Protein AF-0000000084978676 (afdb_homodimer)

Sequence (606 aa):
MNFEETEVLYNVYRGILRNNRSFQPGKSTAVEYRMDCPEYADLLKKYPFEKIAGKGTDLQRAIRVLKYLSPKLTHSPWYDGHVDCNALALLDYSLDKPEQGINCLNKAKILEEVCLALGIYARRVRFLPYSPFDFDCHVVTEIYDRSQEKWYMLDPTTNGYLVDEQGTILSLLEARERMADTRFVTYCKATSREKDLQKLYRKNIARTAYYAKNLFRIQVDAVSQFGESGNWLNFPPEHFSIREWSVASAEYRLEMVPVYAKGYADFDEAVQLPRMREAVERTRNMEEPKAISAAALTEKPISMNFEETEVLYNVYRGILRNNRSFQPGKSTAVEYRMDCPEYADLLKKYPFEKIAGKGTDLQRAIRVLKYLSPKLTHSPWYDGHVDCNALALLDYSLDKPEQGINCLNKAKILEEVCLALGIYARRVRFLPYSPFDFDCHVVTEIYDRSQEKWYMLDPTTNGYLVDEQGTILSLLEARERMADTRFVTYCKATSREKDLQKLYRKNIARTAYYAKNLFRIQVDAVSQFGESGNWLNFPPEHFSIREWSVASAEYRLEMVPVYAKGYADFDEAVQLPRMREAVERTRNMEEPKAISAAALTEKPIS

Solvent-accessible surface area (backbone atoms only — not comparable to full-atom values): 31517 Å² total; per-residue (Å²): 117,56,66,70,59,38,49,52,52,33,28,46,29,23,17,53,33,44,82,40,68,51,56,33,68,47,47,88,56,73,58,40,51,51,70,75,52,70,64,33,58,54,45,51,70,74,37,69,54,62,70,57,24,57,78,76,52,49,55,60,19,50,50,42,41,38,67,61,48,22,82,34,45,31,79,22,92,76,51,82,68,90,57,61,71,30,40,66,52,42,43,72,61,14,57,77,28,75,87,37,36,37,29,41,61,54,43,10,42,31,54,20,38,53,33,25,52,72,72,26,55,37,33,43,37,37,25,29,41,73,18,41,67,50,87,68,58,50,36,25,20,34,34,42,20,73,92,75,69,42,56,32,36,40,27,37,75,74,34,22,34,40,21,40,88,84,64,48,70,28,24,65,66,54,46,44,52,31,37,34,67,70,42,68,66,26,40,42,48,70,81,60,83,78,78,53,61,68,59,38,30,64,73,26,40,63,61,33,29,53,52,46,41,15,57,46,26,42,32,32,48,40,46,29,42,84,40,77,75,86,44,70,40,33,37,41,27,54,99,58,56,66,38,61,40,47,30,51,23,38,49,46,54,54,68,42,39,69,66,47,40,72,71,35,87,80,53,52,62,85,62,50,49,60,52,42,52,48,49,32,54,51,40,66,68,49,74,71,72,68,43,29,21,63,63,44,79,71,52,80,84,56,122,117,55,65,70,59,38,49,52,53,31,28,44,30,24,17,54,32,43,80,42,67,51,56,34,68,47,48,88,56,73,56,38,50,51,68,76,50,71,63,34,58,54,46,50,70,74,39,70,53,62,71,56,24,57,78,74,53,51,58,60,18,49,50,43,40,38,67,60,47,20,83,33,45,31,78,22,92,76,49,81,68,88,57,61,70,30,40,66,52,42,43,73,61,14,57,76,27,74,88,37,36,37,29,40,61,55,43,11,42,31,54,21,40,54,33,24,52,73,72,27,54,37,33,44,36,38,26,28,41,74,19,41,66,50,88,70,58,51,35,26,20,34,35,43,19,74,90,74,69,42,58,33,35,40,28,38,76,76,33,20,35,40,22,39,89,84,64,47,69,26,25,66,67,54,46,43,52,30,39,33,66,72,41,67,65,27,40,41,49,70,82,60,83,76,78,53,62,69,59,38,31,65,74,26,41,62,62,32,31,52,52,46,39,16,56,47,27,41,31,31,48,38,44,28,43,84,42,78,75,85,46,70,39,34,36,41,27,53,100,59,56,66,37,62,38,48,30,50,23,38,49,47,53,54,68,42,38,69,66,47,40,71,71,36,88,83,53,50,60,86,60,48,49,60,52,43,52,49,48,32,53,51,39,67,68,49,74,70,74,68,42,29,23,62,63,45,79,71,52,78,83,55,122

Organism: Faecalibacterium duncaniae (strain DSM 17677 / JCM 31915 / A2-165) (NCBI:txid411483)

Structure (mmCIF, N/CA/C/O backbone):
data_AF-0000000084978676-model_v1
#
loop_
_entity.id
_entity.type
_entity.pdbx_description
1 polymer 'Uncharacterized protein'
#
loop_
_atom_site.group_PDB
_atom_site.id
_atom_site.type_symbol
_atom_site.label_atom_id
_atom_site.label_alt_id
_atom_site.label_comp_id
_atom_site.label_asym_id
_atom_site.label_entity_id
_atom_site.label_seq_id
_atom_site.pdbx_PDB_ins_code
_atom_site.Cartn_x
_atom_site.Cartn_y
_atom_site.Cartn_z
_atom_site.occupancy
_atom_site.B_iso_or_equiv
_atom_site.auth_seq_id
_atom_site.auth_comp_id
_atom_site.auth_asym_id
_atom_site.auth_atom_id
_atom_site.pdbx_PDB_model_num
ATOM 1 N N . MET A 1 1 ? 0.831 4.812 -16.828 1 79 1 MET A N 1
ATOM 2 C CA . MET A 1 1 ? 1.823 5.418 -15.938 1 79 1 MET A CA 1
ATOM 3 C C . MET A 1 1 ? 3.211 5.379 -16.578 1 79 1 MET A C 1
ATOM 5 O O . MET A 1 1 ? 3.576 4.398 -17.219 1 79 1 MET A O 1
ATOM 9 N N . ASN A 1 2 ? 3.883 6.438 -16.438 1 85.25 2 ASN A N 1
ATOM 10 C CA . ASN A 1 2 ? 5.273 6.426 -16.875 1 85.25 2 ASN A CA 1
ATOM 11 C C . ASN A 1 2 ? 6.172 5.707 -15.867 1 85.25 2 ASN A C 1
ATOM 13 O O . ASN A 1 2 ? 5.695 5.215 -14.844 1 85.25 2 ASN A O 1
ATOM 17 N N . PHE A 1 3 ? 7.41 5.535 -16.188 1 89.88 3 PHE A N 1
ATOM 18 C CA . PHE A 1 3 ? 8.344 4.746 -15.391 1 89.88 3 PHE A CA 1
ATOM 19 C C . PHE A 1 3 ? 8.445 5.289 -13.969 1 89.88 3 PHE A C 1
ATOM 21 O O . PHE A 1 3 ? 8.344 4.535 -13 1 89.88 3 PHE A O 1
ATOM 28 N N . GLU A 1 4 ? 8.562 6.578 -13.828 1 84.38 4 GLU A N 1
ATOM 29 C CA . GLU A 1 4 ? 8.766 7.191 -12.516 1 84.38 4 GLU A CA 1
ATOM 30 C C . GLU A 1 4 ? 7.547 7 -11.617 1 84.38 4 GLU A C 1
ATOM 32 O O . GLU A 1 4 ? 7.684 6.688 -10.438 1 84.38 4 GLU A O 1
ATOM 37 N N . GLU A 1 5 ? 6.43 7.137 -12.195 1 84.75 5 GLU A N 1
ATOM 38 C CA . GLU A 1 5 ? 5.188 6.941 -11.453 1 84.75 5 GLU A CA 1
ATOM 39 C C . GLU A 1 5 ? 5.023 5.488 -11.023 1 84.75 5 GLU A C 1
ATOM 41 O O . GLU A 1 5 ? 4.586 5.211 -9.898 1 84.75 5 GLU A O 1
ATOM 46 N N . THR A 1 6 ? 5.414 4.625 -11.891 1 90.81 6 THR A N 1
ATOM 47 C CA . THR A 1 6 ? 5.289 3.201 -11.594 1 90.81 6 THR A CA 1
ATOM 48 C C . THR A 1 6 ? 6.293 2.781 -10.523 1 90.81 6 THR A C 1
ATOM 50 O O . THR A 1 6 ? 6.004 1.911 -9.695 1 90.81 6 THR A O 1
ATOM 53 N N . GLU A 1 7 ? 7.422 3.412 -10.594 1 89.75 7 GLU A N 1
ATOM 54 C CA . GLU A 1 7 ? 8.438 3.105 -9.594 1 89.75 7 GLU A CA 1
ATOM 55 C C . GLU A 1 7 ? 7.969 3.508 -8.195 1 89.75 7 GLU A C 1
ATOM 57 O O . GLU A 1 7 ? 8.258 2.814 -7.219 1 89.75 7 GLU A O 1
ATOM 62 N N . VAL A 1 8 ? 7.27 4.59 -8.117 1 87.38 8 VAL A N 1
ATOM 63 C CA . VAL A 1 8 ? 6.711 5.02 -6.836 1 87.38 8 VAL A CA 1
ATOM 64 C C . VAL A 1 8 ? 5.727 3.969 -6.324 1 87.38 8 VAL A C 1
ATOM 66 O O . VAL A 1 8 ? 5.773 3.584 -5.152 1 87.38 8 VAL A O 1
ATOM 69 N N . LEU A 1 9 ? 4.891 3.594 -7.266 1 91.75 9 LEU A N 1
ATOM 70 C CA . LEU A 1 9 ? 3.916 2.568 -6.914 1 91.75 9 LEU A CA 1
ATOM 71 C C . LEU A 1 9 ? 4.609 1.273 -6.508 1 91.75 9 LEU A C 1
ATOM 73 O O . LEU A 1 9 ? 4.207 0.624 -5.539 1 91.75 9 LEU A O 1
ATO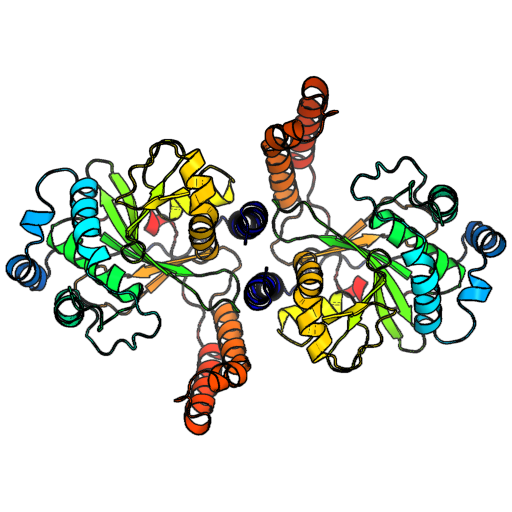M 77 N N . TYR A 1 10 ? 5.641 0.896 -7.23 1 96.25 10 TYR A N 1
ATOM 78 C CA . TYR A 1 10 ? 6.43 -0.288 -6.902 1 96.25 10 TYR A CA 1
ATOM 79 C C . TYR A 1 10 ? 7.027 -0.176 -5.508 1 96.25 10 TYR A C 1
ATOM 81 O O . TYR A 1 10 ? 7.031 -1.147 -4.746 1 96.25 10 TYR A O 1
ATOM 89 N N . ASN A 1 11 ? 7.426 0.992 -5.141 1 94.81 11 ASN A N 1
ATOM 90 C CA . ASN A 1 11 ? 8.031 1.209 -3.83 1 94.81 11 ASN A CA 1
ATOM 91 C C . ASN A 1 11 ? 6.996 1.115 -2.715 1 94.81 11 ASN A C 1
ATOM 93 O O . ASN A 1 11 ? 7.312 0.697 -1.6 1 94.81 11 ASN A O 1
ATOM 97 N N . VAL A 1 12 ? 5.754 1.495 -3.016 1 95.75 12 VAL A N 1
ATOM 98 C CA . VAL A 1 12 ? 4.676 1.299 -2.053 1 95.75 12 VAL A CA 1
ATOM 99 C C . VAL A 1 12 ? 4.492 -0.192 -1.779 1 95.75 12 VAL A C 1
ATOM 101 O O . VAL A 1 12 ? 4.426 -0.615 -0.623 1 95.75 12 VAL A O 1
ATOM 104 N N . TYR A 1 13 ? 4.473 -0.981 -2.832 1 98 13 TYR A N 1
ATOM 105 C CA . TYR A 1 13 ? 4.273 -2.418 -2.686 1 98 13 TYR A CA 1
ATOM 106 C C . TYR A 1 13 ? 5.453 -3.062 -1.971 1 98 13 TYR A C 1
ATOM 108 O O . TYR A 1 13 ? 5.27 -3.916 -1.1 1 98 13 TYR A O 1
ATOM 116 N N . ARG A 1 14 ? 6.664 -2.666 -2.336 1 98.06 14 ARG A N 1
ATOM 117 C CA . ARG A 1 14 ? 7.848 -3.174 -1.652 1 98.06 14 ARG A CA 1
ATOM 118 C C . ARG A 1 14 ? 7.816 -2.828 -0.168 1 98.06 14 ARG A C 1
ATOM 120 O O . ARG A 1 14 ? 8.219 -3.635 0.672 1 98.06 14 ARG A O 1
ATOM 127 N N . GLY A 1 15 ? 7.371 -1.618 0.109 1 97.81 15 GLY A N 1
ATOM 128 C CA . GLY A 1 15 ? 7.238 -1.216 1.5 1 97.81 15 GLY A CA 1
ATOM 129 C C . GLY A 1 15 ? 6.25 -2.064 2.275 1 97.81 15 GLY A C 1
ATOM 130 O O . GLY A 1 15 ? 6.465 -2.365 3.451 1 97.81 15 GLY A O 1
ATOM 131 N N . ILE A 1 16 ? 5.125 -2.412 1.631 1 97.94 16 ILE A N 1
ATOM 132 C CA . ILE A 1 16 ? 4.152 -3.312 2.236 1 97.94 16 ILE A CA 1
ATOM 133 C C . ILE A 1 16 ? 4.816 -4.645 2.568 1 97.94 16 ILE A C 1
ATOM 135 O O . ILE A 1 16 ? 4.648 -5.172 3.672 1 97.94 16 ILE A O 1
ATOM 139 N N . LEU A 1 17 ? 5.59 -5.156 1.609 1 98.44 17 LEU A N 1
ATOM 140 C CA . LEU A 1 17 ? 6.273 -6.426 1.83 1 98.44 17 LEU A CA 1
ATOM 141 C C . LEU A 1 17 ? 7.305 -6.297 2.945 1 98.44 17 LEU A C 1
ATOM 143 O O . LEU A 1 17 ? 7.426 -7.188 3.791 1 98.44 17 LEU A O 1
ATOM 147 N N . ARG A 1 18 ? 8.039 -5.18 2.986 1 97.94 18 ARG A N 1
ATOM 148 C CA . ARG A 1 18 ? 9.07 -4.957 3.994 1 97.94 18 ARG A CA 1
ATOM 149 C C . ARG A 1 18 ? 8.469 -4.93 5.395 1 97.94 18 ARG A C 1
ATOM 151 O O . ARG A 1 18 ? 9 -5.562 6.312 1 97.94 18 ARG A O 1
ATOM 158 N N . ASN A 1 19 ? 7.359 -4.164 5.551 1 96.94 19 ASN A N 1
ATOM 159 C CA . ASN A 1 19 ? 6.719 -4.016 6.852 1 96.94 19 ASN A CA 1
ATOM 160 C C . ASN A 1 19 ? 6.039 -5.309 7.293 1 96.94 19 ASN A C 1
ATOM 162 O O . ASN A 1 19 ? 5.664 -5.453 8.461 1 96.94 19 ASN A O 1
ATOM 166 N N . ASN A 1 20 ? 5.844 -6.289 6.324 1 97 20 ASN A N 1
ATOM 167 C CA . ASN A 1 20 ? 5.172 -7.559 6.59 1 97 20 ASN A CA 1
ATOM 168 C C . ASN A 1 20 ? 6.047 -8.742 6.195 1 97 20 ASN A C 1
ATOM 170 O O . ASN A 1 20 ? 5.547 -9.734 5.648 1 97 20 ASN A O 1
ATOM 174 N N . ARG A 1 21 ? 7.285 -8.688 6.422 1 94.81 21 ARG A N 1
ATOM 175 C CA . ARG A 1 21 ? 8.273 -9.648 5.934 1 94.81 21 ARG A CA 1
ATOM 176 C C . ARG A 1 21 ? 8.07 -11.016 6.578 1 94.81 21 ARG A C 1
ATOM 178 O O . ARG A 1 21 ? 8.266 -12.047 5.934 1 94.81 21 ARG A O 1
ATOM 185 N N . SER A 1 22 ? 7.664 -11.016 7.828 1 95.56 22 SER A N 1
ATOM 186 C CA . SER A 1 22 ? 7.539 -12.273 8.555 1 95.56 22 SER A CA 1
ATOM 187 C C . SER A 1 22 ? 6.145 -12.867 8.398 1 95.56 22 SER A C 1
ATOM 189 O O . SER A 1 22 ? 5.148 -12.141 8.406 1 95.56 22 SER A O 1
ATOM 191 N N . PHE A 1 23 ? 6.129 -14.172 8.305 1 97.38 23 PHE A N 1
ATOM 192 C CA . PHE A 1 23 ? 4.863 -14.898 8.297 1 97.38 23 PHE A CA 1
ATOM 193 C C . PHE A 1 23 ? 4.477 -15.328 9.703 1 97.38 23 PHE A C 1
ATOM 195 O O . PHE A 1 23 ? 5.324 -15.375 10.602 1 97.38 23 PHE A O 1
ATOM 202 N N . GLN A 1 24 ? 3.262 -15.602 9.828 1 96.62 24 GLN A N 1
ATOM 203 C CA . GLN A 1 24 ? 2.844 -16.25 11.07 1 96.62 24 GLN A CA 1
ATOM 204 C C . GLN A 1 24 ? 3.531 -17.609 11.234 1 96.62 24 GLN A C 1
ATOM 206 O O . GLN A 1 24 ? 3.75 -18.328 10.258 1 96.62 24 GLN A O 1
ATOM 211 N N . PRO A 1 25 ? 4.035 -17.969 12.43 1 94.06 25 PRO A N 1
ATOM 212 C CA . PRO A 1 25 ? 4.719 -19.25 12.633 1 94.06 25 PRO A CA 1
ATOM 213 C C . PRO A 1 25 ? 3.873 -20.453 12.188 1 94.06 25 PRO A C 1
ATOM 215 O O . PRO A 1 25 ? 4.391 -21.375 11.555 1 94.06 25 PRO A O 1
ATOM 218 N N . GLY A 1 26 ? 2.633 -20.516 12.375 1 93.12 26 GLY A N 1
ATOM 219 C CA . GLY A 1 26 ? 1.636 -21.484 11.953 1 93.12 26 GLY A CA 1
ATOM 220 C C . GLY A 1 26 ? 2.039 -22.922 12.242 1 93.12 26 GLY A C 1
ATOM 221 O O . GLY A 1 26 ? 3.117 -23.172 12.781 1 93.12 26 GLY A O 1
ATOM 222 N N . LYS A 1 27 ? 1.23 -23.859 11.891 1 93 27 LYS A N 1
ATOM 223 C CA . LYS A 1 27 ? 1.442 -25.281 12.07 1 93 27 LYS A CA 1
ATOM 224 C C . LYS A 1 27 ? 2.412 -25.844 11.031 1 93 27 LYS A C 1
ATOM 226 O O . LYS A 1 27 ? 2.414 -25.391 9.883 1 93 27 LYS A O 1
ATOM 231 N N . SER A 1 28 ? 3.139 -26.781 11.453 1 90.31 28 SER A N 1
ATOM 232 C CA . SER A 1 28 ? 3.996 -27.484 10.508 1 90.31 28 SER A CA 1
ATOM 233 C C . SER A 1 28 ? 3.189 -28.453 9.648 1 90.31 28 SER A C 1
ATOM 235 O O . SER A 1 28 ? 2.549 -29.359 10.172 1 90.31 28 SER A O 1
ATOM 237 N N . THR A 1 29 ? 3.131 -28.172 8.43 1 88.12 29 THR A N 1
ATOM 238 C CA . THR A 1 29 ? 2.432 -28.984 7.438 1 88.12 29 THR A CA 1
ATOM 239 C C . THR A 1 29 ? 3.211 -29.016 6.129 1 88.12 29 THR A C 1
ATOM 241 O O . THR A 1 29 ? 3.855 -28.047 5.75 1 88.12 29 THR A O 1
ATOM 244 N N . ALA A 1 30 ? 3.156 -30.188 5.512 1 88.19 30 ALA A N 1
ATOM 245 C CA . ALA A 1 30 ? 3.822 -30.312 4.219 1 88.19 30 ALA A CA 1
ATOM 246 C C . ALA A 1 30 ? 2.807 -30.359 3.08 1 88.19 30 ALA A C 1
ATOM 248 O O . ALA A 1 30 ? 1.71 -30.891 3.238 1 88.19 30 ALA A O 1
ATOM 249 N N . VAL A 1 31 ? 3.205 -29.75 2.059 1 91.62 31 VAL A N 1
ATOM 250 C CA . VAL A 1 31 ? 2.432 -29.922 0.832 1 91.62 31 VAL A CA 1
ATOM 251 C C . VAL A 1 31 ? 2.615 -31.328 0.294 1 91.62 31 VAL A C 1
ATOM 253 O O . VAL A 1 31 ? 3.732 -31.859 0.262 1 91.62 31 VAL A O 1
ATOM 256 N N . GLU A 1 32 ? 1.525 -31.906 -0.069 1 93.31 32 GLU A N 1
ATOM 257 C CA . GLU A 1 32 ? 1.595 -33.25 -0.634 1 93.31 32 GLU A CA 1
ATOM 258 C C . GLU A 1 32 ? 1.629 -33.219 -2.158 1 93.31 32 GLU A C 1
ATOM 260 O O . GLU A 1 32 ? 0.943 -32.406 -2.777 1 93.31 32 GLU A O 1
ATOM 265 N N . TYR A 1 33 ? 2.434 -34.125 -2.713 1 95.38 33 TYR A N 1
ATOM 266 C CA . TYR A 1 33 ? 2.545 -34.219 -4.164 1 95.38 33 TYR A CA 1
ATOM 267 C C . TYR A 1 33 ? 2.197 -35.625 -4.645 1 95.38 33 TYR A C 1
ATOM 269 O O . TYR A 1 33 ? 2.848 -36.594 -4.258 1 95.38 33 TYR A O 1
ATOM 277 N N . ARG A 1 34 ? 1.229 -35.688 -5.438 1 94.19 34 ARG A N 1
ATOM 278 C CA . ARG A 1 34 ? 0.811 -36.938 -6.008 1 94.19 34 ARG A CA 1
ATOM 279 C C . ARG A 1 34 ? 1.235 -37.062 -7.469 1 94.19 34 ARG A C 1
ATOM 281 O O . ARG A 1 34 ? 0.54 -36.594 -8.359 1 94.19 34 ARG A O 1
ATOM 288 N N . MET A 1 35 ? 2.244 -37.906 -7.699 1 91.94 35 MET A N 1
ATOM 289 C CA . MET A 1 35 ? 2.838 -38 -9.031 1 91.94 35 MET A CA 1
ATOM 290 C C . MET A 1 35 ? 2.338 -39.25 -9.75 1 91.94 35 MET A C 1
ATOM 292 O O . MET A 1 35 ? 2.67 -39.469 -10.922 1 91.94 35 MET A O 1
ATOM 296 N N . ASP A 1 36 ? 1.484 -40 -9.156 1 91.44 36 ASP A N 1
ATOM 297 C CA . ASP A 1 36 ? 1.104 -41.281 -9.711 1 91.44 36 ASP A CA 1
ATOM 298 C C . ASP A 1 36 ? -0.375 -41.312 -10.086 1 91.44 36 ASP A C 1
ATOM 300 O O . ASP A 1 36 ? -0.979 -42.375 -10.18 1 91.44 36 ASP A O 1
ATOM 304 N N . CYS A 1 37 ? -0.931 -40.25 -10.312 1 94.12 37 CYS A N 1
ATOM 305 C CA . CYS A 1 37 ? -2.32 -40.25 -10.758 1 94.12 37 CYS A CA 1
ATOM 306 C C . CYS A 1 37 ? -2.465 -40.875 -12.133 1 94.12 37 CYS A C 1
ATOM 308 O O . CYS A 1 37 ? -1.706 -40.562 -13.055 1 94.12 37 CYS A O 1
ATOM 310 N N . PRO A 1 38 ? -3.416 -41.75 -12.297 1 95.56 38 PRO A N 1
ATOM 311 C CA . PRO A 1 38 ? -3.566 -42.438 -13.57 1 95.56 38 PRO A CA 1
ATOM 312 C C . PRO A 1 38 ? -3.848 -41.5 -14.734 1 95.56 38 PRO A C 1
ATOM 314 O O . PRO A 1 38 ? -3.457 -41.781 -15.875 1 95.56 38 PRO A O 1
ATOM 317 N N . GLU A 1 39 ? -4.457 -40.438 -14.445 1 97.75 39 GLU A N 1
ATOM 318 C CA . GLU A 1 39 ? -4.836 -39.469 -15.469 1 97.75 39 GLU A CA 1
ATOM 319 C C . GLU A 1 39 ? -3.607 -38.844 -16.141 1 97.75 39 GLU A C 1
ATOM 321 O O . GLU A 1 39 ? -3.695 -38.312 -17.234 1 97.75 39 GLU A O 1
ATOM 326 N N . TYR A 1 40 ? -2.488 -38.938 -15.5 1 97.94 40 TYR A N 1
ATOM 327 C CA . TYR A 1 40 ? -1.271 -38.375 -16.062 1 97.94 40 TYR A CA 1
ATOM 328 C C . TYR A 1 40 ? -0.853 -39.094 -17.328 1 97.94 40 TYR A C 1
ATOM 330 O O . TYR A 1 40 ? -0.384 -38.469 -18.281 1 97.94 40 TYR A O 1
ATOM 338 N N . ALA A 1 41 ? -1.05 -40.406 -17.297 1 97.62 41 ALA A N 1
ATOM 339 C CA . ALA A 1 41 ? -0.756 -41.156 -18.5 1 97.62 41 ALA A CA 1
ATOM 340 C C . ALA A 1 41 ? -1.654 -40.75 -19.656 1 97.62 41 ALA A C 1
ATOM 342 O O . ALA A 1 41 ? -1.199 -40.656 -20.797 1 97.62 41 ALA A O 1
ATOM 343 N N . ASP A 1 42 ? -2.883 -40.531 -19.344 1 98.06 42 ASP A N 1
ATOM 344 C CA . ASP A 1 42 ? -3.83 -40.062 -20.359 1 98.06 42 ASP A CA 1
ATOM 345 C C . ASP A 1 42 ? -3.416 -38.688 -20.922 1 98.06 42 ASP A C 1
ATOM 347 O O . ASP A 1 42 ? -3.514 -38.469 -22.125 1 98.06 42 ASP A O 1
ATOM 351 N N . LEU A 1 43 ? -2.967 -37.906 -20.031 1 98.31 43 LEU A N 1
ATOM 352 C CA . LEU A 1 43 ? -2.539 -36.562 -20.406 1 98.31 43 LEU A CA 1
ATOM 353 C C . LEU A 1 43 ? -1.356 -36.625 -21.375 1 98.31 43 LEU A C 1
ATOM 355 O O . LEU A 1 43 ? -1.347 -35.938 -22.391 1 98.31 43 LEU A O 1
ATOM 359 N N . LEU A 1 44 ? -0.405 -37.469 -21.125 1 98.06 44 LEU A N 1
ATOM 360 C CA . LEU A 1 44 ? 0.812 -37.562 -21.922 1 98.06 44 LEU A CA 1
ATOM 361 C C . LEU A 1 44 ? 0.549 -38.281 -23.234 1 98.06 44 LEU A C 1
ATOM 363 O O . LEU A 1 44 ? 1.27 -38.094 -24.219 1 98.06 44 LEU A O 1
ATOM 367 N N . LYS A 1 45 ? -0.445 -39.125 -23.25 1 98 45 LYS A N 1
ATOM 368 C CA . LYS A 1 45 ? -0.844 -39.812 -24.484 1 98 45 LYS A CA 1
ATOM 369 C C . LYS A 1 45 ? -1.582 -38.844 -25.406 1 98 45 LYS A C 1
ATOM 371 O O . LYS A 1 45 ? -1.384 -38.875 -26.625 1 98 45 LYS A O 1
ATOM 376 N N . LYS A 1 46 ? -2.377 -38.062 -24.844 1 98.25 46 LYS A N 1
ATOM 377 C CA . LYS A 1 46 ? -3.266 -37.219 -25.625 1 98.25 46 LYS A CA 1
ATOM 378 C C . LYS A 1 46 ? -2.518 -36 -26.172 1 98.25 46 LYS A C 1
ATOM 380 O O . LYS A 1 46 ? -2.824 -35.531 -27.266 1 98.25 46 LYS A O 1
ATOM 385 N N . TYR A 1 47 ? -1.627 -35.469 -25.422 1 98.25 47 TYR A N 1
ATOM 386 C CA . TYR A 1 47 ? -0.9 -34.25 -25.812 1 98.25 47 TYR A CA 1
ATOM 387 C C . TYR A 1 47 ? 0.598 -34.531 -25.891 1 98.25 47 TYR A C 1
ATOM 389 O O . TYR A 1 47 ? 1.121 -35.375 -25.156 1 98.25 47 TYR A O 1
ATOM 397 N N . PRO A 1 48 ? 1.326 -33.75 -26.672 1 98.12 48 PRO A N 1
ATOM 398 C CA . PRO A 1 48 ? 2.729 -34.062 -26.953 1 98.12 48 PRO A CA 1
ATOM 399 C C . PRO A 1 48 ? 3.686 -33.469 -25.922 1 98.12 48 PRO A C 1
ATOM 401 O O . PRO A 1 48 ? 4.738 -32.938 -26.297 1 98.12 48 PRO A O 1
ATOM 404 N N . PHE A 1 49 ? 3.416 -33.562 -24.656 1 98.69 49 PHE A N 1
ATOM 405 C CA . PHE A 1 49 ? 4.184 -32.844 -23.641 1 98.69 49 PHE A CA 1
ATOM 406 C C . PHE A 1 49 ? 5.52 -33.531 -23.391 1 98.69 49 PHE A C 1
ATOM 408 O O . PHE A 1 49 ? 6.516 -32.875 -23.078 1 98.69 49 PHE A O 1
ATOM 415 N N . GLU A 1 50 ? 5.578 -34.844 -23.547 1 98.5 50 GLU A N 1
ATOM 416 C CA . GLU A 1 50 ? 6.855 -35.562 -23.422 1 98.5 50 GLU A CA 1
ATOM 417 C C . GLU A 1 50 ? 7.852 -35.062 -24.469 1 98.5 50 GLU A C 1
ATOM 419 O O . GLU A 1 50 ? 9.016 -34.812 -24.156 1 98.5 50 GLU A O 1
ATOM 424 N N . LYS A 1 51 ? 7.316 -35 -25.641 1 98.5 51 LYS A N 1
ATOM 425 C CA . LYS A 1 51 ? 8.156 -34.531 -26.734 1 98.5 51 LYS A CA 1
ATOM 426 C C . LYS A 1 51 ? 8.57 -33.062 -26.547 1 98.5 51 LYS A C 1
ATOM 428 O O . LYS A 1 51 ? 9.719 -32.719 -26.797 1 98.5 51 LYS A O 1
ATOM 433 N N . ILE A 1 52 ? 7.648 -32.281 -26.156 1 98.56 52 ILE A N 1
ATOM 434 C CA . ILE A 1 52 ? 7.891 -30.844 -25.969 1 98.56 52 ILE A CA 1
ATOM 435 C C . ILE A 1 52 ? 8.922 -30.641 -24.859 1 98.56 52 ILE A C 1
ATOM 437 O O . ILE A 1 52 ? 9.844 -29.828 -25 1 98.56 52 ILE A O 1
ATOM 441 N N . ALA A 1 53 ? 8.727 -31.297 -23.75 1 98.62 53 ALA A N 1
ATOM 442 C CA . ALA A 1 53 ? 9.617 -31.141 -22.609 1 98.62 53 ALA A CA 1
ATOM 443 C C . ALA A 1 53 ? 11.023 -31.641 -22.922 1 98.62 53 ALA A C 1
ATOM 445 O O . ALA A 1 53 ? 12.016 -31.016 -22.531 1 98.62 53 ALA A O 1
ATOM 446 N N . GLY A 1 54 ? 11.07 -32.719 -23.578 1 98.19 54 GLY A N 1
ATOM 447 C CA . GLY A 1 54 ? 12.352 -33.312 -23.938 1 98.19 54 GLY A CA 1
ATOM 448 C C . GLY A 1 54 ? 13.195 -33.688 -22.734 1 98.19 54 GLY A C 1
ATOM 449 O O . GLY A 1 54 ? 12.672 -34.125 -21.719 1 98.19 54 GLY A O 1
ATOM 450 N N . LYS A 1 55 ? 14.578 -33.594 -22.953 1 97.5 55 LYS A N 1
ATOM 451 C CA . LYS A 1 55 ? 15.531 -33.969 -21.906 1 97.5 55 LYS A CA 1
ATOM 452 C C . LYS A 1 55 ? 16.094 -32.719 -21.219 1 97.5 55 LYS A C 1
ATOM 454 O O . LYS A 1 55 ? 15.898 -31.609 -21.703 1 97.5 55 LYS A O 1
ATOM 459 N N . GLY A 1 56 ? 16.734 -32.938 -20.062 1 97.94 56 GLY A N 1
ATOM 460 C CA . GLY A 1 56 ? 17.344 -31.844 -19.328 1 97.94 56 GLY A CA 1
ATOM 461 C C . GLY A 1 56 ? 16.859 -31.75 -17.891 1 97.94 56 GLY A C 1
ATOM 462 O O . GLY A 1 56 ? 16.25 -32.688 -17.375 1 97.94 56 GLY A O 1
ATOM 463 N N . THR A 1 57 ? 17.203 -30.641 -17.281 1 98.38 57 THR A N 1
ATOM 464 C CA . THR A 1 57 ? 16.781 -30.406 -15.898 1 98.38 57 THR A CA 1
ATOM 465 C C . THR A 1 57 ? 15.281 -30.188 -15.82 1 98.38 57 THR A C 1
ATOM 467 O O . THR A 1 57 ? 14.641 -29.906 -16.828 1 98.38 57 THR A O 1
ATOM 470 N N . ASP A 1 58 ? 14.75 -30.359 -14.648 1 98.62 58 ASP A N 1
ATOM 471 C CA . ASP A 1 58 ? 13.328 -30.109 -14.453 1 98.62 58 ASP A CA 1
ATOM 472 C C . ASP A 1 58 ? 12.945 -28.703 -14.898 1 98.62 58 ASP A C 1
ATOM 474 O O . ASP A 1 58 ? 11.914 -28.5 -15.531 1 98.62 58 ASP A O 1
ATOM 478 N N . LEU A 1 59 ? 13.781 -27.719 -14.562 1 98.75 59 LEU A N 1
ATOM 479 C CA . LEU A 1 59 ? 13.508 -26.344 -14.938 1 98.75 59 LEU A CA 1
ATOM 480 C C . LEU A 1 59 ? 13.492 -26.172 -16.453 1 98.75 59 LEU A C 1
ATOM 482 O O . LEU A 1 59 ? 12.586 -25.547 -17 1 98.75 59 LEU A O 1
ATOM 486 N N . GLN A 1 60 ? 14.484 -26.703 -17.156 1 98.56 60 GLN A N 1
ATOM 487 C CA . GLN A 1 60 ? 14.562 -26.594 -18.609 1 98.56 60 GLN A CA 1
ATOM 488 C C . GLN A 1 60 ? 13.32 -27.188 -19.266 1 98.56 60 GLN A C 1
ATOM 490 O O . GLN A 1 60 ? 12.734 -26.578 -20.172 1 98.56 60 GLN A O 1
ATOM 495 N N . ARG A 1 61 ? 13 -28.375 -18.797 1 98.81 61 ARG A N 1
ATOM 496 C CA . ARG A 1 61 ? 11.836 -29.062 -19.344 1 98.81 61 ARG A CA 1
ATOM 497 C C . ARG A 1 61 ? 10.555 -28.266 -19.078 1 98.81 61 ARG A C 1
ATOM 499 O O . ARG A 1 61 ? 9.734 -28.094 -19.984 1 98.81 61 ARG A O 1
ATOM 506 N N . ALA A 1 62 ? 10.383 -27.75 -17.875 1 98.88 62 ALA A N 1
ATOM 507 C CA . ALA A 1 62 ? 9.195 -26.984 -17.5 1 98.88 62 ALA A CA 1
ATOM 508 C C . ALA A 1 62 ? 9.094 -25.703 -18.328 1 98.88 62 ALA A C 1
ATOM 510 O O . ALA A 1 62 ? 7.996 -25.281 -18.703 1 98.88 62 ALA A O 1
ATOM 511 N N . ILE A 1 63 ? 10.203 -25.016 -18.578 1 98.81 63 ILE A N 1
ATOM 512 C CA . ILE A 1 63 ? 10.211 -23.781 -19.344 1 98.81 63 ILE A CA 1
ATOM 513 C C . ILE A 1 63 ? 9.773 -24.062 -20.781 1 98.81 63 ILE A C 1
ATOM 515 O O . ILE A 1 63 ? 9.039 -23.266 -21.375 1 98.81 63 ILE A O 1
ATOM 519 N N . ARG A 1 64 ? 10.266 -25.188 -21.375 1 98.81 64 ARG A N 1
ATOM 520 C CA . ARG A 1 64 ? 9.836 -25.547 -22.719 1 98.81 64 ARG A CA 1
ATOM 521 C C . ARG A 1 64 ? 8.328 -25.75 -22.781 1 98.81 64 ARG A C 1
ATOM 523 O O . ARG A 1 64 ? 7.672 -25.328 -23.734 1 98.81 64 ARG A O 1
ATOM 530 N N . VAL A 1 65 ? 7.809 -26.375 -21.766 1 98.88 65 VAL A N 1
ATOM 531 C CA . VAL A 1 65 ? 6.367 -26.594 -21.688 1 98.88 65 VAL A CA 1
ATOM 532 C C . VAL A 1 65 ? 5.645 -25.266 -21.562 1 98.88 65 VAL A C 1
ATOM 534 O O . VAL A 1 65 ? 4.629 -25.031 -22.219 1 98.88 65 VAL A O 1
ATOM 537 N N . LEU A 1 66 ? 6.141 -24.375 -20.688 1 98.88 66 LEU A N 1
ATOM 538 C CA . LEU A 1 66 ? 5.566 -23.047 -20.5 1 98.88 66 LEU A CA 1
ATOM 539 C C . LEU A 1 66 ? 5.484 -22.297 -21.828 1 98.88 66 LEU A C 1
ATOM 541 O O . LEU A 1 66 ? 4.426 -21.766 -22.188 1 98.88 66 LEU A O 1
ATOM 545 N N . LYS A 1 67 ? 6.551 -22.281 -22.578 1 98.56 67 LYS A N 1
ATOM 546 C CA . LYS A 1 67 ? 6.648 -21.562 -23.844 1 98.56 67 LYS A CA 1
ATOM 547 C C . LYS A 1 67 ? 5.66 -22.109 -24.875 1 98.56 67 LYS A C 1
ATOM 549 O O . LYS A 1 67 ? 5.129 -21.375 -25.703 1 98.56 67 LYS A O 1
ATOM 554 N N . TYR A 1 68 ? 5.457 -23.359 -24.766 1 98.19 68 TYR A N 1
ATOM 555 C CA . TYR A 1 68 ? 4.543 -24.016 -25.688 1 98.19 68 TYR A CA 1
ATOM 556 C C . TYR A 1 68 ? 3.092 -23.703 -25.328 1 98.19 68 TYR A C 1
ATOM 558 O O . TYR A 1 68 ? 2.289 -23.375 -26.203 1 98.19 68 TYR A O 1
ATOM 566 N N . LEU A 1 69 ? 2.75 -23.812 -24.062 1 98.19 69 LEU A N 1
ATOM 567 C CA . LEU A 1 69 ? 1.372 -23.797 -23.594 1 98.19 69 LEU A CA 1
ATOM 568 C C . LEU A 1 69 ? 0.84 -22.375 -23.5 1 98.19 69 LEU A C 1
ATOM 570 O O . LEU A 1 69 ? -0.283 -22.094 -23.938 1 98.19 69 LEU A O 1
ATOM 574 N N . SER A 1 70 ? 1.574 -21.469 -22.938 1 98.25 70 SER A N 1
ATOM 575 C CA . SER A 1 70 ? 1.096 -20.156 -22.531 1 98.25 70 SER A CA 1
ATOM 576 C C . SER A 1 70 ? 0.488 -19.406 -23.703 1 98.25 70 SER A C 1
ATOM 578 O O . SER A 1 70 ? -0.622 -18.875 -23.594 1 98.25 70 SER A O 1
ATOM 580 N N . PRO A 1 71 ? 1.194 -19.359 -24.906 1 97.56 71 PRO A N 1
ATOM 581 C CA . PRO A 1 71 ? 0.626 -18.594 -26.016 1 97.56 71 PRO A CA 1
ATOM 582 C C . PRO A 1 71 ? -0.644 -19.219 -26.578 1 97.56 71 PRO A C 1
ATOM 584 O O . PRO A 1 71 ? -1.396 -18.562 -27.297 1 97.56 71 PRO A O 1
ATOM 587 N N . LYS A 1 72 ? -0.9 -20.453 -26.266 1 98.25 72 LYS A N 1
ATOM 588 C CA . LYS A 1 72 ? -2.025 -21.188 -26.844 1 98.25 72 LYS A CA 1
ATOM 589 C C . LYS A 1 72 ? -3.244 -21.125 -25.922 1 98.25 72 LYS A C 1
ATOM 591 O O . LYS A 1 72 ? -4.332 -21.578 -26.297 1 98.25 72 LYS A O 1
ATOM 596 N N . LEU A 1 73 ? -3.062 -20.594 -24.75 1 98.5 73 LEU A N 1
ATOM 597 C CA . LEU A 1 73 ? -4.137 -20.453 -23.781 1 98.5 73 LEU A CA 1
ATOM 598 C C . LEU A 1 73 ? -4.527 -18.984 -23.625 1 98.5 73 LEU A C 1
ATOM 600 O O . LEU A 1 73 ? -3.717 -18.172 -23.188 1 98.5 73 LEU A O 1
ATOM 604 N N . THR A 1 74 ? -5.738 -18.688 -23.953 1 98.06 74 THR A N 1
ATOM 605 C CA . THR A 1 74 ? -6.234 -17.328 -23.781 1 98.06 74 THR A CA 1
ATOM 606 C C . THR A 1 74 ? -6.66 -17.078 -22.344 1 98.06 74 THR A C 1
ATOM 608 O O . THR A 1 74 ? -7.367 -17.891 -21.75 1 98.06 74 THR A O 1
ATOM 611 N N . HIS A 1 75 ? -6.145 -15.977 -21.812 1 97.75 75 HIS A N 1
ATOM 612 C CA . HIS A 1 75 ? -6.52 -15.602 -20.453 1 97.75 75 HIS A CA 1
ATOM 613 C C . HIS A 1 75 ? -7.852 -14.859 -20.422 1 97.75 75 HIS A C 1
ATOM 615 O O . HIS A 1 75 ? -8.055 -13.922 -21.203 1 97.75 75 HIS A O 1
ATOM 621 N N . SER A 1 76 ? -8.758 -15.266 -19.578 1 95.75 76 SER A N 1
ATOM 622 C CA . SER A 1 76 ? -10.031 -14.602 -19.344 1 95.75 76 SER A CA 1
ATOM 623 C C . SER A 1 76 ? -10.305 -14.453 -17.844 1 95.75 76 SER A C 1
ATOM 625 O O . SER A 1 76 ? -10.633 -15.43 -17.172 1 95.75 76 SER A O 1
ATOM 627 N N . PRO A 1 77 ? -10.258 -13.211 -17.391 1 89.56 77 PRO A N 1
ATOM 628 C CA . PRO A 1 77 ? -10.531 -13 -15.969 1 89.56 77 PRO A CA 1
ATOM 629 C C . PRO A 1 77 ? -11.984 -13.297 -15.602 1 89.56 77 PRO A C 1
ATOM 631 O O . PRO A 1 77 ? -12.297 -13.484 -14.422 1 89.56 77 PRO A O 1
ATOM 634 N N . TRP A 1 78 ? -12.891 -13.5 -16.562 1 86.25 78 TRP A N 1
ATOM 635 C CA . TRP A 1 78 ? -14.312 -13.648 -16.297 1 86.25 78 TRP A CA 1
ATOM 636 C C . TRP A 1 78 ? -14.742 -15.109 -16.469 1 86.25 78 TRP A C 1
ATOM 638 O O . TRP A 1 78 ? -15.93 -15.422 -16.391 1 86.25 78 TRP A O 1
ATOM 648 N N . TYR A 1 79 ? -13.75 -15.891 -16.781 1 92.69 79 TYR A N 1
ATOM 649 C CA . TYR A 1 79 ? -14.062 -17.312 -16.875 1 92.69 79 TYR A CA 1
ATOM 650 C C . TYR A 1 79 ? -14.781 -17.797 -15.625 1 92.69 79 TYR A C 1
ATOM 652 O O . TYR A 1 79 ? -14.367 -17.516 -14.5 1 92.69 79 TYR A O 1
ATOM 660 N N . ASP A 1 80 ? -15.883 -18.594 -15.75 1 90 80 ASP A N 1
ATOM 661 C CA . ASP A 1 80 ? -16.781 -18.906 -14.648 1 90 80 ASP A CA 1
ATOM 662 C C . ASP A 1 80 ? -16.469 -20.266 -14.039 1 90 80 ASP A C 1
ATOM 664 O O . ASP A 1 80 ? -17.156 -20.734 -13.125 1 90 80 ASP A O 1
ATOM 668 N N . GLY A 1 81 ? -15.578 -20.984 -14.578 1 93.19 81 GLY A N 1
ATOM 669 C CA . GLY A 1 81 ? -15.188 -22.266 -13.992 1 93.19 81 GLY A CA 1
ATOM 670 C C . GLY A 1 81 ? -16.141 -23.391 -14.328 1 93.19 81 GLY A C 1
ATOM 671 O O . GLY A 1 81 ? -16.297 -24.328 -13.547 1 93.19 81 GLY A O 1
ATOM 672 N N . HIS A 1 82 ? -16.703 -23.312 -15.477 1 94.94 82 HIS A N 1
ATOM 673 C CA . HIS A 1 82 ? -17.734 -24.281 -15.828 1 94.94 82 HIS A CA 1
ATOM 674 C C . HIS A 1 82 ? -17.109 -25.609 -16.266 1 94.94 82 HIS A C 1
ATOM 676 O O . HIS A 1 82 ? -17.812 -26.625 -16.375 1 94.94 82 HIS A O 1
ATOM 682 N N . VAL A 1 83 ? -15.797 -25.641 -16.484 1 96.25 83 VAL A N 1
ATOM 683 C CA . VAL A 1 83 ? -15.062 -26.859 -16.828 1 96.25 83 VAL A CA 1
ATOM 684 C C . VAL A 1 83 ? -14.312 -27.375 -15.602 1 96.25 83 VAL A C 1
ATOM 686 O O . VAL A 1 83 ? -13.836 -26.578 -14.781 1 96.25 83 VAL A O 1
ATOM 689 N N . ASP A 1 84 ? -14.25 -28.75 -15.477 1 96.31 84 ASP A N 1
ATOM 690 C CA . ASP A 1 84 ? -13.5 -29.312 -14.359 1 96.31 84 ASP A CA 1
ATOM 691 C C . ASP A 1 84 ? -12.078 -28.75 -14.312 1 96.31 84 ASP A C 1
ATOM 693 O O . ASP A 1 84 ? -11.414 -28.656 -15.352 1 96.31 84 ASP A O 1
ATOM 697 N N . CYS A 1 85 ? -11.656 -28.453 -13.125 1 96.75 85 CYS A N 1
ATOM 698 C CA . CYS A 1 85 ? -10.359 -27.828 -12.945 1 96.75 85 CYS A CA 1
ATOM 699 C C . CYS A 1 85 ? -9.242 -28.859 -12.961 1 96.75 85 CYS A C 1
ATOM 701 O O . CYS A 1 85 ? -8.625 -29.141 -11.93 1 96.75 85 CYS A O 1
ATOM 703 N N . ASN A 1 86 ? -9 -29.406 -14.078 1 98.12 86 ASN A N 1
ATOM 704 C CA . ASN A 1 86 ? -7.875 -30.297 -14.352 1 98.12 86 ASN A CA 1
ATOM 705 C C . ASN A 1 86 ? -7.355 -30.125 -15.773 1 98.12 86 ASN A C 1
ATOM 707 O O . ASN A 1 86 ? -8.047 -29.562 -16.625 1 98.12 86 ASN A O 1
ATOM 711 N N . ALA A 1 87 ? -6.172 -30.578 -16 1 98.5 87 ALA A N 1
ATOM 712 C CA . ALA A 1 87 ? -5.465 -30.281 -17.25 1 98.5 87 ALA A CA 1
ATOM 713 C C . ALA A 1 87 ? -6.188 -30.891 -18.453 1 98.5 87 ALA A C 1
ATOM 715 O O . ALA A 1 87 ? -6.289 -30.25 -19.5 1 98.5 87 ALA A O 1
ATOM 716 N N . LEU A 1 88 ? -6.719 -32.125 -18.297 1 98.56 88 LEU A N 1
ATOM 717 C CA . LEU A 1 88 ? -7.371 -32.781 -19.422 1 98.56 88 LEU A CA 1
ATOM 718 C C . LEU A 1 88 ? -8.617 -32 -19.859 1 98.56 88 LEU A C 1
ATOM 720 O O . LEU A 1 88 ? -8.766 -31.703 -21.047 1 98.56 88 LEU A O 1
ATOM 724 N N . ALA A 1 89 ? -9.43 -31.656 -18.922 1 98.5 89 ALA A N 1
ATOM 725 C CA . ALA A 1 89 ? -10.672 -30.953 -19.219 1 98.5 89 ALA A CA 1
ATOM 726 C C . ALA A 1 89 ? -10.383 -29.531 -19.719 1 98.5 89 ALA A C 1
ATOM 728 O O . ALA A 1 89 ? -11 -29.078 -20.688 1 98.5 89 ALA A O 1
ATOM 729 N N . LEU A 1 90 ? -9.461 -28.891 -19.141 1 98.69 90 LEU A N 1
ATOM 730 C CA . LEU A 1 90 ? -9.164 -27.5 -19.453 1 98.69 90 LEU A CA 1
ATOM 731 C C . LEU A 1 90 ? -8.492 -27.391 -20.828 1 98.69 90 LEU A C 1
ATOM 733 O O . LEU A 1 90 ? -8.766 -26.453 -21.578 1 98.69 90 LEU A O 1
ATOM 737 N N . LEU A 1 91 ? -7.594 -28.312 -21.109 1 98.69 91 LEU A N 1
ATOM 738 C CA . LEU A 1 91 ? -6.945 -28.297 -22.422 1 98.69 91 LEU A CA 1
ATOM 739 C C . LEU A 1 91 ? -7.949 -28.609 -23.531 1 98.69 91 LEU A C 1
ATOM 741 O O . LEU A 1 91 ? -7.906 -28 -24.594 1 98.69 91 LEU A O 1
ATOM 745 N N . ASP A 1 92 ? -8.812 -29.531 -23.266 1 98.31 92 ASP A N 1
ATOM 746 C CA . ASP A 1 92 ? -9.859 -29.828 -24.25 1 98.31 92 ASP A CA 1
ATOM 747 C C . ASP A 1 92 ? -10.703 -28.594 -24.547 1 98.31 92 ASP A C 1
ATOM 749 O O . ASP A 1 92 ? -11.102 -28.375 -25.688 1 98.31 92 ASP A O 1
ATOM 753 N N . TYR A 1 93 ? -10.883 -27.875 -23.562 1 98.19 93 TYR A N 1
ATOM 754 C CA . TYR A 1 93 ? -11.758 -26.703 -23.656 1 98.19 93 TYR A CA 1
ATOM 755 C C . TYR A 1 93 ? -11.031 -25.531 -24.297 1 98.19 93 TYR A C 1
ATOM 757 O O . TYR A 1 93 ? -11.594 -24.812 -25.141 1 98.19 93 TYR A O 1
ATOM 765 N N . SER A 1 94 ? -9.781 -25.281 -24.016 1 98.25 94 SER A N 1
ATOM 766 C CA . SER A 1 94 ? -9.227 -23.938 -24.234 1 98.25 94 SER A CA 1
ATOM 767 C C . SER A 1 94 ? -8.016 -23.984 -25.156 1 98.25 94 SER A C 1
ATOM 769 O O . SER A 1 94 ? -7.645 -22.969 -25.75 1 98.25 94 SER A O 1
ATOM 771 N N . LEU A 1 95 ? -7.355 -25.141 -25.297 1 98.38 95 LEU A N 1
ATOM 772 C CA . LEU A 1 95 ? -6.102 -25.203 -26.031 1 98.38 95 LEU A CA 1
ATOM 773 C C . LEU A 1 95 ? -6.32 -24.812 -27.5 1 98.38 95 LEU A C 1
ATOM 775 O O . LEU A 1 95 ? -7.117 -25.438 -28.203 1 98.38 95 LEU A O 1
ATOM 779 N N . ASP A 1 96 ? -5.633 -23.812 -27.969 1 97.88 96 ASP A N 1
ATOM 780 C CA . ASP A 1 96 ? -5.664 -23.297 -29.344 1 97.88 96 ASP A CA 1
ATOM 781 C C . ASP A 1 96 ? -7.066 -22.844 -29.719 1 97.88 96 ASP A C 1
ATOM 783 O O . ASP A 1 96 ? -7.484 -22.984 -30.875 1 97.88 96 ASP A O 1
ATOM 787 N N . LYS A 1 97 ? -7.816 -22.422 -28.719 1 97.94 97 LYS A N 1
ATOM 788 C CA . LYS A 1 97 ? -9.148 -21.844 -28.906 1 97.94 97 LYS A CA 1
ATOM 789 C C . LYS A 1 97 ? -9.258 -20.469 -28.281 1 97.94 97 LYS A C 1
ATOM 791 O O . LYS A 1 97 ? -9.789 -20.328 -27.172 1 97.94 97 LYS A O 1
ATOM 796 N N . PRO A 1 98 ? -8.922 -19.453 -29.031 1 95.75 98 PRO A N 1
ATOM 797 C CA . PRO A 1 98 ? -8.82 -18.109 -28.484 1 95.75 98 PRO A CA 1
ATOM 798 C C . PRO A 1 98 ? -10.148 -17.578 -27.938 1 95.75 98 PRO A C 1
ATOM 800 O O . PRO A 1 98 ? -10.164 -16.688 -27.094 1 95.75 98 PRO A O 1
ATOM 803 N N . GLU A 1 99 ? -11.211 -18.156 -28.391 1 95.56 99 GLU A N 1
ATOM 804 C CA . GLU A 1 99 ? -12.539 -17.719 -27.938 1 95.56 99 GLU A CA 1
ATOM 805 C C . GLU A 1 99 ? -12.898 -18.344 -26.594 1 95.56 99 GLU A C 1
ATOM 807 O O . GLU A 1 99 ? -13.836 -17.906 -25.938 1 95.56 99 GLU A O 1
ATOM 812 N N . GLN A 1 100 ? -12.133 -19.344 -26.219 1 96.94 100 GLN A N 1
ATOM 813 C CA . GLN A 1 100 ? -12.383 -20.047 -24.953 1 96.94 100 GLN A CA 1
ATOM 814 C C . GLN A 1 100 ? -11.281 -19.766 -23.938 1 96.94 100 GLN A C 1
ATOM 816 O O . GLN A 1 100 ? -10.453 -20.625 -23.656 1 96.94 100 GLN A O 1
ATOM 821 N N . GLY A 1 101 ? -11.406 -18.609 -23.344 1 97.38 101 GLY A N 1
ATOM 822 C CA . GLY A 1 101 ? -10.414 -18.188 -22.375 1 97.38 101 GLY A CA 1
ATOM 823 C C . GLY A 1 101 ? -10.648 -18.766 -20.984 1 97.38 101 GLY A C 1
ATOM 824 O O . GLY A 1 101 ? -11.773 -19.109 -20.641 1 97.38 101 GLY A O 1
ATOM 825 N N . ILE A 1 102 ? -9.617 -18.953 -20.234 1 97.94 102 ILE A N 1
ATOM 826 C CA . ILE A 1 102 ? -9.68 -19.391 -18.844 1 97.94 102 ILE A CA 1
ATOM 827 C C . ILE A 1 102 ? -8.844 -18.453 -17.969 1 97.94 102 ILE A C 1
ATOM 829 O O . ILE A 1 102 ? -8.078 -17.625 -18.484 1 97.94 102 ILE A O 1
ATOM 833 N N . ASN A 1 103 ? -8.992 -18.516 -16.656 1 97.38 103 ASN A N 1
ATOM 834 C CA . ASN A 1 103 ? -8.328 -17.562 -15.789 1 97.38 103 ASN A CA 1
ATOM 835 C C . ASN A 1 103 ? -6.98 -18.078 -15.305 1 97.38 103 ASN A C 1
ATOM 837 O O . ASN A 1 103 ? -6.578 -19.188 -15.656 1 97.38 103 ASN A O 1
ATOM 841 N N . CYS A 1 104 ? -6.258 -17.266 -14.594 1 98.19 104 CYS A N 1
ATOM 842 C CA . CYS A 1 104 ? -4.91 -17.578 -14.133 1 98.19 104 CYS A CA 1
ATOM 843 C C . CYS A 1 104 ? -4.906 -18.844 -13.289 1 98.19 104 CYS A C 1
ATOM 845 O O . CYS A 1 104 ? -3.963 -19.641 -13.352 1 98.19 104 CYS A O 1
ATOM 847 N N . LEU A 1 105 ? -5.953 -19.047 -12.484 1 97.38 105 LEU A N 1
ATOM 848 C CA . LEU A 1 105 ? -6.059 -20.25 -11.648 1 97.38 105 LEU A CA 1
ATOM 849 C C . LEU A 1 105 ? -6.023 -21.516 -12.5 1 97.38 105 LEU A C 1
ATOM 851 O O . LEU A 1 105 ? -5.301 -22.453 -12.188 1 97.38 105 LEU A O 1
ATOM 855 N N . ASN A 1 106 ? -6.738 -21.484 -13.523 1 98.31 106 ASN A N 1
ATOM 856 C CA . ASN A 1 106 ? -6.848 -22.641 -14.406 1 98.31 106 ASN A CA 1
ATOM 857 C C . ASN A 1 106 ? -5.598 -22.812 -15.258 1 98.31 106 ASN A C 1
ATOM 859 O O . ASN A 1 106 ? -5.156 -23.938 -15.5 1 98.31 106 ASN A O 1
ATOM 863 N N . LYS A 1 107 ? -5.055 -21.75 -15.727 1 98.75 107 LYS A N 1
ATOM 864 C CA . LYS A 1 107 ? -3.812 -21.844 -16.484 1 98.75 107 LYS A CA 1
ATOM 865 C C . LYS A 1 107 ? -2.686 -22.422 -15.633 1 98.75 107 LYS A C 1
ATOM 867 O O . LYS A 1 107 ? -1.9 -23.25 -16.094 1 98.75 107 LYS A O 1
ATOM 872 N N . ALA A 1 108 ? -2.621 -21.969 -14.422 1 98.69 108 ALA A N 1
ATOM 873 C CA . ALA A 1 108 ? -1.619 -22.484 -13.5 1 98.69 108 ALA A CA 1
ATOM 874 C C . ALA A 1 108 ? -1.832 -23.969 -13.227 1 98.69 108 ALA A C 1
ATOM 876 O O . ALA A 1 108 ? -0.868 -24.734 -13.102 1 98.69 108 ALA A O 1
ATOM 877 N N . LYS A 1 109 ? -3.068 -24.344 -13.148 1 98.5 109 LYS A N 1
ATOM 878 C CA . LYS A 1 109 ? -3.396 -25.75 -12.914 1 98.5 109 LYS A CA 1
ATOM 879 C C . LYS A 1 109 ? -2.912 -26.625 -14.07 1 98.5 109 LYS A C 1
ATOM 881 O O . LYS A 1 109 ? -2.381 -27.719 -13.844 1 98.5 109 LYS A O 1
ATOM 886 N N . ILE A 1 110 ? -3.094 -26.188 -15.242 1 98.81 110 ILE A N 1
ATOM 887 C CA . ILE A 1 110 ? -2.654 -26.938 -16.422 1 98.81 110 ILE A CA 1
ATOM 888 C C . ILE A 1 110 ? -1.146 -27.156 -16.344 1 98.81 110 ILE A C 1
ATOM 890 O O . ILE A 1 110 ? -0.68 -28.297 -16.453 1 98.81 110 ILE A O 1
ATOM 894 N N . LEU A 1 111 ? -0.388 -26.078 -16.141 1 98.88 111 LEU A N 1
ATOM 895 C CA . LEU A 1 111 ? 1.062 -26.219 -16.094 1 98.88 111 LEU A CA 1
ATOM 896 C C . LEU A 1 111 ? 1.482 -27.125 -14.938 1 98.88 111 LEU A C 1
ATOM 898 O O . LEU A 1 111 ? 2.377 -27.953 -15.094 1 98.88 111 LEU A O 1
ATOM 902 N N . GLU A 1 112 ? 0.879 -26.969 -13.789 1 98.75 112 GLU A N 1
ATOM 903 C CA . GLU A 1 112 ? 1.157 -27.828 -12.641 1 98.75 112 GLU A CA 1
ATOM 904 C C . GLU A 1 112 ? 1.012 -29.297 -13 1 98.75 112 GLU A C 1
ATOM 906 O O . GLU A 1 112 ? 1.936 -30.094 -12.797 1 98.75 112 GLU A O 1
ATOM 911 N N . GLU A 1 113 ? -0.123 -29.656 -13.57 1 98.75 113 GLU A N 1
ATOM 912 C CA . GLU A 1 113 ? -0.431 -31.062 -13.812 1 98.75 113 GLU A CA 1
ATOM 913 C C . GLU A 1 113 ? 0.413 -31.625 -14.953 1 98.75 113 GLU A C 1
ATOM 915 O O . GLU A 1 113 ? 0.789 -32.781 -14.938 1 98.75 113 GLU A O 1
ATOM 920 N N . VAL A 1 114 ? 0.699 -30.828 -15.953 1 98.81 114 VAL A N 1
ATOM 921 C CA . VAL A 1 114 ? 1.584 -31.281 -17.016 1 98.81 114 VAL A CA 1
ATOM 922 C C . VAL A 1 114 ? 2.969 -31.578 -16.453 1 98.81 114 VAL A C 1
ATOM 924 O O . VAL A 1 114 ? 3.572 -32.594 -16.781 1 98.81 114 VAL A O 1
ATOM 927 N N . CYS A 1 115 ? 3.469 -30.672 -15.602 1 98.81 115 CYS A N 1
ATOM 928 C CA . CYS A 1 115 ? 4.766 -30.891 -14.977 1 98.81 115 CYS A CA 1
ATOM 929 C C . CYS A 1 115 ? 4.738 -32.156 -14.109 1 98.81 115 CYS A C 1
ATOM 931 O O . CYS A 1 115 ? 5.629 -33 -14.203 1 98.81 115 CYS A O 1
ATOM 933 N N . LEU A 1 116 ? 3.707 -32.312 -13.344 1 98.31 116 LEU A N 1
ATOM 934 C CA . LEU A 1 116 ? 3.582 -33.5 -12.516 1 98.31 116 LEU A CA 1
ATOM 935 C C . LEU A 1 116 ? 3.551 -34.75 -13.383 1 98.31 116 LEU A C 1
ATOM 937 O O . LEU A 1 116 ? 4.195 -35.75 -13.055 1 98.31 116 LEU A O 1
ATOM 941 N N . ALA A 1 117 ? 2.854 -34.719 -14.445 1 98.44 117 ALA A N 1
ATOM 942 C CA . ALA A 1 117 ? 2.766 -35.844 -15.367 1 98.44 117 ALA A CA 1
ATOM 943 C C . ALA A 1 117 ? 4.137 -36.188 -15.938 1 98.44 117 ALA A C 1
ATOM 945 O O . ALA A 1 117 ? 4.41 -37.375 -16.234 1 98.44 117 ALA A O 1
ATOM 946 N N . LEU A 1 118 ? 4.957 -35.219 -16.094 1 98.25 118 LEU A N 1
ATOM 947 C CA . LEU A 1 118 ? 6.293 -35.375 -16.656 1 98.25 118 LEU A CA 1
ATOM 948 C C . LEU A 1 118 ? 7.289 -35.781 -15.57 1 98.25 118 LEU A C 1
ATOM 950 O O . LEU A 1 118 ? 8.484 -35.938 -15.844 1 98.25 118 LEU A O 1
ATOM 954 N N . GLY A 1 119 ? 6.797 -35.875 -14.328 1 96.88 119 GLY A N 1
ATOM 955 C CA . GLY A 1 119 ? 7.656 -36.25 -13.219 1 96.88 119 GLY A CA 1
ATOM 956 C C . GLY A 1 119 ? 8.352 -35.094 -12.57 1 96.88 119 GLY A C 1
ATOM 957 O O . GLY A 1 119 ? 9.352 -35.25 -11.867 1 96.88 119 GLY A O 1
ATOM 958 N N . ILE A 1 120 ? 7.941 -33.906 -12.828 1 98.12 120 ILE A N 1
ATOM 959 C CA . ILE A 1 120 ? 8.492 -32.688 -12.234 1 98.12 120 ILE A CA 1
ATOM 960 C C . ILE A 1 120 ? 7.602 -32.219 -11.086 1 98.12 120 ILE A C 1
ATOM 962 O O . ILE A 1 120 ? 6.402 -32 -11.273 1 98.12 120 ILE A O 1
ATOM 966 N N . TYR A 1 121 ? 8.133 -32.125 -9.844 1 97.94 121 TYR A N 1
ATOM 967 C CA . TYR A 1 121 ? 7.348 -31.594 -8.734 1 97.94 121 TYR A CA 1
ATOM 968 C C . TYR A 1 121 ? 6.863 -30.172 -9.039 1 97.94 121 TYR A C 1
ATOM 970 O O . TYR A 1 121 ? 7.652 -29.312 -9.43 1 97.94 121 TYR A O 1
ATOM 978 N N . ALA A 1 122 ? 5.629 -30 -8.883 1 98.12 122 ALA A N 1
ATOM 979 C CA . ALA A 1 122 ? 5.027 -28.703 -9.18 1 98.12 122 ALA A CA 1
ATOM 980 C C . ALA A 1 122 ? 3.844 -28.422 -8.25 1 98.12 122 ALA A C 1
ATOM 982 O O . ALA A 1 122 ? 3.189 -29.359 -7.773 1 98.12 122 ALA A O 1
ATOM 983 N N . ARG A 1 123 ? 3.619 -27.172 -8.023 1 97.44 123 ARG A N 1
ATOM 984 C CA . ARG A 1 123 ? 2.482 -26.75 -7.207 1 97.44 123 ARG A CA 1
ATOM 985 C C . ARG A 1 123 ? 1.903 -25.438 -7.711 1 97.44 123 ARG A C 1
ATOM 987 O O . ARG A 1 123 ? 2.621 -24.625 -8.289 1 97.44 123 ARG A O 1
ATOM 994 N N . ARG A 1 124 ? 0.643 -25.312 -7.512 1 97.12 124 ARG A N 1
ATOM 995 C CA . ARG A 1 124 ? -0.062 -24.062 -7.777 1 97.12 124 ARG A CA 1
ATOM 996 C C . ARG A 1 124 ? 0.005 -23.125 -6.574 1 97.12 124 ARG A C 1
ATOM 998 O O . ARG A 1 124 ? -0.241 -23.547 -5.441 1 97.12 124 ARG A O 1
ATOM 1005 N N . VAL A 1 125 ? 0.363 -21.891 -6.816 1 98.19 125 VAL A N 1
ATOM 1006 C CA . VAL A 1 125 ? 0.513 -20.906 -5.75 1 98.19 125 VAL A CA 1
ATOM 1007 C C . VAL A 1 125 ? -0.356 -19.688 -6.047 1 98.19 125 VAL A C 1
ATOM 1009 O O . VAL A 1 125 ? -0.248 -19.094 -7.121 1 98.19 125 VAL A O 1
ATOM 1012 N N . ARG A 1 126 ? -1.221 -19.406 -5.148 1 97.94 126 ARG A N 1
ATOM 1013 C CA . ARG A 1 126 ? -2.014 -18.172 -5.188 1 97.94 126 ARG A CA 1
ATOM 1014 C C . ARG A 1 126 ? -1.402 -17.094 -4.297 1 97.94 126 ARG A C 1
ATOM 1016 O O . ARG A 1 126 ? -0.938 -17.391 -3.193 1 97.94 126 ARG A O 1
ATOM 1023 N N . PHE A 1 127 ? -1.245 -15.977 -4.785 1 98.12 127 PHE A N 1
ATOM 1024 C CA . PHE A 1 127 ? -0.758 -14.859 -3.984 1 98.12 127 PHE A CA 1
ATOM 1025 C C . PHE A 1 127 ? -1.67 -13.648 -4.129 1 98.12 127 PHE A C 1
ATOM 1027 O O . PHE A 1 127 ? -2.277 -13.445 -5.184 1 98.12 127 PHE A O 1
ATOM 1034 N N . LEU A 1 128 ? -1.915 -12.961 -3.031 1 97.88 128 LEU A N 1
ATOM 1035 C CA . LEU A 1 128 ? -3.008 -12.008 -2.883 1 97.88 128 LEU A CA 1
ATOM 1036 C C . LEU A 1 128 ? -2.49 -10.664 -2.375 1 97.88 128 LEU A C 1
ATOM 1038 O O . LEU A 1 128 ? -1.497 -10.609 -1.647 1 97.88 128 LEU A O 1
ATOM 1042 N N . PRO A 1 129 ? -3.219 -9.617 -2.686 1 97.88 129 PRO A N 1
ATOM 1043 C CA . PRO A 1 129 ? -2.797 -8.258 -2.322 1 97.88 129 PRO A CA 1
ATOM 1044 C C . PRO A 1 129 ? -3.039 -7.941 -0.848 1 97.88 129 PRO A C 1
ATOM 1046 O O . PRO A 1 129 ? -3.754 -8.68 -0.163 1 97.88 129 PRO A O 1
ATOM 1049 N N . TYR A 1 130 ? -2.408 -6.891 -0.389 1 97.94 130 TYR A N 1
ATOM 1050 C CA . TYR A 1 130 ? -2.555 -6.398 0.977 1 97.94 130 TYR A CA 1
ATOM 1051 C C . TYR A 1 130 ? -3.912 -5.738 1.176 1 97.94 130 TYR A C 1
ATOM 1053 O O . TYR A 1 130 ? -4.57 -5.953 2.195 1 97.94 130 TYR A O 1
ATOM 1061 N N . SER A 1 131 ? -4.391 -4.898 0.164 1 97.94 131 SER A N 1
ATOM 1062 C CA . SER A 1 131 ? -5.609 -4.109 0.297 1 97.94 131 SER A CA 1
ATOM 1063 C C . SER A 1 131 ? -6.852 -4.973 0.1 1 97.94 131 SER A C 1
ATOM 1065 O O . SER A 1 131 ? -6.984 -5.656 -0.916 1 97.94 131 SER A O 1
ATOM 1067 N N . PRO A 1 132 ? -7.781 -4.898 1.018 1 97.25 132 PRO A N 1
ATOM 1068 C CA . PRO A 1 132 ? -9.039 -5.617 0.802 1 97.25 132 PRO A CA 1
ATOM 1069 C C . PRO A 1 132 ? -9.891 -5 -0.302 1 97.25 132 PRO A C 1
ATOM 1071 O O . PRO A 1 132 ? -10.891 -5.586 -0.717 1 97.25 132 PRO A O 1
ATOM 1074 N N . PHE A 1 133 ? -9.445 -3.863 -0.817 1 96.12 133 PHE A N 1
ATOM 1075 C CA . PHE A 1 133 ? -10.227 -3.168 -1.839 1 96.12 133 PHE A CA 1
ATOM 1076 C C . PHE A 1 133 ? -9.617 -3.389 -3.221 1 96.12 133 PHE A C 1
ATOM 1078 O O . PHE A 1 133 ? -9.992 -2.713 -4.184 1 96.12 133 PHE A O 1
ATOM 1085 N N . ASP A 1 134 ? -8.609 -4.211 -3.223 1 93.31 134 ASP A N 1
ATOM 1086 C CA . ASP A 1 134 ? -8.008 -4.719 -4.449 1 93.31 134 ASP A CA 1
ATOM 1087 C C . ASP A 1 134 ? -8.43 -6.16 -4.711 1 93.31 134 ASP A C 1
ATOM 1089 O O . ASP A 1 134 ? -7.984 -7.078 -4.02 1 93.31 134 ASP A O 1
ATOM 1093 N N . PHE A 1 135 ? -9.156 -6.367 -5.742 1 88.19 135 PHE A N 1
ATOM 1094 C CA . PHE A 1 135 ? -9.758 -7.672 -5.992 1 88.19 135 PHE A CA 1
ATOM 1095 C C . PHE A 1 135 ? -8.906 -8.484 -6.953 1 88.19 135 PHE A C 1
ATOM 1097 O O . PHE A 1 135 ? -9.258 -9.617 -7.305 1 88.19 135 PHE A O 1
ATOM 1104 N N . ASP A 1 136 ? -7.848 -7.98 -7.27 1 91.12 136 ASP A N 1
ATOM 1105 C CA . ASP A 1 136 ? -7.004 -8.594 -8.297 1 91.12 136 ASP A CA 1
ATOM 1106 C C . ASP A 1 136 ? -5.902 -9.438 -7.66 1 91.12 136 ASP A C 1
ATOM 1108 O O . ASP A 1 136 ? -4.863 -8.914 -7.258 1 91.12 136 ASP A O 1
ATOM 1112 N N . CYS A 1 137 ? -6.086 -10.719 -7.512 1 95.44 137 CYS A N 1
ATOM 1113 C CA . CYS A 1 137 ? -5.059 -11.672 -7.105 1 95.44 137 CYS A CA 1
ATOM 1114 C C . CYS A 1 137 ? -4.508 -12.422 -8.312 1 95.44 137 CYS A C 1
ATOM 1116 O O . CYS A 1 137 ? -4.945 -12.203 -9.438 1 95.44 137 CYS A O 1
ATOM 1118 N N . HIS A 1 138 ? -3.463 -13.234 -8.086 1 98 138 HIS A N 1
ATOM 1119 C CA . HIS A 1 138 ? -2.842 -13.945 -9.195 1 98 138 HIS A CA 1
ATOM 1120 C C . HIS A 1 138 ? -2.434 -15.359 -8.781 1 98 138 HIS A C 1
ATOM 1122 O O . HIS A 1 138 ? -2.264 -15.633 -7.594 1 98 138 HIS A O 1
ATOM 1128 N N . VAL A 1 139 ? -2.463 -16.25 -9.695 1 98.5 139 VAL A N 1
ATOM 1129 C CA . VAL A 1 139 ? -2.061 -17.641 -9.461 1 98.5 139 VAL A CA 1
ATOM 1130 C C . VAL A 1 139 ? -0.986 -18.047 -10.469 1 98.5 139 VAL A C 1
ATOM 1132 O O . VAL A 1 139 ? -1.083 -17.719 -11.648 1 98.5 139 VAL A O 1
ATOM 1135 N N . VAL A 1 140 ? 0.043 -18.672 -9.953 1 98.81 140 VAL A N 1
ATOM 1136 C CA . VAL A 1 140 ? 1.152 -19.141 -10.781 1 98.81 140 VAL A CA 1
ATOM 1137 C C . VAL A 1 140 ? 1.505 -20.578 -10.414 1 98.81 140 VAL A C 1
ATOM 1139 O O . VAL A 1 140 ? 0.85 -21.188 -9.562 1 98.81 140 VAL A O 1
ATOM 1142 N N . THR A 1 141 ? 2.502 -21.109 -11.148 1 98.81 141 THR A N 1
ATOM 1143 C CA . THR A 1 141 ? 3.012 -22.453 -10.883 1 98.81 141 THR A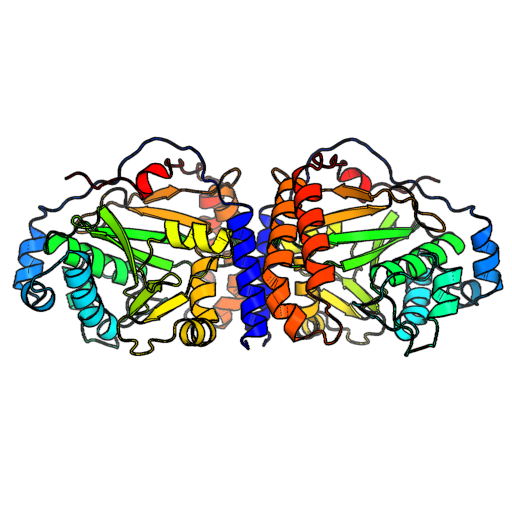 CA 1
ATOM 1144 C C . THR A 1 141 ? 4.469 -22.391 -10.43 1 98.81 141 THR A C 1
ATOM 1146 O O . THR A 1 141 ? 5.285 -21.703 -11.031 1 98.81 141 THR A O 1
ATOM 1149 N N . GLU A 1 142 ? 4.773 -23.078 -9.336 1 98.81 142 GLU A N 1
ATOM 1150 C CA . GLU A 1 142 ? 6.168 -23.297 -8.969 1 98.81 142 GLU A CA 1
ATOM 1151 C C . GLU A 1 142 ? 6.586 -24.75 -9.227 1 98.81 142 GLU A C 1
ATOM 1153 O O . GLU A 1 142 ? 5.809 -25.672 -9 1 98.81 142 GLU A O 1
ATOM 1158 N N . ILE A 1 143 ? 7.781 -24.906 -9.703 1 98.75 143 ILE A N 1
ATOM 1159 C CA . ILE A 1 143 ? 8.336 -26.234 -9.891 1 98.75 143 ILE A CA 1
ATOM 1160 C C . ILE A 1 143 ? 9.602 -26.391 -9.055 1 98.75 143 ILE A C 1
ATOM 1162 O O . ILE A 1 143 ? 10.273 -25.406 -8.742 1 98.75 143 ILE A O 1
ATOM 1166 N N . TYR A 1 144 ? 9.859 -27.562 -8.68 1 98.44 144 TYR A N 1
ATOM 1167 C CA . TYR A 1 144 ? 11.086 -27.875 -7.961 1 98.44 144 TYR A CA 1
ATOM 1168 C C . TYR A 1 144 ? 12.094 -28.562 -8.883 1 98.44 144 TYR A C 1
ATOM 1170 O O . TYR A 1 144 ? 11.805 -29.609 -9.477 1 98.44 144 TYR A O 1
ATOM 1178 N N . ASP A 1 145 ? 13.195 -27.922 -9.047 1 98.31 145 ASP A N 1
ATOM 1179 C CA . ASP A 1 145 ? 14.281 -28.547 -9.797 1 98.31 145 ASP A CA 1
ATOM 1180 C C . ASP A 1 145 ? 15.172 -29.375 -8.883 1 98.31 145 ASP A C 1
ATOM 1182 O O . ASP A 1 145 ? 15.906 -28.828 -8.047 1 98.31 145 ASP A O 1
ATOM 1186 N N . ARG A 1 146 ? 15.133 -30.625 -9.062 1 96.31 146 ARG A N 1
ATOM 1187 C CA . ARG A 1 146 ? 15.844 -31.547 -8.164 1 96.31 146 ARG A CA 1
ATOM 1188 C C . ARG A 1 146 ? 17.359 -31.375 -8.305 1 96.31 146 ARG A C 1
ATOM 1190 O O . ARG A 1 146 ? 18.094 -31.547 -7.328 1 96.31 146 ARG A O 1
ATOM 1197 N N . SER A 1 147 ? 17.828 -31.062 -9.484 1 96 147 SER A N 1
ATOM 1198 C CA . SER A 1 147 ? 19.266 -30.891 -9.703 1 96 147 SER A CA 1
ATOM 1199 C C . SER A 1 147 ? 19.797 -29.672 -8.945 1 96 147 SER A C 1
ATOM 1201 O O . SER A 1 147 ? 20.922 -29.719 -8.422 1 96 147 SER A O 1
ATOM 1203 N N . GLN A 1 148 ? 19.016 -28.625 -8.82 1 95.62 148 GLN A N 1
ATOM 1204 C CA . GLN A 1 148 ? 19.438 -27.406 -8.156 1 95.62 148 GLN A CA 1
ATOM 1205 C C . GLN A 1 148 ? 18.875 -27.312 -6.742 1 95.62 148 GLN A C 1
ATOM 1207 O O . GLN A 1 148 ? 19.25 -26.438 -5.969 1 95.62 148 GLN A O 1
ATOM 1212 N N . GLU A 1 149 ? 17.953 -28.234 -6.445 1 96.5 149 GLU A N 1
ATOM 1213 C CA . GLU A 1 149 ? 17.281 -28.25 -5.148 1 96.5 149 GLU A CA 1
ATOM 1214 C C . GLU A 1 149 ? 16.672 -26.891 -4.82 1 96.5 149 GLU A C 1
ATOM 1216 O O . GLU A 1 149 ? 16.922 -26.328 -3.75 1 96.5 149 GLU A O 1
ATOM 1221 N N . LYS A 1 150 ? 15.875 -26.469 -5.746 1 96.88 150 LYS A N 1
ATOM 1222 C CA . LYS A 1 150 ? 15.328 -25.109 -5.648 1 96.88 150 LYS A CA 1
ATOM 1223 C C . LYS A 1 150 ? 13.953 -25.031 -6.305 1 96.88 150 LYS A C 1
ATOM 1225 O O . LYS A 1 150 ? 13.695 -25.703 -7.305 1 96.88 150 LYS A O 1
ATOM 1230 N N . TRP A 1 151 ? 13.102 -24.203 -5.723 1 98.38 151 TRP A N 1
ATOM 1231 C CA . TRP A 1 151 ? 11.812 -23.875 -6.328 1 98.38 151 TRP A CA 1
ATOM 1232 C C . TRP A 1 151 ? 11.945 -22.703 -7.297 1 98.38 151 TRP A C 1
ATOM 1234 O O . TRP A 1 151 ? 12.672 -21.75 -7.027 1 98.38 151 TRP A O 1
ATOM 1244 N N . TYR A 1 152 ? 11.211 -22.797 -8.43 1 98.75 152 TYR A N 1
ATOM 1245 C CA . TYR A 1 152 ? 11.172 -21.75 -9.445 1 98.75 152 TYR A CA 1
ATOM 1246 C C . TYR A 1 152 ? 9.734 -21.375 -9.773 1 98.75 152 TYR A C 1
ATOM 1248 O O . TYR A 1 152 ? 8.875 -22.25 -9.938 1 98.75 152 TYR A O 1
ATOM 1256 N N . MET A 1 153 ? 9.516 -20.078 -9.875 1 98.88 153 MET A N 1
ATOM 1257 C CA . MET A 1 153 ? 8.18 -19.625 -10.242 1 98.88 153 MET A CA 1
ATOM 1258 C C . MET A 1 153 ? 8.062 -19.438 -11.75 1 98.88 153 MET A C 1
ATOM 1260 O O . MET A 1 153 ? 8.906 -18.781 -12.367 1 98.88 153 MET A O 1
ATOM 1264 N N . LEU A 1 154 ? 7.082 -20.031 -12.336 1 98.94 154 LEU A N 1
ATOM 1265 C CA . LEU A 1 154 ? 6.707 -19.891 -13.742 1 98.94 154 LEU A CA 1
ATOM 1266 C C . LEU A 1 154 ? 5.262 -19.422 -13.875 1 98.94 154 LEU A C 1
ATOM 1268 O O . LEU A 1 154 ? 4.367 -19.969 -13.227 1 98.94 154 LEU A O 1
ATOM 1272 N N . ASP A 1 155 ? 5.023 -18.438 -14.703 1 98.94 155 ASP A N 1
ATOM 1273 C CA . ASP A 1 155 ? 3.684 -17.875 -14.852 1 98.94 155 ASP A CA 1
ATOM 1274 C C . ASP A 1 155 ? 3.104 -18.188 -16.234 1 98.94 155 ASP A C 1
ATOM 1276 O O . ASP A 1 155 ? 3.41 -17.516 -17.203 1 98.94 155 ASP A O 1
ATOM 1280 N N . PRO A 1 156 ? 2.188 -19.109 -16.25 1 98.75 156 PRO A N 1
ATOM 1281 C CA . PRO A 1 156 ? 1.615 -19.469 -17.562 1 98.75 156 PRO A CA 1
ATOM 1282 C C . PRO A 1 156 ? 0.677 -18.391 -18.109 1 98.75 156 PRO A C 1
ATOM 1284 O O . PRO A 1 156 ? 0.296 -18.438 -19.281 1 98.75 156 PRO A O 1
ATOM 1287 N N . THR A 1 157 ? 0.266 -17.453 -17.25 1 98.62 157 THR A N 1
ATOM 1288 C CA . THR A 1 157 ? -0.609 -16.391 -17.719 1 98.62 157 THR A CA 1
ATOM 1289 C C . THR A 1 157 ? 0.179 -15.344 -18.516 1 98.62 157 THR A C 1
ATOM 1291 O O . THR A 1 157 ? -0.252 -14.922 -19.578 1 98.62 157 THR A O 1
ATOM 1294 N N . THR A 1 158 ? 1.373 -15.008 -18.062 1 97.88 158 THR A N 1
ATOM 1295 C CA . THR A 1 158 ? 2.146 -13.945 -18.688 1 97.88 158 THR A CA 1
ATOM 1296 C C . THR A 1 158 ? 3.266 -14.531 -19.547 1 97.88 158 THR A C 1
ATOM 1298 O O . THR A 1 158 ? 3.943 -13.797 -20.266 1 97.88 158 THR A O 1
ATOM 1301 N N . ASN A 1 159 ? 3.426 -15.836 -19.484 1 98.5 159 ASN A N 1
ATOM 1302 C CA . ASN A 1 159 ? 4.512 -16.531 -20.188 1 98.5 159 ASN A CA 1
ATOM 1303 C C . ASN A 1 159 ? 5.879 -16.016 -19.734 1 98.5 159 ASN A C 1
ATOM 1305 O O . ASN A 1 159 ? 6.711 -15.641 -20.562 1 98.5 159 ASN A O 1
ATOM 1309 N N . GLY A 1 160 ? 6.023 -16 -18.438 1 98.38 160 GLY A N 1
ATOM 1310 C CA . GLY A 1 160 ? 7.285 -15.461 -17.953 1 98.38 160 GLY A CA 1
ATOM 1311 C C . GLY A 1 160 ? 7.562 -15.805 -16.5 1 98.38 160 GLY A C 1
ATOM 1312 O O . GLY A 1 160 ? 7.008 -16.766 -15.969 1 98.38 160 GLY A O 1
ATOM 1313 N N . TYR A 1 161 ? 8.555 -15.219 -15.984 1 98.69 161 TYR A N 1
ATOM 1314 C CA . TYR A 1 161 ? 9.023 -15.422 -14.617 1 98.69 161 TYR A CA 1
ATOM 1315 C C . TYR A 1 161 ? 9.758 -14.195 -14.102 1 98.69 161 TYR A C 1
ATOM 1317 O O . TYR A 1 161 ? 9.922 -13.211 -14.828 1 98.69 161 TYR A O 1
ATOM 1325 N N . LEU A 1 162 ? 10.094 -14.18 -12.828 1 98.75 162 LEU A N 1
ATOM 1326 C CA . LEU A 1 162 ? 10.898 -13.141 -12.195 1 98.75 162 LEU A CA 1
ATOM 1327 C C . LEU A 1 162 ? 12.352 -13.57 -12.078 1 98.75 162 LEU A C 1
ATOM 1329 O O . LEU A 1 162 ? 12.641 -14.727 -11.758 1 98.75 162 LEU A O 1
ATOM 1333 N N . VAL A 1 163 ? 13.242 -12.656 -12.312 1 98.69 163 VAL A N 1
ATOM 1334 C CA . VAL A 1 163 ? 14.656 -12.992 -12.25 1 98.69 163 VAL A CA 1
ATOM 1335 C C . VAL A 1 163 ? 15.398 -11.961 -11.391 1 98.69 163 VAL A C 1
ATOM 1337 O O . VAL A 1 163 ? 14.898 -10.859 -11.172 1 98.69 163 VAL A O 1
ATOM 1340 N N . ASP A 1 164 ? 16.578 -12.336 -10.891 1 98.12 164 ASP A N 1
ATOM 1341 C CA . ASP A 1 164 ? 17.469 -11.422 -10.172 1 98.12 164 ASP A CA 1
ATOM 1342 C C . ASP A 1 164 ? 18.484 -10.781 -11.109 1 98.12 164 ASP A C 1
ATOM 1344 O O . ASP A 1 164 ? 18.328 -10.844 -12.336 1 98.12 164 ASP A O 1
ATOM 1348 N N . GLU A 1 165 ? 19.469 -10.109 -10.578 1 96.38 165 GLU A N 1
ATOM 1349 C CA . GLU A 1 165 ? 20.422 -9.328 -11.367 1 96.38 165 GLU A CA 1
ATOM 1350 C C . GLU A 1 165 ? 21.359 -10.234 -12.148 1 96.38 165 GLU A C 1
ATOM 1352 O O . GLU A 1 165 ? 22.062 -9.773 -13.055 1 96.38 165 GLU A O 1
ATOM 1357 N N . GLN A 1 166 ? 21.375 -11.484 -11.867 1 96.31 166 GLN A N 1
ATOM 1358 C CA . GLN A 1 166 ? 22.188 -12.453 -12.602 1 96.31 166 GLN A CA 1
ATOM 1359 C C . GLN A 1 166 ? 21.359 -13.188 -13.648 1 96.31 166 GLN A C 1
ATOM 1361 O O . GLN A 1 166 ? 21.875 -14.031 -14.383 1 96.31 166 GLN A O 1
ATOM 1366 N N . GLY A 1 167 ? 20.109 -12.922 -13.648 1 96.5 167 GLY A N 1
ATOM 1367 C CA . GLY A 1 167 ? 19.219 -13.594 -14.578 1 96.5 167 GLY A CA 1
ATOM 1368 C C . GLY A 1 167 ? 18.672 -14.906 -14.039 1 96.5 167 GLY A C 1
ATOM 1369 O O . GLY A 1 167 ? 18.031 -15.664 -14.766 1 96.5 167 GLY A O 1
ATOM 1370 N N . THR A 1 168 ? 18.922 -15.164 -12.82 1 97.38 168 THR A N 1
ATOM 1371 C CA . THR A 1 168 ? 18.422 -16.391 -12.203 1 97.38 168 THR A CA 1
ATOM 1372 C C . THR A 1 168 ? 16.938 -16.281 -11.891 1 97.38 168 THR A C 1
ATOM 1374 O O . THR A 1 168 ? 16.5 -15.328 -11.25 1 97.38 168 THR A O 1
ATOM 1377 N N . ILE A 1 169 ? 16.188 -17.297 -12.328 1 98.62 169 ILE A N 1
ATOM 1378 C CA . ILE A 1 169 ? 14.758 -17.344 -12.062 1 98.62 169 ILE A CA 1
ATOM 1379 C C . ILE A 1 169 ? 14.516 -17.547 -10.57 1 98.62 169 ILE A C 1
ATOM 1381 O O . ILE A 1 169 ? 15.195 -18.359 -9.938 1 98.62 169 ILE A O 1
ATOM 1385 N N . LEU A 1 170 ? 13.539 -16.844 -10.031 1 98.81 170 LEU A N 1
ATOM 1386 C CA . LEU A 1 170 ? 13.281 -16.844 -8.594 1 98.81 170 LEU A CA 1
ATOM 1387 C C . LEU A 1 170 ? 12.016 -17.625 -8.266 1 98.81 170 LEU A C 1
ATOM 1389 O O . LEU A 1 170 ? 11.117 -17.75 -9.102 1 98.81 170 LEU A O 1
ATOM 1393 N N . SER A 1 171 ? 11.969 -18.203 -7.027 1 98.44 171 SER A N 1
ATOM 1394 C CA . SER A 1 171 ? 10.688 -18.562 -6.434 1 98.44 171 SER A CA 1
ATOM 1395 C C . SER A 1 171 ? 9.906 -17.328 -6 1 98.44 171 SER A C 1
ATOM 1397 O O . SER A 1 171 ? 10.445 -16.219 -5.98 1 98.44 171 SER A O 1
ATOM 1399 N N . LEU A 1 172 ? 8.672 -17.531 -5.672 1 98.06 172 LEU A N 1
ATOM 1400 C CA . LEU A 1 172 ? 7.875 -16.406 -5.199 1 98.06 172 LEU A CA 1
ATOM 1401 C C . LEU A 1 172 ? 8.43 -15.859 -3.887 1 98.06 172 LEU A C 1
ATOM 1403 O O . LEU A 1 172 ? 8.477 -14.641 -3.682 1 98.06 172 LEU A O 1
ATOM 1407 N N . LEU A 1 173 ? 8.852 -16.75 -3.029 1 97.88 173 LEU A N 1
ATOM 1408 C CA . LEU A 1 173 ? 9.367 -16.312 -1.735 1 97.88 173 LEU A CA 1
ATOM 1409 C C . LEU A 1 173 ? 10.672 -15.539 -1.898 1 97.88 173 LEU A C 1
ATOM 1411 O O . LEU A 1 173 ? 10.898 -14.547 -1.206 1 97.88 173 LEU A O 1
ATOM 1415 N N . GLU A 1 174 ? 11.539 -16.031 -2.756 1 98.19 174 GLU A N 1
ATOM 1416 C CA . GLU A 1 174 ? 12.773 -15.305 -3.041 1 98.19 174 GLU A CA 1
ATOM 1417 C C . GLU A 1 174 ? 12.477 -13.914 -3.58 1 98.19 174 GLU A C 1
ATOM 1419 O O . GLU A 1 174 ? 13.117 -12.938 -3.176 1 98.19 174 GLU A O 1
ATOM 1424 N N . ALA A 1 175 ? 11.586 -13.859 -4.562 1 98.75 175 ALA A N 1
ATOM 1425 C CA . ALA A 1 175 ? 11.211 -12.562 -5.129 1 98.75 175 ALA A CA 1
ATOM 1426 C C . ALA A 1 175 ? 10.664 -11.633 -4.055 1 98.75 175 ALA A C 1
ATOM 1428 O O . ALA A 1 175 ? 11.031 -10.453 -4.004 1 98.75 175 ALA A O 1
ATOM 1429 N N . ARG A 1 176 ? 9.773 -12.148 -3.232 1 98.69 176 ARG A N 1
ATOM 1430 C CA . ARG A 1 176 ? 9.18 -11.383 -2.139 1 98.69 176 ARG A CA 1
ATOM 1431 C C . ARG A 1 176 ? 10.258 -10.805 -1.233 1 98.69 176 ARG A C 1
ATOM 1433 O O . ARG A 1 176 ? 10.195 -9.633 -0.86 1 98.69 176 ARG A O 1
ATOM 1440 N N . GLU A 1 177 ? 11.234 -11.641 -0.861 1 98.06 177 GLU A N 1
ATOM 1441 C CA . GLU A 1 177 ? 12.312 -11.219 0.027 1 98.06 177 GLU A CA 1
ATOM 1442 C C . GLU A 1 177 ? 13.18 -10.148 -0.626 1 98.06 177 GLU A C 1
ATOM 1444 O O . GLU A 1 177 ? 13.547 -9.164 0.017 1 98.06 177 GLU A O 1
ATOM 1449 N N . ARG A 1 178 ? 13.492 -10.391 -1.819 1 98.31 178 ARG A N 1
ATOM 1450 C CA . ARG A 1 178 ? 14.328 -9.43 -2.537 1 98.31 178 ARG A CA 1
ATOM 1451 C C . ARG A 1 178 ? 13.609 -8.094 -2.689 1 98.31 178 ARG A C 1
ATOM 1453 O O . ARG A 1 178 ? 14.219 -7.035 -2.49 1 98.31 178 ARG A O 1
ATOM 1460 N N . MET A 1 179 ? 12.352 -8.148 -3.076 1 98.44 179 MET A N 1
ATOM 1461 C CA . MET A 1 179 ? 11.57 -6.922 -3.227 1 98.44 179 MET A CA 1
ATOM 1462 C C . MET A 1 179 ? 11.469 -6.172 -1.902 1 98.44 179 MET A C 1
ATOM 1464 O O . MET A 1 179 ? 11.633 -4.953 -1.861 1 98.44 179 MET A O 1
ATOM 1468 N N . ALA A 1 180 ? 11.234 -6.891 -0.798 1 98 180 ALA A N 1
ATOM 1469 C CA . ALA A 1 180 ? 11.164 -6.293 0.532 1 98 180 ALA A CA 1
ATOM 1470 C C . ALA A 1 180 ? 12.477 -5.605 0.897 1 98 180 ALA A C 1
ATOM 1472 O O . ALA A 1 180 ? 12.477 -4.609 1.626 1 98 180 ALA A O 1
ATOM 1473 N N . ASP A 1 181 ? 13.586 -6.117 0.329 1 96.5 181 ASP A N 1
ATOM 1474 C CA . ASP A 1 181 ? 14.906 -5.594 0.642 1 96.5 181 ASP A CA 1
ATOM 1475 C C . ASP A 1 181 ? 15.383 -4.625 -0.436 1 96.5 181 ASP A C 1
ATOM 1477 O O . ASP A 1 181 ? 16.562 -4.262 -0.475 1 96.5 181 ASP A O 1
ATOM 1481 N N . THR A 1 182 ? 14.57 -4.258 -1.378 1 95.5 182 THR A N 1
ATOM 1482 C CA . THR A 1 182 ? 14.836 -3.338 -2.479 1 95.5 182 THR A CA 1
ATOM 1483 C C . THR A 1 182 ? 15.945 -3.869 -3.375 1 95.5 182 THR A C 1
ATOM 1485 O O . THR A 1 182 ? 16.625 -3.094 -4.047 1 95.5 182 THR A O 1
ATOM 1488 N N . ARG A 1 183 ? 16.156 -5.238 -3.318 1 96.12 183 ARG A N 1
ATOM 1489 C CA . ARG A 1 183 ? 17.109 -5.863 -4.238 1 96.12 183 ARG A CA 1
ATOM 1490 C C . ARG A 1 183 ? 16.484 -6.031 -5.625 1 96.12 183 ARG A C 1
ATOM 1492 O O . ARG A 1 183 ? 15.266 -6.047 -5.77 1 96.12 183 ARG A O 1
ATOM 1499 N N . PHE A 1 184 ? 17.266 -6.184 -6.578 1 97.25 184 PHE A N 1
ATOM 1500 C CA . PHE A 1 184 ? 16.859 -6.207 -7.977 1 97.25 184 PHE A CA 1
ATOM 1501 C C . PHE A 1 184 ? 16 -7.426 -8.273 1 97.25 184 PHE A C 1
ATOM 1503 O O . PHE A 1 184 ? 16.375 -8.555 -7.93 1 97.25 184 PHE A O 1
ATOM 1510 N N . VAL A 1 185 ? 14.883 -7.25 -8.859 1 98.56 185 VAL A N 1
ATOM 1511 C CA . VAL A 1 185 ? 13.969 -8.242 -9.414 1 98.56 185 VAL A CA 1
ATOM 1512 C C . VAL A 1 185 ? 13.281 -7.668 -10.656 1 98.56 185 VAL A C 1
ATOM 1514 O O . VAL A 1 185 ? 12.852 -6.516 -10.664 1 98.56 185 VAL A O 1
ATOM 1517 N N . THR A 1 186 ? 13.211 -8.391 -11.68 1 98.38 186 THR A N 1
ATOM 1518 C CA . THR A 1 186 ? 12.453 -7.93 -12.844 1 98.38 186 THR A CA 1
ATOM 1519 C C . THR A 1 186 ? 11.734 -9.094 -13.516 1 98.38 186 THR A C 1
ATOM 1521 O O . THR A 1 186 ? 12.188 -10.234 -13.453 1 98.38 186 THR A O 1
ATOM 1524 N N . TYR A 1 187 ? 10.578 -8.797 -14.062 1 98.5 187 TYR A N 1
ATOM 1525 C CA . TYR A 1 187 ? 9.836 -9.742 -14.891 1 98.5 187 TYR A CA 1
ATOM 1526 C C . TYR A 1 187 ? 10.539 -9.961 -16.219 1 98.5 187 TYR A C 1
ATOM 1528 O O . TYR A 1 187 ? 11.07 -9.016 -16.812 1 98.5 187 TYR A O 1
ATOM 1536 N N . CYS A 1 188 ? 10.562 -11.156 -16.641 1 97.94 188 CYS A N 1
ATOM 1537 C CA . CYS A 1 188 ? 11.109 -11.562 -17.922 1 97.94 188 CYS A CA 1
ATOM 1538 C C . CYS A 1 188 ? 10.172 -12.523 -18.641 1 97.94 188 CYS A C 1
ATOM 1540 O O . CYS A 1 188 ? 9.812 -13.57 -18.094 1 97.94 188 CYS A O 1
ATOM 1542 N N . LYS A 1 189 ? 9.812 -12.141 -19.828 1 97.44 189 LYS A N 1
ATOM 1543 C CA . LYS A 1 189 ? 9.086 -13.094 -20.656 1 97.44 189 LYS A CA 1
ATOM 1544 C C . LYS A 1 189 ? 9.977 -14.281 -21.031 1 97.44 189 LYS A C 1
ATOM 1546 O O . LYS A 1 189 ? 11.156 -14.109 -21.344 1 97.44 189 LYS A O 1
ATOM 1551 N N . ALA A 1 190 ? 9.344 -15.438 -21.078 1 96.88 190 ALA A N 1
ATOM 1552 C CA . ALA A 1 190 ? 10.109 -16.641 -21.344 1 96.88 190 ALA A CA 1
ATOM 1553 C C . ALA A 1 190 ? 10.719 -16.609 -22.734 1 96.88 190 ALA A C 1
ATOM 1555 O O . ALA A 1 190 ? 11.75 -17.25 -22.984 1 96.88 190 ALA A O 1
ATOM 1556 N N . THR A 1 191 ? 10.156 -15.82 -23.578 1 94.81 191 THR A N 1
ATOM 1557 C CA . THR A 1 191 ? 10.625 -15.758 -24.969 1 94.81 191 THR A CA 1
ATOM 1558 C C . THR A 1 191 ? 11.453 -14.5 -25.203 1 94.81 191 THR A C 1
ATOM 1560 O O . THR A 1 191 ? 11.797 -14.188 -26.344 1 94.81 191 THR A O 1
ATOM 1563 N N . SER A 1 192 ? 11.664 -13.727 -24.094 1 93.12 192 SER A N 1
ATOM 1564 C CA . SER A 1 192 ? 12.406 -12.484 -24.25 1 93.12 192 SER A CA 1
ATOM 1565 C C . SER A 1 192 ? 13.82 -12.75 -24.766 1 93.12 192 SER A C 1
ATOM 1567 O O . SER A 1 192 ? 14.484 -13.688 -24.312 1 93.12 192 SER A O 1
ATOM 1569 N N . ARG A 1 193 ? 14.445 -11.875 -25.703 1 91.19 193 ARG A N 1
ATOM 1570 C CA . ARG A 1 193 ? 15.805 -11.953 -26.25 1 91.19 193 ARG A CA 1
ATOM 1571 C C . ARG A 1 193 ? 16.688 -10.852 -25.656 1 91.19 193 ARG A C 1
ATOM 1573 O O . ARG A 1 193 ? 17.875 -10.789 -25.938 1 91.19 193 ARG A O 1
ATOM 1580 N N . GLU A 1 194 ? 16 -10.016 -24.797 1 90 194 GLU A N 1
ATOM 1581 C CA . GLU A 1 194 ? 16.75 -8.922 -24.203 1 90 194 GLU A CA 1
ATOM 1582 C C . GLU A 1 194 ? 17.688 -9.438 -23.109 1 90 194 GLU A C 1
ATOM 1584 O O . GLU A 1 194 ? 17.234 -10.047 -22.125 1 90 194 GLU A O 1
ATOM 1589 N N . LYS A 1 195 ? 18.969 -9.094 -23.328 1 90.12 195 LYS A N 1
ATOM 1590 C CA . LYS A 1 195 ? 19.969 -9.578 -22.391 1 90.12 195 LYS A CA 1
ATOM 1591 C C . LYS A 1 195 ? 20.297 -8.531 -21.328 1 90.12 195 LYS A C 1
ATOM 1593 O O . LYS A 1 195 ? 20.812 -8.859 -20.266 1 90.12 195 LYS A O 1
ATOM 1598 N N . ASP A 1 196 ? 19.984 -7.336 -21.672 1 95.25 196 ASP A N 1
ATOM 1599 C CA . ASP A 1 196 ? 20.219 -6.254 -20.719 1 95.25 196 ASP A CA 1
ATOM 1600 C C . ASP A 1 196 ? 19.109 -6.207 -19.656 1 95.25 196 ASP A C 1
ATOM 1602 O O . ASP A 1 196 ? 18.016 -5.707 -19.922 1 95.25 196 ASP A O 1
ATOM 1606 N N . LEU A 1 197 ? 19.422 -6.609 -18.5 1 95 197 LEU A N 1
ATOM 1607 C CA . LEU A 1 197 ? 18.438 -6.738 -17.422 1 95 197 LEU A CA 1
ATOM 1608 C C . LEU A 1 197 ? 17.969 -5.367 -16.953 1 95 197 LEU A C 1
ATOM 1610 O O . LEU A 1 197 ? 16.828 -5.227 -16.484 1 95 197 LEU A O 1
ATOM 1614 N N . GLN A 1 198 ? 18.781 -4.336 -17.078 1 93.12 198 GLN A N 1
ATOM 1615 C CA . GLN A 1 198 ? 18.359 -2.99 -16.703 1 93.12 198 GLN A CA 1
ATOM 1616 C C . GLN A 1 198 ? 17.297 -2.461 -17.672 1 93.12 198 GLN A C 1
ATOM 1618 O O . GLN A 1 198 ? 16.375 -1.757 -17.266 1 93.12 198 GLN A O 1
ATOM 1623 N N . LYS A 1 199 ? 17.578 -2.775 -18.906 1 94.69 199 LYS A N 1
ATOM 1624 C CA . LYS A 1 199 ? 16.578 -2.41 -19.891 1 94.69 199 LYS A CA 1
ATOM 1625 C C . LYS A 1 199 ? 15.266 -3.15 -19.656 1 94.69 199 LYS A C 1
ATOM 1627 O O . LYS A 1 199 ? 14.188 -2.566 -19.766 1 94.69 199 LYS A O 1
ATOM 1632 N N . LEU A 1 200 ? 15.352 -4.41 -19.297 1 95.69 200 LEU A N 1
ATOM 1633 C CA . LEU A 1 200 ? 14.164 -5.211 -18.984 1 95.69 200 LEU A CA 1
ATOM 1634 C C . LEU A 1 200 ? 13.438 -4.656 -17.766 1 95.69 200 LEU A C 1
ATOM 1636 O O . LEU A 1 200 ? 12.203 -4.629 -17.734 1 95.69 200 LEU A O 1
ATOM 1640 N N . TYR A 1 201 ? 14.203 -4.266 -16.812 1 95.75 201 TYR A N 1
ATOM 1641 C CA . TYR A 1 201 ? 13.625 -3.703 -15.609 1 95.75 201 TYR A CA 1
ATOM 1642 C C . TYR A 1 201 ? 12.773 -2.477 -15.922 1 95.75 201 TYR A C 1
ATOM 1644 O O . TYR A 1 201 ? 11.633 -2.371 -15.477 1 95.75 201 TYR A O 1
ATOM 1652 N N . ARG A 1 202 ? 13.336 -1.562 -16.672 1 94.38 202 ARG A N 1
ATOM 1653 C CA . ARG A 1 202 ? 12.625 -0.336 -17.031 1 94.38 202 ARG A CA 1
ATOM 1654 C C . ARG A 1 202 ? 11.375 -0.642 -17.844 1 94.38 202 ARG A C 1
ATOM 1656 O O . ARG A 1 202 ? 10.312 -0.054 -17.609 1 94.38 202 ARG A O 1
ATOM 1663 N N . LYS A 1 203 ? 11.523 -1.566 -18.734 1 94.88 203 LYS A N 1
ATOM 1664 C CA . LYS A 1 203 ? 10.43 -1.909 -19.641 1 94.88 203 LYS A CA 1
ATOM 1665 C C . LYS A 1 203 ? 9.312 -2.631 -18.891 1 94.88 203 LYS A C 1
ATOM 1667 O O . LYS A 1 203 ? 8.133 -2.457 -19.203 1 94.88 203 LYS A O 1
ATOM 1672 N N . ASN A 1 204 ? 9.688 -3.443 -17.891 1 96.62 204 ASN A N 1
ATOM 1673 C CA . ASN A 1 204 ? 8.719 -4.359 -17.281 1 96.62 204 ASN A CA 1
ATOM 1674 C C . ASN A 1 204 ? 8.383 -3.953 -15.852 1 96.62 204 ASN A C 1
ATOM 1676 O O . ASN A 1 204 ? 7.879 -4.766 -15.078 1 96.62 204 ASN A O 1
ATOM 1680 N N . ILE A 1 205 ? 8.625 -2.709 -15.477 1 96.75 205 ILE A N 1
ATOM 1681 C CA . ILE A 1 205 ? 8.469 -2.283 -14.094 1 96.75 205 ILE A CA 1
ATOM 1682 C C . ILE A 1 205 ? 7.008 -2.43 -13.672 1 96.75 205 ILE A C 1
ATOM 1684 O O . ILE A 1 205 ? 6.719 -2.752 -12.516 1 96.75 205 ILE A O 1
ATOM 1688 N N . ALA A 1 206 ? 6.121 -2.154 -14.57 1 95.81 206 ALA A N 1
ATOM 1689 C CA . ALA A 1 206 ? 4.707 -2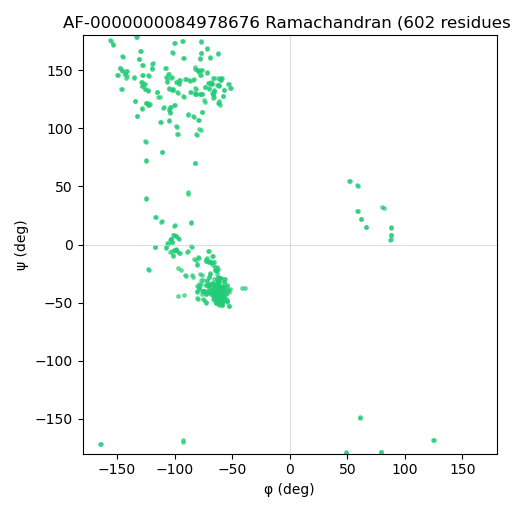.273 -14.234 1 95.81 206 ALA A CA 1
ATOM 1690 C C . ALA A 1 206 ? 4.34 -3.717 -13.891 1 95.81 206 ALA A C 1
ATOM 1692 O O . ALA A 1 206 ? 3.633 -3.971 -12.914 1 95.81 206 ALA A O 1
ATOM 1693 N N . ARG A 1 207 ? 4.793 -4.652 -14.703 1 97 207 ARG A N 1
ATOM 1694 C CA . ARG A 1 207 ? 4.535 -6.066 -14.461 1 97 207 ARG A CA 1
ATOM 1695 C C . ARG A 1 207 ? 5.219 -6.531 -13.18 1 97 207 ARG A C 1
ATOM 1697 O O . ARG A 1 207 ? 4.648 -7.312 -12.414 1 97 207 ARG A O 1
ATOM 1704 N N . THR A 1 208 ? 6.422 -6.105 -12.984 1 98.31 208 THR A N 1
ATOM 1705 C CA . THR A 1 208 ? 7.137 -6.441 -11.758 1 98.31 208 THR A CA 1
ATOM 1706 C C . THR A 1 208 ? 6.379 -5.934 -10.531 1 98.31 208 THR A C 1
ATOM 1708 O O . THR A 1 208 ? 6.23 -6.656 -9.539 1 98.31 208 THR A O 1
ATOM 1711 N N . ALA A 1 209 ? 5.902 -4.691 -10.648 1 97.25 209 ALA A N 1
ATOM 1712 C CA . ALA A 1 209 ? 5.129 -4.105 -9.562 1 97.25 209 ALA A CA 1
ATOM 1713 C C . ALA A 1 209 ? 3.848 -4.898 -9.312 1 97.25 209 ALA A C 1
ATOM 1715 O O . ALA A 1 209 ? 3.406 -5.031 -8.172 1 97.25 209 ALA A O 1
ATOM 1716 N N . TYR A 1 210 ? 3.293 -5.383 -10.367 1 97 210 TYR A N 1
ATOM 1717 C CA . TYR A 1 210 ? 2.09 -6.203 -10.258 1 97 210 TYR A CA 1
ATOM 1718 C C . TYR A 1 210 ? 2.342 -7.43 -9.398 1 97 210 TYR A C 1
ATOM 1720 O O . TYR A 1 210 ? 1.514 -7.785 -8.555 1 97 210 TYR A O 1
ATOM 1728 N N . TYR A 1 211 ? 3.443 -8.047 -9.594 1 98.5 211 TYR A N 1
ATOM 1729 C CA . TYR A 1 211 ? 3.773 -9.211 -8.773 1 98.5 211 TYR A CA 1
ATOM 1730 C C . TYR A 1 211 ? 3.971 -8.812 -7.316 1 98.5 211 TYR A C 1
ATOM 1732 O O . TYR A 1 211 ? 3.469 -9.477 -6.41 1 98.5 211 TYR A O 1
ATOM 1740 N N . ALA A 1 212 ? 4.68 -7.746 -7.113 1 98.38 212 ALA A N 1
ATOM 1741 C CA . ALA A 1 212 ? 4.91 -7.273 -5.75 1 98.38 212 ALA A CA 1
ATOM 1742 C C . ALA A 1 212 ? 3.594 -7 -5.031 1 98.38 212 ALA A C 1
ATOM 1744 O O . ALA A 1 212 ? 3.438 -7.34 -3.857 1 98.38 212 ALA A O 1
ATOM 1745 N N . LYS A 1 213 ? 2.686 -6.41 -5.719 1 97.38 213 LYS A N 1
ATOM 1746 C CA . LYS A 1 213 ? 1.378 -6.051 -5.18 1 97.38 213 LYS A CA 1
ATOM 1747 C C . LYS A 1 213 ? 0.684 -7.266 -4.57 1 97.38 213 LYS A C 1
ATOM 1749 O O . LYS A 1 213 ? 0.017 -7.156 -3.539 1 97.38 213 LYS A O 1
ATOM 1754 N N . ASN A 1 214 ? 0.881 -8.391 -5.152 1 98 214 ASN A N 1
ATOM 1755 C CA . ASN A 1 214 ? 0.1 -9.562 -4.789 1 98 214 ASN A CA 1
ATOM 1756 C C . ASN A 1 214 ? 0.877 -10.484 -3.852 1 98 214 ASN A C 1
ATOM 1758 O O . ASN A 1 214 ? 0.324 -11.453 -3.326 1 98 214 ASN A O 1
ATOM 1762 N N . LEU A 1 215 ? 2.133 -10.195 -3.568 1 98.31 215 LEU A N 1
ATOM 1763 C CA . LEU A 1 215 ? 2.982 -11.117 -2.826 1 98.31 215 LEU A CA 1
ATOM 1764 C C . LEU A 1 215 ? 2.814 -10.922 -1.323 1 98.31 215 LEU A C 1
ATOM 1766 O O . LEU A 1 215 ? 3.654 -11.367 -0.537 1 98.31 215 LEU A O 1
ATOM 1770 N N . PHE A 1 216 ? 1.746 -10.305 -0.919 1 97.88 216 PHE A N 1
ATOM 1771 C CA . PHE A 1 216 ? 1.522 -10.07 0.502 1 97.88 216 PHE A CA 1
ATOM 1772 C C . PHE A 1 216 ? 1.152 -11.367 1.215 1 97.88 216 PHE A C 1
ATOM 1774 O O . PHE A 1 216 ? 1.746 -11.711 2.24 1 97.88 216 PHE A O 1
ATOM 1781 N N . ARG A 1 217 ? 0.215 -12.047 0.634 1 96.75 217 ARG A N 1
ATOM 1782 C CA . ARG A 1 217 ? -0.238 -13.32 1.176 1 96.75 217 ARG A CA 1
ATOM 1783 C C . ARG A 1 217 ? -0.098 -14.438 0.143 1 96.75 217 ARG A C 1
ATOM 1785 O O . ARG A 1 217 ? -0.309 -14.211 -1.051 1 96.75 217 ARG A O 1
ATOM 1792 N N . ILE A 1 218 ? 0.217 -15.617 0.692 1 98 218 ILE A N 1
ATOM 1793 C CA . ILE A 1 218 ? 0.44 -16.75 -0.204 1 98 218 ILE A CA 1
ATOM 1794 C C . ILE A 1 218 ? -0.448 -17.922 0.212 1 98 218 ILE A C 1
ATOM 1796 O O . ILE A 1 218 ? -0.663 -18.156 1.404 1 98 218 ILE A O 1
ATOM 1800 N N . GLN A 1 219 ? -1 -18.547 -0.729 1 97.5 219 GLN A N 1
ATOM 1801 C CA . GLN A 1 219 ? -1.719 -19.812 -0.553 1 97.5 219 GLN A CA 1
ATOM 1802 C C . GLN A 1 219 ? -1.213 -20.875 -1.523 1 97.5 219 GLN A C 1
ATOM 1804 O O . GLN A 1 219 ? -0.854 -20.562 -2.662 1 97.5 219 GLN A O 1
ATOM 1809 N N . VAL A 1 220 ? -1.209 -22.094 -1.079 1 96.56 220 VAL A N 1
ATOM 1810 C CA . VAL A 1 220 ? -0.794 -23.219 -1.905 1 96.56 220 VAL A CA 1
ATOM 1811 C C . VAL A 1 220 ? -1.775 -24.375 -1.729 1 96.56 220 VAL A C 1
ATOM 1813 O O . VAL A 1 220 ? -2.322 -24.578 -0.642 1 96.56 220 VAL A O 1
ATOM 1816 N N . ASP A 1 221 ? -2.023 -25.094 -2.777 1 93.75 221 ASP A N 1
ATOM 1817 C CA . ASP A 1 221 ? -2.814 -26.312 -2.641 1 93.75 221 ASP A CA 1
ATOM 1818 C C . ASP A 1 221 ? -2.172 -27.266 -1.644 1 93.75 221 ASP A C 1
ATOM 1820 O O . ASP A 1 221 ? -0.97 -27.531 -1.713 1 93.75 221 ASP A O 1
ATOM 1824 N N . ALA A 1 222 ? -2.984 -27.781 -0.748 1 93.75 222 ALA A N 1
ATOM 1825 C CA . ALA A 1 222 ? -2.467 -28.734 0.234 1 93.75 222 ALA A CA 1
ATOM 1826 C C . ALA A 1 222 ? -1.924 -29.984 -0.448 1 93.75 222 ALA A C 1
ATOM 1828 O O . ALA A 1 222 ? -0.959 -30.594 0.026 1 93.75 222 ALA A O 1
ATOM 1829 N N . VAL A 1 223 ? -2.631 -30.312 -1.521 1 94.62 223 VAL A N 1
ATOM 1830 C CA . VAL A 1 223 ? -2.229 -31.469 -2.299 1 94.62 223 VAL A CA 1
ATOM 1831 C C . VAL A 1 223 ? -2.107 -31.094 -3.773 1 94.62 223 VAL A C 1
ATOM 1833 O O . VAL A 1 223 ? -3.092 -30.703 -4.402 1 94.62 223 VAL A O 1
ATOM 1836 N N . SER A 1 224 ? -0.896 -31.234 -4.246 1 95.69 224 SER A N 1
ATOM 1837 C CA . SER A 1 224 ? -0.682 -31.109 -5.684 1 95.69 224 SER A CA 1
ATOM 1838 C C . SER A 1 224 ? -0.963 -32.438 -6.402 1 95.69 224 SER A C 1
ATOM 1840 O O . SER A 1 224 ? -0.205 -33.375 -6.266 1 95.69 224 SER A O 1
ATOM 1842 N N . GLN A 1 225 ? -2.031 -32.375 -7.129 1 95.69 225 GLN A N 1
ATOM 1843 C CA . GLN A 1 225 ? -2.508 -33.594 -7.781 1 95.69 225 GLN A CA 1
ATOM 1844 C C . GLN A 1 225 ? -3.354 -33.281 -9.008 1 95.69 225 GLN A C 1
ATOM 1846 O O . GLN A 1 225 ? -3.537 -32.094 -9.344 1 95.69 225 GLN A O 1
ATOM 1851 N N . PHE A 1 226 ? -3.703 -34.375 -9.641 1 97.5 226 PHE A N 1
ATOM 1852 C CA . PHE A 1 226 ? -4.684 -34.188 -10.703 1 97.5 226 PHE A CA 1
ATOM 1853 C C . PHE A 1 226 ? -6.023 -33.75 -10.133 1 97.5 226 PHE A C 1
ATOM 1855 O O . PHE A 1 226 ? -6.559 -34.406 -9.227 1 97.5 226 PHE A O 1
ATOM 1862 N N . GLY A 1 227 ? -6.543 -32.656 -10.633 1 95.75 227 GLY A N 1
ATOM 1863 C CA . GLY A 1 227 ? -7.762 -32.094 -10.078 1 95.75 227 GLY A CA 1
ATOM 1864 C C . GLY A 1 227 ? -7.531 -31.312 -8.797 1 95.75 227 GLY A C 1
ATOM 1865 O O . GLY A 1 227 ? -6.387 -31.141 -8.375 1 95.75 227 GLY A O 1
ATOM 1866 N N . GLU A 1 228 ? -8.648 -30.797 -8.234 1 90.88 228 GLU A N 1
ATOM 1867 C CA . GLU A 1 228 ? -8.539 -29.953 -7.051 1 90.88 228 GLU A CA 1
ATOM 1868 C C . GLU A 1 228 ? -8.773 -30.766 -5.773 1 90.88 228 GLU A C 1
ATOM 1870 O O . GLU A 1 228 ? -9.617 -31.656 -5.746 1 90.88 228 GLU A O 1
ATOM 1875 N N . SER A 1 229 ? -8.008 -30.5 -4.801 1 84.5 229 SER A N 1
ATOM 1876 C CA . SER A 1 229 ? -8.234 -31.094 -3.486 1 84.5 229 SER A CA 1
ATOM 1877 C C . SER A 1 229 ? -9.242 -30.281 -2.68 1 84.5 229 SER A C 1
ATOM 1879 O O . SER A 1 229 ? -9.852 -30.812 -1.74 1 84.5 229 SER A O 1
ATOM 1881 N N . GLY A 1 230 ? -9.312 -28.969 -3.016 1 83.25 230 GLY A N 1
ATOM 1882 C CA . GLY A 1 230 ? -10.258 -28.094 -2.344 1 83.25 230 GLY A CA 1
ATOM 1883 C C . GLY A 1 230 ? -9.703 -27.484 -1.068 1 83.25 230 GLY A C 1
ATOM 1884 O O . GLY A 1 230 ? -10.43 -26.797 -0.336 1 83.25 230 GLY A O 1
ATOM 1885 N N . ASN A 1 231 ? -8.5 -27.719 -0.768 1 91 231 ASN A N 1
ATOM 1886 C CA . ASN A 1 231 ? -7.902 -27.188 0.455 1 91 231 ASN A CA 1
ATOM 1887 C C . ASN A 1 231 ? -6.668 -26.344 0.158 1 91 231 ASN A C 1
ATOM 1889 O O . ASN A 1 231 ? -5.723 -26.812 -0.476 1 91 231 ASN A O 1
ATOM 1893 N N . TRP A 1 232 ? -6.738 -25.125 0.58 1 94 232 TRP A N 1
ATOM 1894 C CA . TRP A 1 232 ? -5.586 -24.234 0.463 1 94 232 TRP A CA 1
ATOM 1895 C C . TRP A 1 232 ? -4.867 -24.109 1.801 1 94 232 TRP A C 1
ATOM 1897 O O . TRP A 1 232 ? -5.508 -23.984 2.848 1 94 232 TRP A O 1
ATOM 1907 N N . LEU A 1 233 ? -3.621 -24.234 1.737 1 96.31 233 LEU A N 1
ATOM 1908 C CA . LEU A 1 233 ? -2.795 -23.844 2.875 1 96.31 233 LEU A CA 1
ATOM 1909 C C . LEU A 1 233 ? -2.537 -22.344 2.871 1 96.31 233 LEU A C 1
ATOM 1911 O O . LEU A 1 233 ? -2.236 -21.766 1.824 1 96.31 233 LEU A O 1
ATOM 1915 N N . ASN A 1 234 ? -2.695 -21.75 4.043 1 97.56 234 ASN A N 1
ATOM 1916 C CA . ASN A 1 234 ? -2.582 -20.297 4.145 1 97.56 234 ASN A CA 1
ATOM 1917 C C . ASN A 1 234 ? -1.258 -19.891 4.781 1 97.56 234 ASN A C 1
ATOM 1919 O O . ASN A 1 234 ? -0.865 -20.422 5.812 1 97.56 234 ASN A O 1
ATOM 1923 N N . PHE A 1 235 ? -0.583 -18.922 4.211 1 97.88 235 PHE A N 1
ATOM 1924 C CA . PHE A 1 235 ? 0.653 -18.359 4.73 1 97.88 235 PHE A CA 1
ATOM 1925 C C . PHE A 1 235 ? 0.524 -16.844 4.891 1 97.88 235 PHE A C 1
ATOM 1927 O O . PHE A 1 235 ? 1.132 -16.078 4.137 1 97.88 235 PHE A O 1
ATOM 1934 N N . PRO A 1 236 ? -0.252 -16.344 5.871 1 97.56 236 PRO A N 1
ATOM 1935 C CA . PRO A 1 236 ? -0.425 -14.906 6.098 1 97.56 236 PRO A CA 1
ATOM 1936 C C . PRO A 1 236 ? 0.747 -14.281 6.855 1 97.56 236 PRO A C 1
ATOM 1938 O O . PRO A 1 236 ? 1.404 -14.961 7.648 1 97.56 236 PRO A O 1
ATOM 1941 N N . PRO A 1 237 ? 1.023 -13 6.594 1 97 237 PRO A N 1
ATOM 1942 C CA . PRO A 1 237 ? 2.018 -12.305 7.41 1 97 237 PRO A CA 1
ATOM 1943 C C . PRO A 1 237 ? 1.619 -12.219 8.883 1 97 237 PRO A C 1
ATOM 1945 O O . PRO A 1 237 ? 0.444 -12.391 9.219 1 97 237 PRO A O 1
ATOM 1948 N N . GLU A 1 238 ? 2.584 -11.906 9.672 1 95.31 238 GLU A N 1
ATOM 1949 C CA . GLU A 1 238 ? 2.354 -11.727 11.102 1 95.31 238 GLU A CA 1
ATOM 1950 C C . GLU A 1 238 ? 1.355 -10.602 11.367 1 95.31 238 GLU A C 1
ATOM 1952 O O . GLU A 1 238 ? 1.36 -9.586 10.664 1 95.31 238 GLU A O 1
ATOM 1957 N N . HIS A 1 239 ? 0.424 -10.75 12.391 1 91.25 239 HIS A N 1
ATOM 1958 C CA . HIS A 1 239 ? -0.533 -9.773 12.891 1 91.25 239 HIS A CA 1
ATOM 1959 C C . HIS A 1 239 ? -1.589 -9.438 11.844 1 91.25 239 HIS A C 1
ATOM 1961 O O . HIS A 1 239 ? -2.17 -8.352 11.859 1 91.25 239 HIS A O 1
ATOM 1967 N N . PHE A 1 240 ? -1.663 -10.242 10.844 1 95.75 240 PHE A N 1
ATOM 1968 C CA . PHE A 1 240 ? -2.67 -10.086 9.805 1 95.75 240 PHE A CA 1
ATOM 1969 C C . PHE A 1 240 ? -3.812 -11.078 10 1 95.75 240 PHE A C 1
ATOM 1971 O O . PHE A 1 240 ? -3.576 -12.258 10.258 1 95.75 240 PHE A O 1
ATOM 1978 N N . SER A 1 241 ? -5.043 -10.648 9.898 1 95.75 241 SER A N 1
ATOM 1979 C CA . SER A 1 241 ? -6.234 -11.492 9.984 1 95.75 241 SER A CA 1
ATOM 1980 C C . SER A 1 241 ? -6.855 -11.711 8.609 1 95.75 241 SER A C 1
ATOM 1982 O O . SER A 1 241 ? -7.359 -10.773 7.992 1 95.75 241 SER A O 1
ATOM 1984 N N . ILE A 1 242 ? -6.871 -12.938 8.195 1 96.69 242 ILE A N 1
ATOM 1985 C CA . ILE A 1 242 ? -7.496 -13.281 6.922 1 96.69 242 ILE A CA 1
ATOM 1986 C C . ILE A 1 242 ? -8.992 -12.992 6.988 1 96.69 242 ILE A C 1
ATOM 1988 O O . ILE A 1 242 ? -9.578 -12.484 6.023 1 96.69 242 ILE A O 1
ATOM 1992 N N . ARG A 1 243 ? -9.586 -13.281 8.102 1 96.12 243 ARG A N 1
ATOM 1993 C CA . ARG A 1 243 ? -11.016 -13.07 8.289 1 96.12 243 ARG A CA 1
ATOM 1994 C C . ARG A 1 243 ? -11.375 -11.594 8.148 1 96.12 243 ARG A C 1
ATOM 1996 O O . ARG A 1 243 ? -12.273 -11.234 7.383 1 96.12 243 ARG A O 1
ATOM 2003 N N . GLU A 1 244 ? -10.711 -10.711 8.852 1 95.31 244 GLU A N 1
ATOM 2004 C CA . GLU A 1 244 ? -11.008 -9.289 8.805 1 95.31 244 GLU A CA 1
ATOM 2005 C C . GLU A 1 244 ? -10.828 -8.727 7.398 1 95.31 244 GLU A C 1
ATOM 2007 O O . GLU A 1 244 ? -11.633 -7.914 6.938 1 95.31 244 GLU A O 1
ATOM 2012 N N . TRP A 1 245 ? -9.766 -9.172 6.82 1 96.81 245 TRP A N 1
ATOM 2013 C CA . TRP A 1 245 ? -9.516 -8.766 5.445 1 96.81 245 TRP A CA 1
ATOM 2014 C C . TRP A 1 245 ? -10.648 -9.211 4.527 1 96.81 245 TRP A C 1
ATOM 2016 O O . TRP A 1 245 ? -11.117 -8.43 3.689 1 96.81 245 TRP A O 1
ATOM 2026 N N . SER A 1 246 ? -11.109 -10.43 4.668 1 95.94 246 SER A N 1
ATOM 2027 C CA . SER A 1 246 ? -12.164 -11 3.832 1 95.94 246 SER A CA 1
ATOM 2028 C C . SER A 1 246 ? -13.484 -10.266 4.027 1 95.94 246 SER A C 1
ATOM 2030 O O . SER A 1 246 ? -14.227 -10.047 3.07 1 95.94 246 SER A O 1
ATOM 2032 N N . VAL A 1 247 ? -13.742 -9.922 5.25 1 95.56 247 VAL A N 1
ATOM 2033 C CA . VAL A 1 247 ? -14.969 -9.188 5.547 1 95.56 247 VAL A CA 1
ATOM 2034 C C . VAL A 1 247 ? -14.93 -7.824 4.855 1 95.56 247 VAL A C 1
ATOM 2036 O O . VAL A 1 247 ? -15.883 -7.438 4.18 1 95.56 247 VAL A O 1
ATOM 2039 N N . ALA A 1 248 ? -13.836 -7.109 5.039 1 95.69 248 ALA A N 1
ATOM 2040 C CA . ALA A 1 248 ? -13.688 -5.801 4.41 1 95.69 248 ALA A CA 1
ATOM 2041 C C . ALA A 1 248 ? -13.82 -5.902 2.895 1 95.69 248 ALA A C 1
ATOM 2043 O O . ALA A 1 248 ? -14.461 -5.055 2.264 1 95.69 248 ALA A O 1
ATOM 2044 N N . SER A 1 249 ? -13.219 -6.914 2.338 1 95.06 249 SER A N 1
ATOM 2045 C CA . SER A 1 249 ? -13.266 -7.129 0.895 1 95.06 249 SER A CA 1
ATOM 2046 C C . SER A 1 249 ? -14.688 -7.41 0.423 1 95.06 249 SER A C 1
ATOM 2048 O O . SER A 1 249 ? -15.133 -6.852 -0.582 1 95.06 249 SER A O 1
ATOM 2050 N N . ALA A 1 250 ? -15.359 -8.25 1.132 1 93.75 250 ALA A N 1
ATOM 2051 C CA . ALA A 1 250 ? -16.734 -8.602 0.773 1 93.75 250 ALA A CA 1
ATOM 2052 C C . ALA A 1 250 ? -17.656 -7.391 0.868 1 93.75 250 ALA A C 1
ATOM 2054 O O . ALA A 1 250 ? -18.5 -7.18 0.001 1 93.75 250 ALA A O 1
ATOM 2055 N N . GLU A 1 251 ? -17.484 -6.656 1.894 1 93.44 251 GLU A N 1
ATOM 2056 C CA . GLU A 1 251 ? -18.297 -5.457 2.07 1 93.44 251 GLU A CA 1
ATOM 2057 C C . GLU A 1 251 ? -18.031 -4.445 0.958 1 93.44 251 GLU A C 1
ATOM 2059 O O . GLU A 1 251 ? -18.969 -3.816 0.451 1 93.44 251 GLU A O 1
ATOM 2064 N N . TYR A 1 252 ? -16.812 -4.309 0.64 1 93.31 252 TYR A N 1
ATOM 2065 C CA . TYR A 1 252 ? -16.469 -3.363 -0.416 1 93.31 252 TYR A CA 1
ATOM 2066 C C . TYR A 1 252 ? -17.016 -3.826 -1.762 1 93.31 252 TYR A C 1
ATOM 2068 O O . TYR A 1 252 ? -17.484 -3.014 -2.562 1 93.31 252 TYR A O 1
ATOM 2076 N N . ARG A 1 253 ? -16.938 -5.109 -2.059 1 88.75 253 ARG A N 1
ATOM 2077 C CA . ARG A 1 253 ? -17.516 -5.645 -3.291 1 88.75 253 ARG A CA 1
ATOM 2078 C C . ARG A 1 253 ? -19 -5.336 -3.391 1 88.75 253 ARG A C 1
ATOM 2080 O O . ARG A 1 253 ? -19.5 -5.008 -4.469 1 88.75 253 ARG A O 1
ATOM 2087 N N . LEU A 1 254 ? -19.609 -5.453 -2.305 1 88.12 254 LEU A N 1
ATOM 2088 C CA . LEU A 1 254 ? -21.047 -5.148 -2.258 1 88.12 254 LEU A CA 1
ATOM 2089 C C . LEU A 1 254 ? -21.281 -3.67 -2.545 1 88.12 254 LEU A C 1
ATOM 2091 O O . LEU A 1 254 ? -22.234 -3.322 -3.264 1 88.12 254 LEU A O 1
ATOM 2095 N N . GLU A 1 255 ? -20.453 -2.84 -1.993 1 85.38 255 GLU A N 1
ATOM 2096 C CA . GLU A 1 255 ? -20.562 -1.399 -2.197 1 85.38 255 GLU A CA 1
ATOM 2097 C C . GLU A 1 255 ? -20.359 -1.031 -3.664 1 85.38 255 GLU A C 1
ATOM 2099 O O . GLU A 1 255 ? -20.953 -0.064 -4.152 1 85.38 255 GLU A O 1
ATOM 2104 N N . MET A 1 256 ? -19.594 -1.804 -4.363 1 82.5 256 MET A N 1
ATOM 2105 C CA . MET A 1 256 ? -19.203 -1.466 -5.73 1 82.5 256 MET A CA 1
ATOM 2106 C C . MET A 1 256 ? -20.203 -2.012 -6.734 1 82.5 256 MET A C 1
ATOM 2108 O O . MET A 1 256 ? -20.125 -1.711 -7.926 1 82.5 256 MET A O 1
ATOM 2112 N N . VAL A 1 257 ? -21.156 -2.773 -6.324 1 72.06 257 VAL A N 1
ATOM 2113 C CA . VAL A 1 257 ? -22.109 -3.441 -7.195 1 72.06 257 VAL A CA 1
ATOM 2114 C C . VAL A 1 257 ? -22.844 -2.406 -8.055 1 72.06 257 VAL A C 1
ATOM 2116 O O . VAL A 1 257 ? -22.906 -2.549 -9.281 1 72.06 257 VAL A O 1
ATOM 2119 N N . PRO A 1 258 ? -23.25 -1.353 -7.41 1 64.56 258 PRO A N 1
ATOM 2120 C CA . PRO A 1 258 ? -23.938 -0.401 -8.281 1 64.56 258 PRO A CA 1
ATOM 2121 C C . PRO A 1 258 ? -23.047 0.165 -9.375 1 64.56 258 PRO A C 1
ATOM 2123 O O . PRO A 1 258 ? -23.5 0.42 -10.492 1 64.56 258 PRO A O 1
ATOM 2126 N N . VAL A 1 259 ? -21.859 0.298 -9.094 1 61.53 259 VAL A N 1
ATOM 2127 C CA . VAL A 1 259 ? -20.906 0.847 -10.055 1 61.53 259 VAL A CA 1
ATOM 2128 C C . VAL A 1 259 ? -20.641 -0.178 -11.156 1 61.53 259 VAL A C 1
ATOM 2130 O O . VAL A 1 259 ? -20.594 0.169 -12.336 1 61.53 259 VAL A O 1
ATOM 2133 N N . TYR A 1 260 ? -20.531 -1.417 -10.742 1 55.59 260 TYR A N 1
ATOM 2134 C CA . TYR A 1 260 ? -20.219 -2.492 -11.68 1 55.59 260 TYR A CA 1
ATOM 2135 C C . TYR A 1 260 ? -21.469 -2.93 -12.438 1 55.59 260 TYR A C 1
ATOM 2137 O O . TYR A 1 260 ? -21.375 -3.371 -13.586 1 55.59 260 TYR A O 1
ATOM 2145 N N . ALA A 1 261 ? -22.516 -2.895 -11.75 1 54.81 261 ALA A N 1
ATOM 2146 C CA . ALA A 1 261 ? -23.766 -3.268 -12.406 1 54.81 261 ALA A CA 1
ATOM 2147 C C . ALA A 1 261 ? -24.031 -2.391 -13.625 1 54.81 261 ALA A C 1
ATOM 2149 O O . ALA A 1 261 ? -24.578 -2.855 -14.625 1 54.81 261 ALA A O 1
ATOM 2150 N N . LYS A 1 262 ? -23.547 -1.176 -13.445 1 53.22 262 LYS A N 1
ATOM 2151 C CA . LYS A 1 262 ? -23.812 -0.317 -14.602 1 53.22 262 LYS A CA 1
ATOM 2152 C C . LYS A 1 262 ? -22.984 -0.758 -15.805 1 53.22 262 LYS A C 1
ATOM 2154 O O . LYS A 1 262 ? -23.359 -0.497 -16.953 1 53.22 262 LYS A O 1
ATOM 2159 N N . GLY A 1 263 ? -21.891 -1.413 -15.578 1 48.66 263 GLY A N 1
ATOM 2160 C CA . GLY A 1 263 ? -21.047 -1.825 -16.688 1 48.66 263 GLY A CA 1
ATOM 2161 C C . GLY A 1 263 ? -21.406 -3.195 -17.234 1 48.66 263 GLY A C 1
ATOM 2162 O O . GLY A 1 263 ? -20.969 -3.574 -18.312 1 48.66 263 GLY A O 1
ATOM 2163 N N . TYR A 1 264 ? -21.984 -4.02 -16.359 1 50.75 264 TYR A N 1
ATOM 2164 C CA . TYR A 1 264 ? -22.266 -5.371 -16.828 1 50.75 264 TYR A CA 1
ATOM 2165 C C . TYR A 1 264 ? -23.719 -5.5 -17.281 1 50.75 264 TYR A C 1
ATOM 2167 O O . TYR A 1 264 ? -24.641 -5.258 -16.484 1 50.75 264 TYR A O 1
ATOM 2175 N N . ALA A 1 265 ? -23.984 -5.465 -18.484 1 51.28 265 ALA A N 1
ATOM 2176 C CA . ALA A 1 265 ? -25.297 -5.605 -19.109 1 51.28 265 ALA A CA 1
ATOM 2177 C C . ALA A 1 265 ? -26.141 -6.66 -18.406 1 51.28 265 ALA A C 1
ATOM 2179 O O . ALA A 1 265 ? -27.344 -6.504 -18.266 1 51.28 265 ALA A O 1
ATOM 2180 N N . ASP A 1 266 ? -25.469 -7.715 -17.984 1 56.19 266 ASP A N 1
ATOM 2181 C CA . ASP A 1 266 ? -26.25 -8.852 -17.5 1 56.19 266 ASP A CA 1
ATOM 2182 C C . ASP A 1 266 ? -26.297 -8.883 -15.984 1 56.19 266 ASP A C 1
ATOM 2184 O O . ASP A 1 266 ? -26.656 -9.898 -15.383 1 56.19 266 ASP A O 1
ATOM 2188 N N . PHE A 1 267 ? -25.938 -7.773 -15.422 1 61.53 267 PHE A N 1
ATOM 2189 C CA . PHE A 1 267 ? -26.016 -7.715 -13.969 1 61.53 267 PHE A CA 1
ATOM 2190 C C . PHE A 1 267 ? -27.469 -7.516 -13.516 1 61.53 267 PHE A C 1
ATOM 2192 O O . PHE A 1 267 ? -28.078 -6.48 -13.797 1 61.53 267 PHE A O 1
ATOM 2199 N N . ASP A 1 268 ? -28.109 -8.648 -13.125 1 70.5 268 ASP A N 1
ATOM 2200 C CA . ASP A 1 268 ? -29.438 -8.578 -12.516 1 70.5 268 ASP A CA 1
ATOM 2201 C C . ASP A 1 268 ? -29.328 -8.211 -11.031 1 70.5 268 ASP A C 1
ATOM 2203 O O . ASP A 1 268 ? -29.078 -9.07 -10.195 1 70.5 268 ASP A O 1
ATOM 2207 N N . GLU A 1 269 ? -29.438 -6.98 -10.719 1 71.94 269 GLU A N 1
ATOM 2208 C CA . GLU A 1 269 ? -29.297 -6.445 -9.367 1 71.94 269 GLU A CA 1
ATOM 2209 C C . GLU A 1 269 ? -30.188 -7.195 -8.383 1 71.94 269 GLU A C 1
ATOM 2211 O O . GLU A 1 269 ? -29.797 -7.457 -7.246 1 71.94 269 GLU A O 1
ATOM 2216 N N . ALA A 1 270 ? -31.328 -7.539 -8.797 1 74.5 270 ALA A N 1
ATOM 2217 C CA . ALA A 1 270 ? -32.312 -8.195 -7.926 1 74.5 270 ALA A CA 1
ATOM 2218 C C . ALA A 1 270 ? -31.812 -9.578 -7.5 1 74.5 270 ALA A C 1
ATOM 2220 O O . ALA A 1 270 ? -32.156 -10.047 -6.414 1 74.5 270 ALA A O 1
ATOM 2221 N N . VAL A 1 271 ? -31.062 -10.141 -8.328 1 75.25 271 VAL A N 1
ATOM 2222 C CA . VAL A 1 271 ? -30.562 -11.484 -8.047 1 75.25 271 VAL A CA 1
ATOM 2223 C C . VAL A 1 271 ? -29.219 -11.406 -7.344 1 75.25 271 VAL A C 1
ATOM 2225 O O . VAL A 1 271 ? -28.969 -12.125 -6.371 1 75.25 271 VAL A O 1
ATOM 2228 N N . GLN A 1 272 ? -28.359 -10.539 -7.805 1 75.75 272 GLN A N 1
ATOM 2229 C CA . GLN A 1 272 ? -26.969 -10.539 -7.379 1 75.75 272 GLN A CA 1
ATOM 2230 C C . GLN A 1 272 ? -26.812 -9.883 -6.012 1 75.75 272 GLN A C 1
ATOM 2232 O O . GLN A 1 272 ? -26 -10.328 -5.195 1 75.75 272 GLN A O 1
ATOM 2237 N N . LEU A 1 273 ? -27.625 -8.883 -5.719 1 82.56 273 LEU A N 1
ATOM 2238 C CA . LEU A 1 273 ? -27.438 -8.117 -4.492 1 82.56 273 LEU A CA 1
ATOM 2239 C C . LEU A 1 273 ? -27.703 -8.984 -3.264 1 82.56 273 LEU A C 1
ATOM 2241 O O . LEU A 1 273 ? -26.891 -9.008 -2.334 1 82.56 273 LEU A O 1
ATOM 2245 N N . PRO A 1 274 ? -28.828 -9.742 -3.295 1 82.12 274 PRO A N 1
ATOM 2246 C CA . PRO A 1 274 ? -29.062 -10.609 -2.135 1 82.12 274 PRO A CA 1
ATOM 2247 C C . PRO A 1 274 ? -27.953 -11.648 -1.955 1 82.12 274 PRO A C 1
ATOM 2249 O O . PRO A 1 274 ? -27.562 -11.961 -0.824 1 82.12 274 PRO A O 1
ATOM 2252 N N . ARG A 1 275 ? -27.422 -12.164 -2.988 1 82.25 275 ARG A N 1
ATOM 2253 C CA . ARG A 1 275 ? -26.344 -13.148 -2.922 1 82.25 275 ARG A CA 1
ATOM 2254 C C . ARG A 1 275 ? -25.078 -12.539 -2.324 1 82.25 275 ARG A C 1
ATOM 2256 O O . ARG A 1 275 ? -24.391 -13.188 -1.544 1 82.25 275 ARG A O 1
ATOM 2263 N N . MET A 1 276 ? -24.859 -11.391 -2.73 1 84.19 276 MET A N 1
ATOM 2264 C CA . MET A 1 276 ? -23.656 -10.711 -2.242 1 84.19 276 MET A CA 1
ATOM 2265 C C . MET A 1 276 ? -23.797 -10.344 -0.77 1 84.19 276 MET A C 1
ATOM 2267 O O . MET A 1 276 ? -22.828 -10.414 -0.01 1 84.19 276 MET A O 1
ATOM 2271 N N . ARG A 1 277 ? -24.969 -9.961 -0.379 1 87.94 277 ARG A N 1
ATOM 2272 C CA . ARG A 1 277 ? -25.219 -9.68 1.03 1 87.94 277 ARG A CA 1
ATOM 2273 C C . ARG A 1 277 ? -25.047 -10.93 1.88 1 87.94 277 ARG A C 1
ATOM 2275 O O . ARG A 1 277 ? -24.484 -10.867 2.98 1 87.94 277 ARG A O 1
ATOM 2282 N N . GLU A 1 278 ? -25.562 -11.969 1.335 1 89.06 278 GLU A N 1
ATOM 2283 C CA . GLU A 1 278 ? -25.375 -13.25 2.025 1 89.06 278 GLU A CA 1
ATOM 2284 C C . GLU A 1 278 ? -23.906 -13.617 2.131 1 89.06 278 GLU A C 1
ATOM 2286 O O . GLU A 1 278 ? -23.469 -14.164 3.145 1 89.06 278 GLU A O 1
ATOM 2291 N N . ALA A 1 279 ? -23.188 -13.375 1.096 1 86.75 279 ALA A N 1
ATOM 2292 C CA . ALA A 1 279 ? -21.766 -13.648 1.101 1 86.75 279 ALA A CA 1
ATOM 2293 C C . ALA A 1 279 ? -21.047 -12.852 2.191 1 86.75 279 ALA A C 1
ATOM 2295 O O . ALA A 1 279 ? -20.141 -13.359 2.854 1 86.75 279 ALA A O 1
ATOM 2296 N N . VAL A 1 280 ? -21.422 -11.594 2.346 1 90.19 280 VAL A N 1
ATOM 2297 C CA . VAL A 1 280 ? -20.859 -10.742 3.385 1 90.19 280 VAL A CA 1
ATOM 2298 C C . VAL A 1 280 ? -21.141 -11.344 4.758 1 90.19 280 VAL A C 1
ATOM 2300 O O . VAL A 1 280 ? -20.25 -11.445 5.598 1 90.19 280 VAL A O 1
ATOM 2303 N N . GLU A 1 281 ? -22.375 -11.805 4.906 1 92 281 GLU A N 1
ATOM 2304 C CA . GLU A 1 281 ? -22.75 -12.383 6.191 1 92 281 GLU A CA 1
ATOM 2305 C C . GLU A 1 281 ? -22 -13.68 6.461 1 92 281 GLU A C 1
ATOM 2307 O O . GLU A 1 281 ? -21.562 -13.93 7.59 1 92 281 GLU A O 1
ATOM 2312 N N . ARG A 1 282 ? -21.828 -14.453 5.5 1 92.5 282 ARG A N 1
ATOM 2313 C CA . ARG A 1 282 ? -21.062 -15.688 5.633 1 92.5 282 ARG A CA 1
ATOM 2314 C C . ARG A 1 282 ? -19.625 -15.398 6.016 1 92.5 282 ARG A C 1
ATOM 2316 O O . ARG A 1 282 ? -19.047 -16.094 6.852 1 92.5 282 ARG A O 1
ATOM 2323 N N . THR A 1 283 ? -19.062 -14.461 5.395 1 92.5 283 THR A N 1
ATOM 2324 C CA . THR A 1 283 ? -17.672 -14.102 5.652 1 92.5 283 THR A CA 1
ATOM 2325 C C . THR A 1 283 ? -17.5 -13.578 7.074 1 92.5 283 THR A C 1
ATOM 2327 O O . THR A 1 283 ? -16.5 -13.852 7.727 1 92.5 283 THR A O 1
ATOM 2330 N N . ARG A 1 284 ? -18.484 -12.828 7.523 1 92.5 284 ARG A N 1
ATOM 2331 C CA . ARG A 1 284 ? -18.453 -12.289 8.883 1 92.5 284 ARG A CA 1
ATOM 2332 C C . ARG A 1 284 ? -18.422 -13.414 9.906 1 92.5 284 ARG A C 1
ATOM 2334 O O . ARG A 1 284 ? -17.828 -13.266 10.984 1 92.5 284 ARG A O 1
ATOM 2341 N N . ASN A 1 285 ? -19 -14.547 9.547 1 93.75 285 ASN A N 1
ATOM 2342 C CA . ASN A 1 285 ? -19.156 -15.641 10.5 1 93.75 285 ASN A CA 1
ATOM 2343 C C . ASN A 1 285 ? -18.094 -16.719 10.297 1 93.75 285 ASN A C 1
ATOM 2345 O O . ASN A 1 285 ? -18.141 -17.766 10.945 1 93.75 285 ASN A O 1
ATOM 2349 N N . MET A 1 286 ? -17.172 -16.453 9.484 1 93.69 286 MET A N 1
ATOM 2350 C CA . MET A 1 286 ? -16.156 -17.469 9.227 1 93.69 286 MET A CA 1
ATOM 2351 C C . MET A 1 286 ? -15.125 -17.5 10.352 1 93.69 286 MET A C 1
ATOM 2353 O O . MET A 1 286 ? -14.883 -16.484 11.008 1 93.69 286 MET A O 1
ATOM 2357 N N . GLU A 1 287 ? -14.625 -18.688 10.547 1 94.69 287 GLU A N 1
ATOM 2358 C CA . GLU A 1 287 ? -13.492 -18.812 11.461 1 94.69 287 GLU A CA 1
ATOM 2359 C C . GLU A 1 287 ? -12.203 -18.344 10.797 1 94.69 287 GLU A C 1
ATOM 2361 O O . GLU A 1 287 ? -12.055 -18.438 9.57 1 94.69 287 GLU A O 1
ATOM 2366 N N . GLU A 1 288 ? -11.266 -17.828 11.625 1 95.75 288 GLU A N 1
ATOM 2367 C CA . GLU A 1 288 ? -9.945 -17.453 11.102 1 95.75 288 GLU A CA 1
ATOM 2368 C C . GLU A 1 288 ? -9.227 -18.672 10.523 1 95.75 288 GLU A C 1
ATOM 2370 O O . GLU A 1 288 ? -9.016 -19.672 11.219 1 95.75 288 GLU A O 1
ATOM 2375 N N . PRO A 1 289 ? -8.867 -18.625 9.25 1 94.62 289 PRO A N 1
ATOM 2376 C CA . PRO A 1 289 ? -8.125 -19.75 8.68 1 94.62 289 PRO A CA 1
ATOM 2377 C C . PRO A 1 289 ? -6.793 -20 9.391 1 94.62 289 PRO A C 1
ATOM 2379 O O . PRO A 1 289 ? -6.109 -19.047 9.773 1 94.62 289 PRO A O 1
ATOM 2382 N N . LYS A 1 290 ? -6.445 -21.234 9.516 1 94.44 290 LYS A N 1
ATOM 2383 C CA . LYS A 1 290 ? -5.207 -21.594 10.195 1 94.44 290 LYS A CA 1
ATOM 2384 C C . LYS A 1 290 ? -3.99 -21.281 9.336 1 94.44 290 LYS A C 1
ATOM 2386 O O . LYS A 1 290 ? -3.982 -21.547 8.133 1 94.44 290 LYS A O 1
ATOM 2391 N N . ALA A 1 291 ? -3.037 -20.703 9.992 1 96.56 291 ALA A N 1
ATOM 2392 C CA . ALA A 1 291 ? -1.781 -20.406 9.305 1 96.56 291 ALA A CA 1
ATOM 2393 C C . ALA A 1 291 ? -0.864 -21.625 9.273 1 96.56 291 ALA A C 1
ATOM 2395 O O . ALA A 1 291 ? -0.817 -22.391 10.234 1 96.56 291 ALA A O 1
ATOM 2396 N N . ILE A 1 292 ? -0.19 -21.797 8.211 1 96.81 292 ILE A N 1
ATOM 2397 C CA . ILE A 1 292 ? 0.849 -22.812 8.062 1 96.81 292 ILE A CA 1
ATOM 2398 C C . ILE A 1 292 ? 2.225 -22.156 8.102 1 96.81 292 ILE A C 1
ATOM 2400 O O . ILE A 1 292 ? 2.395 -21.016 7.633 1 96.81 292 ILE A O 1
ATOM 2404 N N . SER A 1 293 ? 3.17 -22.875 8.641 1 95.81 293 SER A N 1
ATOM 2405 C CA . SER A 1 293 ? 4.539 -22.375 8.695 1 95.81 293 SER A CA 1
ATOM 2406 C C . SER A 1 293 ? 5.102 -22.156 7.293 1 95.81 293 SER A C 1
ATOM 2408 O O . SER A 1 293 ? 4.98 -23.031 6.43 1 95.81 293 SER A O 1
ATOM 2410 N N . ALA A 1 294 ? 5.789 -21.031 7.133 1 94.38 294 ALA A N 1
ATOM 2411 C CA . ALA A 1 294 ? 6.363 -20.672 5.836 1 94.38 294 ALA A CA 1
ATOM 2412 C C . ALA A 1 294 ? 7.453 -21.656 5.434 1 94.38 294 ALA A C 1
ATOM 2414 O O . ALA A 1 294 ? 7.859 -21.703 4.27 1 94.38 294 ALA A O 1
ATOM 2415 N N . ALA A 1 295 ? 7.914 -22.438 6.348 1 93.19 295 ALA A N 1
ATOM 2416 C CA . ALA A 1 295 ? 8.891 -23.484 6.035 1 93.19 295 ALA A CA 1
ATOM 2417 C C . ALA A 1 295 ? 8.359 -24.422 4.961 1 93.19 295 ALA A C 1
ATOM 2419 O O . ALA A 1 295 ? 9.125 -24.953 4.1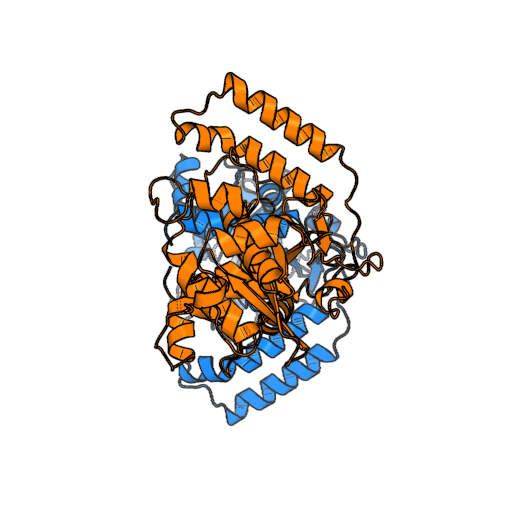56 1 93.19 295 ALA A O 1
ATOM 2420 N N . ALA A 1 296 ? 7.094 -24.578 4.91 1 93.5 296 ALA A N 1
ATOM 2421 C CA . ALA A 1 296 ? 6.461 -25.469 3.941 1 93.5 296 ALA A CA 1
ATOM 2422 C C . ALA A 1 296 ? 6.688 -24.969 2.514 1 93.5 296 ALA A C 1
ATOM 2424 O O . ALA A 1 296 ? 6.645 -25.75 1.564 1 93.5 296 ALA A O 1
ATOM 2425 N N . LEU A 1 297 ? 6.965 -23.703 2.357 1 94.38 297 LEU A N 1
ATOM 2426 C CA . LEU A 1 297 ? 7.137 -23.109 1.04 1 94.38 297 LEU A CA 1
ATOM 2427 C C . LEU A 1 297 ? 8.531 -23.391 0.489 1 94.38 297 LEU A C 1
ATOM 2429 O O . LEU A 1 297 ? 8.766 -23.266 -0.717 1 94.38 297 LEU A O 1
ATOM 2433 N N . THR A 1 298 ? 9.438 -23.766 1.317 1 93.38 298 THR A N 1
ATOM 2434 C CA . THR A 1 298 ? 10.82 -23.922 0.878 1 93.38 298 THR A CA 1
ATOM 2435 C C . THR A 1 298 ? 11.266 -25.375 1.015 1 93.38 298 THR A C 1
ATOM 2437 O O . THR A 1 298 ? 12.375 -25.734 0.595 1 93.38 298 THR A O 1
ATOM 2440 N N . GLU A 1 299 ? 10.422 -26.156 1.511 1 91.94 299 GLU A N 1
ATOM 2441 C CA . GLU A 1 299 ? 10.797 -27.547 1.767 1 91.94 299 GLU A CA 1
ATOM 2442 C C . GLU A 1 299 ? 10.938 -28.328 0.464 1 91.94 299 GLU A C 1
ATOM 2444 O O . GLU A 1 299 ? 10.234 -28.047 -0.512 1 91.94 299 GLU A O 1
ATOM 2449 N N . LYS A 1 300 ? 11.875 -29.297 0.55 1 93 300 LYS A N 1
ATOM 2450 C CA . LYS A 1 300 ? 11.992 -30.25 -0.551 1 93 300 LYS A CA 1
ATOM 2451 C C . LYS A 1 300 ? 10.758 -31.141 -0.636 1 93 300 LYS A C 1
ATOM 2453 O O . LYS A 1 300 ? 10.289 -31.656 0.38 1 93 300 LYS A O 1
ATOM 2458 N N . PRO A 1 301 ? 10.305 -31.172 -1.855 1 91.94 301 PRO A N 1
ATOM 2459 C CA . PRO A 1 301 ? 9.117 -32.031 -1.968 1 91.94 301 PRO A CA 1
ATOM 2460 C C . PRO A 1 301 ? 9.438 -33.5 -1.748 1 91.94 301 PRO A C 1
ATOM 2462 O O . PRO A 1 301 ? 10.531 -33.969 -2.1 1 91.94 301 PRO A O 1
ATOM 2465 N N . ILE A 1 302 ? 8.523 -34.125 -0.988 1 76.81 302 ILE A N 1
ATOM 2466 C CA . ILE A 1 302 ? 8.68 -35.531 -0.739 1 76.81 302 ILE A CA 1
ATOM 2467 C C . ILE A 1 302 ? 7.535 -36.312 -1.403 1 76.81 302 ILE A C 1
ATOM 2469 O O . ILE A 1 302 ? 6.383 -35.875 -1.36 1 76.81 302 ILE A O 1
ATOM 2473 N N . SER A 1 303 ? 7.875 -37.312 -2.207 1 65.75 303 SER A N 1
ATOM 2474 C CA . SER A 1 303 ? 6.863 -38.188 -2.801 1 65.75 303 SER A CA 1
ATOM 2475 C C . SER A 1 303 ? 6.141 -39 -1.737 1 65.75 303 SER A C 1
ATOM 2477 O O . SER A 1 303 ? 6.727 -39.344 -0.707 1 65.75 303 SER A O 1
ATOM 2479 N N . MET B 1 1 ? -1.481 9.891 -14.328 1 79.12 1 MET B N 1
ATOM 2480 C CA . MET B 1 1 ? -2.422 8.781 -14.18 1 79.12 1 MET B CA 1
ATOM 2481 C C . MET B 1 1 ? -3.85 9.234 -14.461 1 79.12 1 MET B C 1
ATOM 2483 O O . MET B 1 1 ? -4.238 10.344 -14.086 1 79.12 1 MET B O 1
ATOM 2487 N N . ASN B 1 2 ? -4.539 8.445 -15.141 1 85.25 2 ASN B N 1
ATOM 2488 C CA . ASN B 1 2 ? -5.953 8.742 -15.32 1 85.25 2 ASN B CA 1
ATOM 2489 C C . ASN B 1 2 ? -6.766 8.391 -14.078 1 85.25 2 ASN B C 1
ATOM 2491 O O . ASN B 1 2 ? -6.207 7.934 -13.078 1 85.25 2 ASN B O 1
ATOM 2495 N N . PHE B 1 3 ? -8 8.695 -14.07 1 89.75 3 PHE B N 1
ATOM 2496 C CA . PHE B 1 3 ? -8.867 8.562 -12.898 1 89.75 3 PHE B CA 1
ATOM 2497 C C . PHE B 1 3 ? -8.891 7.113 -12.414 1 89.75 3 PHE B C 1
ATOM 2499 O O . PHE B 1 3 ? -8.711 6.848 -11.227 1 89.75 3 PHE B O 1
ATOM 2506 N N . GLU B 1 4 ? -9.023 6.191 -13.312 1 84.44 4 GLU B N 1
ATOM 2507 C CA . GLU B 1 4 ? -9.164 4.781 -12.953 1 84.44 4 GLU B CA 1
ATOM 2508 C C . GLU B 1 4 ? -7.887 4.25 -12.312 1 84.44 4 GLU B C 1
ATOM 2510 O O . GLU B 1 4 ? -7.941 3.529 -11.312 1 84.44 4 GLU B O 1
ATOM 2515 N N . GLU B 1 5 ? -6.832 4.629 -12.852 1 84.81 5 GLU B N 1
ATOM 2516 C CA . GLU B 1 5 ? -5.539 4.219 -12.305 1 84.81 5 GLU B CA 1
ATOM 2517 C C . GLU B 1 5 ? -5.309 4.812 -10.922 1 84.81 5 GLU B C 1
ATOM 2519 O O . GLU B 1 5 ? -4.793 4.137 -10.031 1 84.81 5 GLU B O 1
ATOM 2524 N N . THR B 1 6 ? -5.715 6.031 -10.789 1 90.94 6 THR B N 1
ATOM 2525 C CA . THR B 1 6 ? -5.531 6.707 -9.508 1 90.94 6 THR B CA 1
ATOM 2526 C C . THR B 1 6 ? -6.453 6.117 -8.445 1 90.94 6 THR B C 1
ATOM 2528 O O . THR B 1 6 ? -6.09 6.043 -7.27 1 90.94 6 THR B O 1
ATOM 2531 N N . GLU B 1 7 ? -7.609 5.73 -8.906 1 90 7 GLU B N 1
ATOM 2532 C CA . GLU B 1 7 ? -8.547 5.117 -7.973 1 90 7 GLU B CA 1
ATOM 2533 C C . GLU B 1 7 ? -8 3.797 -7.434 1 90 7 GLU B C 1
ATOM 2535 O O . GLU B 1 7 ? -8.203 3.471 -6.262 1 90 7 GLU B O 1
ATOM 2540 N N . VAL B 1 8 ? -7.328 3.074 -8.258 1 87.5 8 VAL B N 1
ATOM 2541 C CA . VAL B 1 8 ? -6.703 1.831 -7.816 1 87.5 8 VAL B CA 1
ATOM 2542 C C . VAL B 1 8 ? -5.656 2.129 -6.746 1 87.5 8 VAL B C 1
ATOM 2544 O O . VAL B 1 8 ? -5.617 1.468 -5.707 1 87.5 8 VAL B O 1
ATOM 2547 N N . LEU B 1 9 ? -4.871 3.119 -7.109 1 91.81 9 LEU B N 1
ATOM 2548 C CA . LEU B 1 9 ? -3.842 3.525 -6.156 1 91.81 9 LEU B CA 1
ATOM 2549 C C . LEU B 1 9 ? -4.469 4.012 -4.855 1 91.81 9 LEU B C 1
ATOM 2551 O O . LEU B 1 9 ? -3.986 3.688 -3.768 1 91.81 9 LEU B O 1
ATOM 2555 N N . TYR B 1 10 ? -5.539 4.785 -4.965 1 96.31 10 TYR B N 1
ATOM 2556 C CA . TYR B 1 10 ? -6.27 5.258 -3.791 1 96.31 10 TYR B CA 1
ATOM 2557 C C . TYR B 1 10 ? -6.773 4.086 -2.959 1 96.31 10 TYR B C 1
ATOM 2559 O O . TYR B 1 10 ? -6.703 4.113 -1.728 1 96.31 10 TYR B O 1
ATOM 2567 N N . ASN B 1 11 ? -7.191 3.045 -3.594 1 95 11 ASN B N 1
ATOM 2568 C CA . ASN B 1 11 ? -7.715 1.875 -2.896 1 95 11 ASN B CA 1
ATOM 2569 C C . ASN B 1 11 ? -6.605 1.102 -2.189 1 95 11 ASN B C 1
ATOM 2571 O O . ASN B 1 11 ? -6.836 0.494 -1.144 1 95 11 ASN B O 1
ATOM 2575 N N . VAL B 1 12 ? -5.402 1.139 -2.752 1 95.88 12 VAL B N 1
ATOM 2576 C CA . VAL B 1 12 ? -4.258 0.549 -2.064 1 95.88 12 VAL B CA 1
ATOM 2577 C C . VAL B 1 12 ? -4.012 1.284 -0.75 1 95.88 12 VAL B C 1
ATOM 2579 O O . VAL B 1 12 ? -3.861 0.656 0.301 1 95.88 12 VAL B O 1
ATOM 2582 N N . TYR B 1 13 ? -4.031 2.602 -0.809 1 98 13 TYR B N 1
ATOM 2583 C CA . TYR B 1 13 ? -3.779 3.402 0.385 1 98 13 TYR B CA 1
ATOM 2584 C C . TYR B 1 13 ? -4.895 3.219 1.409 1 98 13 TYR B C 1
ATOM 2586 O O . TYR B 1 13 ? -4.629 3.094 2.607 1 98 13 TYR B O 1
ATOM 2594 N N . ARG B 1 14 ? -6.137 3.213 0.958 1 98.06 14 ARG B N 1
ATOM 2595 C CA . ARG B 1 14 ? -7.258 2.967 1.857 1 98.06 14 ARG B CA 1
ATOM 2596 C C . ARG B 1 14 ? -7.141 1.6 2.521 1 98.06 14 ARG B C 1
ATOM 2598 O O . ARG B 1 14 ? -7.461 1.446 3.701 1 98.06 14 ARG B O 1
ATOM 2605 N N . GLY B 1 15 ? -6.715 0.631 1.732 1 97.81 15 GLY B N 1
ATOM 2606 C CA . GLY B 1 15 ? -6.504 -0.697 2.287 1 97.81 15 GLY B CA 1
ATOM 2607 C C . GLY B 1 15 ? -5.441 -0.729 3.369 1 97.81 15 GLY B C 1
ATOM 2608 O O . GLY B 1 15 ? -5.57 -1.459 4.355 1 97.81 15 GLY B O 1
ATOM 2609 N N . ILE B 1 16 ? -4.355 0.024 3.154 1 98 16 ILE B N 1
ATOM 2610 C CA . ILE B 1 16 ? -3.316 0.154 4.172 1 98 16 ILE B CA 1
ATOM 2611 C C . ILE B 1 16 ? -3.922 0.717 5.457 1 98 16 ILE B C 1
ATOM 2613 O O . ILE B 1 16 ? -3.668 0.2 6.547 1 98 16 ILE B O 1
ATOM 2617 N N . LEU B 1 17 ? -4.73 1.762 5.301 1 98.44 17 LEU B N 1
ATOM 2618 C CA . LEU B 1 17 ? -5.363 2.371 6.465 1 98.44 17 LEU B CA 1
ATOM 2619 C C . LEU B 1 17 ? -6.324 1.394 7.133 1 98.44 17 LEU B C 1
ATOM 2621 O O . LEU B 1 17 ? -6.363 1.295 8.359 1 98.44 17 LEU B O 1
ATOM 2625 N N . ARG B 1 18 ? -7.09 0.636 6.348 1 97.94 18 ARG B N 1
ATOM 2626 C CA . ARG B 1 18 ? -8.062 -0.318 6.871 1 97.94 18 ARG B CA 1
ATOM 2627 C C . ARG B 1 18 ? -7.375 -1.405 7.691 1 97.94 18 ARG B C 1
ATOM 2629 O O . ARG B 1 18 ? -7.82 -1.735 8.789 1 97.94 18 ARG B O 1
ATOM 2636 N N . ASN B 1 19 ? -6.277 -1.975 7.125 1 97 19 ASN B N 1
ATOM 2637 C CA . ASN B 1 19 ? -5.562 -3.057 7.789 1 97 19 ASN B CA 1
ATOM 2638 C C . ASN B 1 19 ? -4.812 -2.561 9.023 1 97 19 ASN B C 1
ATOM 2640 O O . ASN B 1 19 ? -4.359 -3.361 9.844 1 97 19 ASN B O 1
ATOM 2644 N N . ASN B 1 20 ? -4.648 -1.193 9.156 1 97 20 ASN B N 1
ATOM 2645 C CA . ASN B 1 20 ? -3.93 -0.576 10.266 1 97 20 ASN B CA 1
ATOM 2646 C C . ASN B 1 20 ? -4.793 0.455 10.992 1 97 20 ASN B C 1
ATOM 2648 O O . ASN B 1 20 ? -4.305 1.52 11.375 1 97 20 ASN B O 1
ATOM 2652 N N . ARG B 1 21 ? -6.02 0.203 11.18 1 94.81 21 ARG B N 1
ATOM 2653 C CA . ARG B 1 21 ? -7.008 1.159 11.664 1 94.81 21 ARG B CA 1
ATOM 2654 C C . ARG B 1 21 ? -6.734 1.535 13.117 1 94.81 21 ARG B C 1
ATOM 2656 O O . ARG B 1 21 ? -6.938 2.684 13.516 1 94.81 21 ARG B O 1
ATOM 2663 N N . SER B 1 22 ? -6.238 0.583 13.891 1 95.56 22 SER B N 1
ATOM 2664 C CA . SER B 1 22 ? -6.039 0.825 15.312 1 95.56 22 SER B CA 1
ATOM 2665 C C . SER B 1 22 ? -4.637 1.362 15.586 1 95.56 22 SER B C 1
ATOM 2667 O O . SER B 1 22 ? -3.666 0.929 14.969 1 95.56 22 SER B O 1
ATOM 2669 N N . PHE B 1 23 ? -4.598 2.27 16.531 1 97.38 23 PHE B N 1
ATOM 2670 C CA . PHE B 1 23 ? -3.314 2.771 17.016 1 97.38 23 PHE B CA 1
ATOM 2671 C C . PHE B 1 23 ? -2.828 1.965 18.203 1 97.38 23 PHE B C 1
ATOM 2673 O O . PHE B 1 23 ? -3.615 1.276 18.859 1 97.38 23 PHE B O 1
ATOM 2680 N N . GLN B 1 24 ? -1.593 2.086 18.422 1 96.69 24 GLN B N 1
ATOM 2681 C CA . GLN B 1 24 ? -1.08 1.554 19.688 1 96.69 24 GLN B CA 1
ATOM 2682 C C . GLN B 1 24 ? -1.718 2.256 20.875 1 96.69 24 GLN B C 1
ATOM 2684 O O . GLN B 1 24 ? -1.979 3.461 20.828 1 96.69 24 GLN B O 1
ATOM 2689 N N . PRO B 1 25 ? -2.131 1.555 21.953 1 94.06 25 PRO B N 1
ATOM 2690 C CA . PRO B 1 25 ? -2.76 2.188 23.109 1 94.06 25 PRO B CA 1
ATOM 2691 C C . PRO B 1 25 ? -1.909 3.311 23.703 1 94.06 25 PRO B C 1
ATOM 2693 O O . PRO B 1 25 ? -2.436 4.371 24.047 1 94.06 25 PRO B O 1
ATOM 2696 N N . GLY B 1 26 ? -0.658 3.238 23.797 1 93.12 26 GLY B N 1
ATOM 2697 C CA . GLY B 1 26 ? 0.34 4.207 24.234 1 93.12 26 GLY B CA 1
ATOM 2698 C C . GLY B 1 26 ? -0.004 4.879 25.547 1 93.12 26 GLY B C 1
ATOM 2699 O O . GLY B 1 26 ? -1.039 4.586 26.141 1 93.12 26 GLY B O 1
ATOM 2700 N N . LYS B 1 27 ? 0.805 5.766 25.984 1 93 27 LYS B N 1
ATOM 2701 C CA . LYS B 1 27 ? 0.646 6.527 27.234 1 93 27 LYS B CA 1
ATOM 2702 C C . LYS B 1 27 ? -0.377 7.645 27.062 1 93 27 LYS B C 1
ATOM 2704 O O . LYS B 1 27 ? -0.469 8.25 25.984 1 93 27 LYS B O 1
ATOM 2709 N N . SER B 1 28 ? -1.055 7.883 28.094 1 90.38 28 SER B N 1
ATOM 2710 C CA . SER B 1 28 ? -1.954 9.031 28.094 1 90.38 28 SER B CA 1
ATOM 2711 C C . SER B 1 28 ? -1.184 10.336 28.266 1 90.38 28 SER B C 1
ATOM 2713 O O . SER B 1 28 ? -0.49 10.531 29.266 1 90.38 28 SER B O 1
ATOM 2715 N N . THR B 1 29 ? -1.218 11.102 27.266 1 88.19 29 THR B N 1
ATOM 2716 C CA . THR B 1 29 ? -0.57 12.414 27.234 1 88.19 29 THR B CA 1
ATOM 2717 C C . THR B 1 29 ? -1.433 13.422 26.484 1 88.19 29 THR B C 1
ATOM 2719 O O . THR B 1 29 ? -2.145 13.062 25.547 1 88.19 29 THR B O 1
ATOM 2722 N N . ALA B 1 30 ? -1.367 14.633 26.984 1 88.12 30 ALA B N 1
ATOM 2723 C CA . ALA B 1 30 ? -2.107 15.688 26.297 1 88.12 30 ALA B CA 1
ATOM 2724 C C . ALA B 1 30 ? -1.163 16.625 25.562 1 88.12 30 ALA B C 1
ATOM 2726 O O . ALA B 1 30 ? -0.046 16.891 26.016 1 88.12 30 ALA B O 1
ATOM 2727 N N . VAL B 1 31 ? -1.644 17.031 24.469 1 91.69 31 VAL B N 1
ATOM 2728 C CA . VAL B 1 31 ? -0.943 18.109 23.781 1 91.69 31 VAL B CA 1
ATOM 2729 C C . VAL B 1 31 ? -1.117 19.422 24.562 1 91.69 31 VAL B C 1
ATOM 2731 O O . VAL B 1 31 ? -2.219 19.734 25.016 1 91.69 31 VAL B O 1
ATOM 2734 N N . GLU B 1 32 ? -0.034 20.109 24.703 1 93.25 32 GLU B N 1
ATOM 2735 C CA . GLU B 1 32 ? -0.1 21.391 25.391 1 93.25 32 GLU B CA 1
ATOM 2736 C C . GLU B 1 32 ? -0.233 22.547 24.406 1 93.25 32 GLU B C 1
ATOM 2738 O O . GLU B 1 32 ? 0.389 22.531 23.344 1 93.25 32 GLU B O 1
ATOM 2743 N N . TYR B 1 33 ? -1.054 23.516 24.812 1 95.38 33 TYR B N 1
ATOM 2744 C CA . TYR B 1 33 ? -1.255 24.688 23.984 1 95.38 33 TYR B CA 1
ATOM 2745 C C . TYR B 1 33 ? -0.898 25.969 24.75 1 95.38 33 TYR B C 1
ATOM 2747 O O . TYR B 1 33 ? -1.491 26.266 25.781 1 95.38 33 TYR B O 1
ATOM 2755 N N . ARG B 1 34 ? 0.021 26.656 24.234 1 94.12 34 ARG B N 1
ATOM 2756 C CA . ARG B 1 34 ? 0.439 27.906 24.828 1 94.12 34 ARG B CA 1
ATOM 2757 C C . ARG B 1 34 ? -0.076 29.094 24.031 1 94.12 34 ARG B C 1
ATOM 2759 O O . ARG B 1 34 ? 0.547 29.5 23.047 1 94.12 34 ARG B O 1
ATOM 2766 N N . MET B 1 35 ? -1.07 29.781 24.594 1 91.94 35 MET B N 1
ATOM 2767 C CA . MET B 1 35 ? -1.741 30.859 23.875 1 91.94 35 MET B CA 1
ATOM 2768 C C . MET B 1 35 ? -1.262 32.219 24.359 1 91.94 35 MET B C 1
ATOM 2770 O O . MET B 1 35 ? -1.67 33.25 23.812 1 91.94 35 MET B O 1
ATOM 2774 N N . ASP B 1 36 ? -0.351 32.281 25.25 1 91.31 36 ASP B N 1
ATOM 2775 C CA . ASP B 1 36 ? 0.029 33.531 25.891 1 91.31 36 ASP B CA 1
ATOM 2776 C C . ASP B 1 36 ? 1.482 33.875 25.578 1 91.31 36 ASP B C 1
ATOM 2778 O O . ASP B 1 36 ? 2.111 34.656 26.312 1 91.31 36 ASP B O 1
ATOM 2782 N N . CYS B 1 37 ? 1.989 33.406 24.578 1 94 37 CYS B N 1
ATOM 2783 C CA . CYS B 1 37 ? 3.348 33.781 24.188 1 94 37 CYS B CA 1
ATOM 2784 C C . CYS B 1 37 ? 3.422 35.25 23.812 1 94 37 CYS B C 1
ATOM 2786 O O . CYS B 1 37 ? 2.6 35.719 23.031 1 94 37 CYS B O 1
ATOM 2788 N N . PRO B 1 38 ? 4.391 35.938 24.328 1 95.5 38 PRO B N 1
ATOM 2789 C CA . PRO B 1 38 ? 4.477 37.375 24.062 1 95.5 38 PRO B CA 1
ATOM 2790 C C . PRO B 1 38 ? 4.656 37.688 22.578 1 95.5 38 PRO B C 1
ATOM 2792 O O . PRO B 1 38 ? 4.203 38.75 22.109 1 95.5 38 PRO B O 1
ATOM 2795 N N . GLU B 1 39 ? 5.25 36.812 21.891 1 97.75 39 GLU B N 1
ATOM 2796 C CA . GLU B 1 39 ? 5.535 37.031 20.469 1 97.75 39 GLU B CA 1
ATOM 2797 C C . GLU B 1 39 ? 4.25 37.094 19.656 1 97.75 39 GLU B C 1
ATOM 2799 O O . GLU B 1 39 ? 4.25 37.625 18.547 1 97.75 39 GLU B O 1
ATOM 2804 N N . TYR B 1 40 ? 3.18 36.625 20.188 1 97.94 40 TYR B N 1
ATOM 2805 C CA . TYR B 1 40 ? 1.914 36.656 19.469 1 97.94 40 TYR B CA 1
ATOM 2806 C C . TYR B 1 40 ? 1.433 38.094 19.25 1 97.94 40 TYR B C 1
ATOM 2808 O O . TYR B 1 40 ? 0.883 38.406 18.203 1 97.94 40 TYR B O 1
ATOM 2816 N N . ALA B 1 41 ? 1.665 38.875 20.281 1 97.56 41 ALA B N 1
ATOM 2817 C CA . ALA B 1 41 ? 1.313 40.312 20.141 1 97.56 41 ALA B CA 1
ATOM 2818 C C . ALA B 1 41 ? 2.119 40.969 19.016 1 97.56 41 ALA B C 1
ATOM 2820 O O . ALA B 1 41 ? 1.586 41.75 18.25 1 97.56 41 ALA B O 1
ATOM 2821 N N . ASP B 1 42 ? 3.361 40.625 18.969 1 98 42 ASP B N 1
ATOM 2822 C CA . ASP B 1 42 ? 4.227 41.156 17.906 1 98 42 ASP B CA 1
ATOM 2823 C C . ASP B 1 42 ? 3.738 40.719 16.531 1 98 42 ASP B C 1
ATOM 2825 O O . ASP B 1 42 ? 3.75 41.5 15.578 1 98 42 ASP B O 1
ATOM 2829 N N . LEU B 1 43 ? 3.32 39.5 16.5 1 98.25 43 LEU B N 1
ATOM 2830 C CA . LEU B 1 43 ? 2.83 38.938 15.25 1 98.25 43 LEU B CA 1
ATOM 2831 C C . LEU B 1 43 ? 1.59 39.688 14.758 1 98.25 43 LEU B C 1
ATOM 2833 O O . LEU B 1 43 ? 1.494 40.031 13.586 1 98.25 43 LEU B O 1
ATOM 2837 N N . LEU B 1 44 ? 0.686 40 15.633 1 98 44 LEU B N 1
ATOM 2838 C CA . LEU B 1 44 ? -0.578 40.625 15.273 1 98 44 LEU B CA 1
ATOM 2839 C C . LEU B 1 44 ? -0.382 42.094 15 1 98 44 LEU B C 1
ATOM 2841 O O . LEU B 1 44 ? -1.172 42.719 14.273 1 98 44 LEU B O 1
ATOM 2845 N N . LYS B 1 45 ? 0.633 42.688 15.578 1 97.94 45 LYS B N 1
ATOM 2846 C CA . LYS B 1 45 ? 0.97 44.062 15.297 1 97.94 45 LYS B CA 1
ATOM 2847 C C . LYS B 1 45 ? 1.618 44.219 13.922 1 97.94 45 LYS B C 1
ATOM 2849 O O . LYS B 1 45 ? 1.34 45.188 13.195 1 97.94 45 LYS B O 1
ATOM 2854 N N . LYS B 1 46 ? 2.424 43.312 13.625 1 98.19 46 LYS B N 1
ATOM 2855 C CA . LYS B 1 46 ? 3.236 43.406 12.422 1 98.19 46 LYS B CA 1
ATOM 2856 C C . LYS B 1 46 ? 2.422 43.031 11.18 1 98.19 46 LYS B C 1
ATOM 2858 O O . LYS B 1 46 ? 2.645 43.594 10.102 1 98.19 46 LYS B O 1
ATOM 2863 N N . TYR B 1 47 ? 1.57 42.062 11.289 1 98.19 47 TYR B N 1
ATOM 2864 C CA . TYR B 1 47 ? 0.786 41.594 10.156 1 98.19 47 TYR B CA 1
ATOM 2865 C C . TYR B 1 47 ? -0.706 41.781 10.414 1 98.19 47 TYR B C 1
ATOM 2867 O O . TYR B 1 47 ? -1.157 41.719 11.555 1 98.19 47 TYR B O 1
ATOM 2875 N N . PRO B 1 48 ? -1.511 41.875 9.367 1 98.12 48 PRO B N 1
ATOM 2876 C CA . PRO B 1 48 ? -2.918 42.25 9.523 1 98.12 48 PRO B CA 1
ATOM 2877 C C . PRO B 1 48 ? -3.824 41.062 9.773 1 98.12 48 PRO B C 1
ATOM 2879 O O . PRO B 1 48 ? -4.914 40.969 9.195 1 98.12 48 PRO B O 1
ATOM 2882 N N . PHE B 1 49 ? -3.467 40.125 10.609 1 98.62 49 PHE B N 1
ATOM 2883 C CA . PHE B 1 49 ? -4.188 38.875 10.75 1 98.62 49 PHE B CA 1
ATOM 2884 C C . PHE B 1 49 ? -5.484 39.062 11.531 1 98.62 49 PHE B C 1
ATOM 2886 O O . PHE B 1 49 ? -6.473 38.375 11.281 1 98.62 49 PHE B O 1
ATOM 2893 N N . GLU B 1 50 ? -5.512 40.031 12.461 1 98.5 50 GLU B N 1
ATOM 2894 C CA . GLU B 1 50 ? -6.758 40.312 13.156 1 98.5 50 GLU B CA 1
ATOM 2895 C C . GLU B 1 50 ? -7.836 40.812 12.188 1 98.5 50 GLU B C 1
ATOM 2897 O O . GLU B 1 50 ? -8.984 40.375 12.266 1 98.5 50 GLU B O 1
ATOM 2902 N N . LYS B 1 51 ? -7.387 41.656 11.359 1 98.5 51 LYS B N 1
ATOM 2903 C CA . LYS B 1 51 ? -8.312 42.188 10.367 1 98.5 51 LYS B CA 1
ATOM 2904 C C . LYS B 1 51 ? -8.75 41.125 9.383 1 98.5 51 LYS B C 1
ATOM 2906 O O . LYS B 1 51 ? -9.93 41.031 9.023 1 98.5 51 LYS B O 1
ATOM 2911 N N . ILE B 1 52 ? -7.824 40.344 8.945 1 98.56 52 ILE B N 1
ATOM 2912 C CA . ILE B 1 52 ? -8.094 39.281 7.973 1 98.56 52 ILE B CA 1
ATOM 2913 C C . ILE B 1 52 ? -9.055 38.25 8.578 1 98.56 52 ILE B C 1
ATOM 2915 O O . ILE B 1 52 ? -10.008 37.812 7.922 1 98.56 52 ILE B O 1
ATOM 2919 N N . ALA B 1 53 ? -8.773 37.812 9.773 1 98.62 53 ALA B N 1
ATOM 2920 C CA . ALA B 1 53 ? -9.594 36.812 10.438 1 98.62 53 ALA B CA 1
ATOM 2921 C C . ALA B 1 53 ? -11 37.312 10.703 1 98.62 53 ALA B C 1
ATOM 2923 O O . ALA B 1 53 ? -11.984 36.594 10.539 1 98.62 53 ALA B O 1
ATOM 2924 N N . GLY B 1 54 ? -11.055 38.531 11.133 1 98.19 54 GLY B N 1
ATOM 2925 C CA . GLY B 1 54 ? -12.344 39.125 11.445 1 98.19 54 GLY B CA 1
ATOM 2926 C C . GLY B 1 54 ? -13.094 38.406 12.547 1 98.19 54 GLY B C 1
ATOM 2927 O O . GLY B 1 54 ? -12.492 37.906 13.5 1 98.19 54 GLY B O 1
ATOM 2928 N N . LYS B 1 55 ? -14.492 38.469 12.422 1 97.5 55 LYS B N 1
ATOM 2929 C CA . LYS B 1 55 ? -15.367 37.875 13.422 1 97.5 55 LYS B CA 1
ATOM 2930 C C . LYS B 1 55 ? -15.914 36.531 12.93 1 97.5 55 LYS B C 1
ATOM 2932 O O . LYS B 1 55 ? -15.789 36.188 11.75 1 97.5 55 LYS B O 1
ATOM 2937 N N . GLY B 1 56 ? -16.469 35.75 13.867 1 97.94 56 GLY B N 1
ATOM 2938 C CA . GLY B 1 56 ? -17.062 34.469 13.539 1 97.94 56 GLY B CA 1
ATOM 2939 C C . GLY B 1 56 ? -16.484 33.312 14.328 1 97.94 56 GLY B C 1
ATOM 2940 O O . GLY B 1 56 ? -15.805 33.531 15.336 1 97.94 56 GLY B O 1
ATOM 2941 N N . THR B 1 57 ? -16.828 32.125 13.875 1 98.38 57 THR B N 1
ATOM 2942 C CA . THR B 1 57 ? -16.328 30.922 14.547 1 98.38 57 THR B CA 1
ATOM 2943 C C . THR B 1 57 ? -14.828 30.781 14.32 1 98.38 57 THR B C 1
ATOM 2945 O O . THR B 1 57 ? -14.266 31.391 13.422 1 98.38 57 THR B O 1
ATOM 2948 N N . ASP B 1 58 ? -14.219 29.984 15.156 1 98.56 58 ASP B N 1
ATOM 2949 C CA . ASP B 1 58 ? -12.789 29.719 15 1 98.56 58 ASP B CA 1
ATOM 2950 C C . ASP B 1 58 ? -12.484 29.188 13.602 1 98.56 58 ASP B C 1
ATOM 2952 O O . ASP B 1 58 ? -11.492 29.594 12.984 1 98.56 58 ASP B O 1
ATOM 2956 N N . LEU B 1 59 ? -13.32 28.281 13.117 1 98.75 59 LEU B N 1
ATOM 2957 C CA . LEU B 1 59 ? -13.109 27.703 11.797 1 98.75 59 LEU B CA 1
ATOM 2958 C C . LEU B 1 59 ? -13.195 28.781 10.711 1 98.75 59 LEU B C 1
ATOM 2960 O O . LEU B 1 59 ? -12.344 28.828 9.82 1 98.75 59 LEU B O 1
ATOM 2964 N N . GLN B 1 60 ? -14.219 29.625 10.734 1 98.56 60 GLN B N 1
ATOM 2965 C CA . GLN B 1 60 ? -14.391 30.672 9.734 1 98.56 60 GLN B CA 1
ATOM 2966 C C . GLN B 1 60 ? -13.172 31.594 9.703 1 98.56 60 GLN B C 1
ATOM 2968 O O . GLN B 1 60 ? -12.672 31.922 8.633 1 98.56 60 GLN B O 1
ATOM 2973 N N . ARG B 1 61 ? -12.789 32 10.898 1 98.81 61 ARG B N 1
ATOM 2974 C CA . ARG B 1 61 ? -11.641 32.906 11.023 1 98.81 61 ARG B CA 1
ATOM 2975 C C . ARG B 1 61 ? -10.375 32.219 10.484 1 98.81 61 ARG B C 1
ATOM 2977 O O . ARG B 1 61 ? -9.625 32.844 9.727 1 98.81 61 ARG B O 1
ATOM 2984 N N . ALA B 1 62 ? -10.148 30.969 10.836 1 98.88 62 ALA B N 1
ATOM 2985 C CA . ALA B 1 62 ? -8.953 30.234 10.398 1 98.88 62 ALA B CA 1
ATOM 2986 C C . ALA B 1 62 ? -8.945 30.062 8.883 1 98.88 62 ALA B C 1
ATOM 2988 O O . ALA B 1 62 ? -7.887 30.141 8.25 1 98.88 62 ALA B O 1
ATOM 2989 N N . ILE B 1 63 ? -10.086 29.797 8.273 1 98.81 63 ILE B N 1
ATOM 2990 C CA . ILE B 1 63 ? -10.18 29.609 6.828 1 98.81 63 ILE B CA 1
ATOM 2991 C C . ILE B 1 63 ? -9.836 30.906 6.113 1 98.81 63 ILE B C 1
ATOM 2993 O O . ILE B 1 63 ? -9.164 30.891 5.078 1 98.81 63 ILE B O 1
ATOM 2997 N N . ARG B 1 64 ? -10.32 32.062 6.637 1 98.81 64 ARG B N 1
ATOM 2998 C CA . ARG B 1 64 ? -9.969 33.344 6.039 1 98.81 64 ARG B CA 1
ATOM 2999 C C . ARG B 1 64 ? -8.461 33.562 6.066 1 98.81 64 ARG B C 1
ATOM 3001 O O . ARG B 1 64 ? -7.883 34.062 5.098 1 98.81 64 ARG B O 1
ATOM 3008 N N . VAL B 1 65 ? -7.867 33.188 7.16 1 98.88 65 VAL B N 1
ATOM 3009 C CA . VAL B 1 65 ? -6.422 33.344 7.285 1 98.88 65 VAL B CA 1
ATOM 3010 C C . VAL B 1 65 ? -5.727 32.406 6.293 1 98.88 65 VAL B C 1
ATOM 3012 O O . VAL B 1 65 ? -4.766 32.812 5.629 1 98.88 65 VAL B O 1
ATOM 3015 N N . LEU B 1 66 ? -6.195 31.141 6.184 1 98.88 66 LEU B N 1
ATOM 3016 C CA . LEU B 1 66 ? -5.648 30.172 5.234 1 98.88 66 LEU B CA 1
ATOM 3017 C C . LEU B 1 66 ? -5.672 30.734 3.816 1 98.88 66 LEU B C 1
ATOM 3019 O O . LEU B 1 66 ? -4.656 30.719 3.117 1 98.88 66 LEU B O 1
ATOM 3023 N N . LYS B 1 67 ? -6.789 31.266 3.395 1 98.5 67 LYS B N 1
ATOM 3024 C CA . LYS B 1 67 ? -6.98 31.797 2.045 1 98.5 67 LYS B CA 1
ATOM 3025 C C . LYS B 1 67 ? -6.047 32.969 1.768 1 98.5 67 LYS B C 1
ATOM 3027 O O . LYS B 1 67 ? -5.59 33.156 0.637 1 98.5 67 LYS B O 1
ATOM 3032 N N . TYR B 1 68 ? -5.805 33.688 2.787 1 98.19 68 TYR B N 1
ATOM 3033 C CA . TYR B 1 68 ? -4.93 34.844 2.662 1 98.19 68 TYR B CA 1
ATOM 3034 C C . TYR B 1 68 ? -3.471 34.406 2.553 1 98.19 68 TYR B C 1
ATOM 3036 O O . TYR B 1 68 ? -2.734 34.906 1.697 1 98.19 68 TYR B O 1
ATOM 3044 N N . LEU B 1 69 ? -3.031 33.531 3.402 1 98.19 69 LEU B N 1
ATOM 3045 C CA . LEU B 1 69 ? -1.626 33.188 3.604 1 98.19 69 LEU B CA 1
ATOM 3046 C C . LEU B 1 69 ? -1.135 32.219 2.512 1 98.19 69 LEU B C 1
ATOM 3048 O O . LEU B 1 69 ? -0.047 32.438 1.962 1 98.19 69 LEU B O 1
ATOM 3052 N N . SER B 1 70 ? -1.869 31.203 2.219 1 98.25 70 SER B N 1
ATOM 3053 C CA . SER B 1 70 ? -1.405 30.078 1.426 1 98.25 70 SER B CA 1
ATOM 3054 C C . SER B 1 70 ? -0.895 30.531 0.061 1 98.25 70 SER B C 1
ATOM 3056 O O . SER B 1 70 ? 0.199 30.141 -0.355 1 98.25 70 SER B O 1
ATOM 3058 N N . PRO B 1 71 ? -1.671 31.406 -0.678 1 97.62 71 PRO B N 1
ATOM 3059 C CA . PRO B 1 71 ? -1.196 31.797 -2.008 1 97.62 71 PRO B CA 1
ATOM 3060 C C . PRO B 1 71 ? 0.052 32.688 -1.955 1 97.62 71 PRO B C 1
ATOM 3062 O O . PRO B 1 71 ? 0.738 32.844 -2.967 1 97.62 71 PRO B O 1
ATOM 3065 N N . LYS B 1 72 ? 0.365 33.219 -0.814 1 98.25 72 LYS B N 1
ATOM 3066 C CA . LYS B 1 72 ? 1.472 34.156 -0.671 1 98.25 72 LYS B CA 1
ATOM 3067 C C . LYS B 1 72 ? 2.742 33.469 -0.214 1 98.25 72 LYS B C 1
ATOM 3069 O O . LYS B 1 72 ? 3.814 34.062 -0.161 1 98.25 72 LYS B O 1
ATOM 3074 N N . LEU B 1 73 ? 2.619 32.219 0.115 1 98.5 73 LEU B N 1
ATOM 3075 C CA . LEU B 1 73 ? 3.75 31.406 0.55 1 98.5 73 LEU B CA 1
ATOM 3076 C C . LEU B 1 73 ? 4.109 30.359 -0.505 1 98.5 73 LEU B C 1
ATOM 3078 O O . LEU B 1 73 ? 3.305 29.469 -0.809 1 98.5 73 LEU B O 1
ATOM 3082 N N . THR B 1 74 ? 5.293 30.469 -1.015 1 98.06 74 THR B N 1
ATOM 3083 C CA . THR B 1 74 ? 5.758 29.5 -1.999 1 98.06 74 THR B CA 1
ATOM 3084 C C . THR B 1 74 ? 6.27 28.25 -1.313 1 98.06 74 THR B C 1
ATOM 3086 O O . THR B 1 74 ? 7.039 28.312 -0.353 1 98.06 74 THR B O 1
ATOM 3089 N N . HIS B 1 75 ? 5.758 27.109 -1.8 1 97.75 75 HIS B N 1
ATOM 3090 C CA . HIS B 1 75 ? 6.207 25.828 -1.256 1 97.75 75 HIS B CA 1
ATOM 3091 C C . HIS B 1 75 ? 7.516 25.391 -1.903 1 97.75 75 HIS B C 1
ATOM 3093 O O . HIS B 1 75 ? 7.645 25.406 -3.129 1 97.75 75 HIS B O 1
ATOM 3099 N N . SER B 1 76 ? 8.492 25.031 -1.109 1 95.75 76 SER B N 1
ATOM 3100 C CA . SER B 1 76 ? 9.758 24.469 -1.553 1 95.75 76 SER B CA 1
ATOM 3101 C C . SER B 1 76 ? 10.125 23.219 -0.742 1 95.75 76 SER B C 1
ATOM 3103 O O . SER B 1 76 ? 10.523 23.328 0.419 1 95.75 76 SER B O 1
ATOM 3105 N N . PRO B 1 77 ? 10.062 22.062 -1.416 1 89.69 77 PRO B N 1
ATOM 3106 C CA . PRO B 1 77 ? 10.43 20.844 -0.693 1 89.69 77 PRO B CA 1
ATOM 3107 C C . PRO B 1 77 ? 11.906 20.797 -0.325 1 89.69 77 PRO B C 1
ATOM 3109 O O . PRO B 1 77 ? 12.305 20 0.537 1 89.69 77 PRO B O 1
ATOM 3112 N N . TRP B 1 78 ? 12.75 21.688 -0.823 1 86.31 78 TRP B N 1
ATOM 3113 C CA . TRP B 1 78 ? 14.195 21.641 -0.633 1 86.31 78 TRP B CA 1
ATOM 3114 C C . TRP B 1 78 ? 14.656 22.688 0.365 1 86.31 78 TRP B C 1
ATOM 3116 O O . TRP B 1 78 ? 15.852 22.875 0.577 1 86.31 78 TRP B O 1
ATOM 3126 N N . TYR B 1 79 ? 13.664 23.391 0.836 1 92.69 79 TYR B N 1
ATOM 3127 C CA . TYR B 1 79 ? 14.008 24.391 1.853 1 92.69 79 TYR B CA 1
ATOM 3128 C C . TYR B 1 79 ? 14.828 23.75 2.973 1 92.69 79 TYR B C 1
ATOM 3130 O O . TYR B 1 79 ? 14.477 22.688 3.48 1 92.69 79 TYR B O 1
ATOM 3138 N N . ASP B 1 80 ? 15.938 24.391 3.439 1 89.94 80 ASP B N 1
ATOM 3139 C CA . ASP B 1 80 ? 16.922 23.766 4.316 1 89.94 80 ASP B CA 1
ATOM 3140 C C . ASP B 1 80 ? 16.672 24.141 5.777 1 89.94 80 ASP B C 1
ATOM 3142 O O . ASP B 1 80 ? 17.438 23.75 6.664 1 89.94 80 ASP B O 1
ATOM 3146 N N . GLY B 1 81 ? 15.781 24.984 6.047 1 93.25 81 GLY B N 1
ATOM 3147 C CA . GLY B 1 81 ? 15.469 25.312 7.426 1 93.25 81 GLY B CA 1
ATOM 3148 C C . GLY B 1 81 ? 16.422 26.328 8.031 1 93.25 81 GLY B C 1
ATOM 3149 O O . GLY B 1 81 ? 16.656 26.312 9.242 1 93.25 81 GLY B O 1
ATOM 3150 N N . HIS B 1 82 ? 16.906 27.188 7.203 1 94.88 82 HIS B N 1
ATOM 3151 C CA . HIS B 1 82 ? 17.938 28.109 7.672 1 94.88 82 HIS B CA 1
ATOM 3152 C C . HIS B 1 82 ? 17.328 29.25 8.461 1 94.88 82 HIS B C 1
ATOM 3154 O O . HIS B 1 82 ? 18.047 30 9.141 1 94.88 82 HIS B O 1
ATOM 3160 N N . VAL B 1 83 ? 16 29.406 8.422 1 96.25 83 VAL B N 1
ATOM 3161 C CA . VAL B 1 83 ? 15.289 30.422 9.195 1 96.25 83 VAL B CA 1
ATOM 3162 C C . VAL B 1 83 ? 14.633 29.766 10.414 1 96.25 83 VAL B C 1
ATOM 3164 O O . VAL B 1 83 ? 14.188 28.625 10.352 1 96.25 83 VAL B O 1
ATOM 3167 N N . ASP B 1 84 ? 14.617 30.547 11.555 1 96.25 84 ASP B N 1
ATOM 3168 C CA . ASP B 1 84 ? 13.961 30.016 12.75 1 96.25 84 ASP B CA 1
ATOM 3169 C C . ASP B 1 84 ? 12.523 29.578 12.438 1 96.25 84 ASP B C 1
ATOM 3171 O O . ASP B 1 84 ? 11.797 30.297 11.742 1 96.25 84 ASP B O 1
ATOM 3175 N N . CYS B 1 85 ? 12.18 28.453 12.992 1 96.75 85 CYS B N 1
ATOM 3176 C CA . CYS B 1 85 ? 10.875 27.875 12.695 1 96.75 85 CYS B CA 1
ATOM 3177 C C . CYS B 1 85 ? 9.789 28.5 13.555 1 96.75 85 CYS B C 1
ATOM 3179 O O . CYS B 1 85 ? 9.258 27.859 14.461 1 96.75 85 CYS B O 1
ATOM 3181 N N . ASN B 1 86 ? 9.492 29.703 13.305 1 98.12 86 ASN B N 1
ATOM 3182 C CA . ASN B 1 86 ? 8.375 30.438 13.891 1 98.12 86 ASN B CA 1
ATOM 3183 C C . ASN B 1 86 ? 7.758 31.422 12.891 1 98.12 86 ASN B C 1
ATOM 3185 O O . ASN B 1 86 ? 8.383 31.75 11.883 1 98.12 86 ASN B O 1
ATOM 3189 N N . ALA B 1 87 ? 6.566 31.844 13.172 1 98.5 87 ALA B N 1
ATOM 3190 C CA . ALA B 1 87 ? 5.773 32.594 12.195 1 98.5 87 ALA B CA 1
ATOM 3191 C C . ALA B 1 87 ? 6.434 33.938 11.867 1 98.5 87 ALA B C 1
ATOM 3193 O O . ALA B 1 87 ? 6.453 34.344 10.703 1 98.5 87 ALA B O 1
ATOM 3194 N N . LEU B 1 88 ? 7 34.625 12.875 1 98.56 88 LEU B N 1
ATOM 3195 C CA . LEU B 1 88 ? 7.598 35.938 12.641 1 98.56 88 LEU B CA 1
ATOM 3196 C C . LEU B 1 88 ? 8.789 35.812 11.688 1 98.56 88 LEU B C 1
ATOM 3198 O O . LEU B 1 88 ? 8.859 36.562 10.695 1 98.56 88 LEU B O 1
ATOM 3202 N N . ALA B 1 89 ? 9.664 34.906 11.961 1 98.5 89 ALA B N 1
ATOM 3203 C CA . ALA B 1 89 ? 10.859 34.719 11.141 1 98.5 89 ALA B CA 1
ATOM 3204 C C . ALA B 1 89 ? 10.492 34.219 9.75 1 98.5 89 ALA B C 1
ATOM 3206 O O . ALA B 1 89 ? 11.039 34.688 8.75 1 98.5 89 ALA B O 1
ATOM 3207 N N . LEU B 1 90 ? 9.602 33.312 9.68 1 98.69 90 LEU B N 1
ATOM 3208 C CA . LEU B 1 90 ? 9.242 32.688 8.422 1 98.69 90 LEU B CA 1
ATOM 3209 C C . LEU B 1 90 ? 8.484 33.656 7.516 1 98.69 90 LEU B C 1
ATOM 3211 O O . LEU B 1 90 ? 8.68 33.656 6.301 1 98.69 90 LEU B O 1
ATOM 3215 N N . LEU B 1 91 ? 7.59 34.406 8.109 1 98.69 91 LEU B N 1
ATOM 3216 C CA . LEU B 1 91 ? 6.863 35.406 7.312 1 98.69 91 LEU B CA 1
ATOM 3217 C C . LEU B 1 91 ? 7.805 36.469 6.797 1 98.69 91 LEU B C 1
ATOM 3219 O O . LEU B 1 91 ? 7.676 36.938 5.656 1 98.69 91 LEU B O 1
ATOM 3223 N N . ASP B 1 92 ? 8.703 36.906 7.617 1 98.25 92 ASP B N 1
ATOM 3224 C CA . ASP B 1 92 ? 9.695 37.875 7.176 1 98.25 92 ASP B CA 1
ATOM 3225 C C . ASP B 1 92 ? 10.484 37.344 5.977 1 98.25 92 ASP B C 1
ATOM 3227 O O . ASP B 1 92 ? 10.805 38.094 5.059 1 98.25 92 ASP B O 1
ATOM 3231 N N . TYR B 1 93 ? 10.703 36.125 6.023 1 98.19 93 TYR B N 1
ATOM 3232 C CA . TYR B 1 93 ? 11.539 35.5 5.008 1 98.19 93 TYR B CA 1
ATOM 3233 C C . TYR B 1 93 ? 10.742 35.25 3.738 1 98.19 93 TYR B C 1
ATOM 3235 O O . TYR B 1 93 ? 11.234 35.469 2.629 1 98.19 93 TYR B O 1
ATOM 3243 N N . SER B 1 94 ? 9.508 34.812 3.793 1 98.31 94 SER B N 1
ATOM 3244 C CA . SER B 1 94 ? 8.906 34.125 2.656 1 98.31 94 SER B CA 1
ATOM 3245 C C . SER B 1 94 ? 7.641 34.844 2.18 1 98.31 94 SER B C 1
ATOM 3247 O O . SER B 1 94 ? 7.203 34.656 1.046 1 98.31 94 SER B O 1
ATOM 3249 N N . LEU B 1 95 ? 7 35.656 3.033 1 98.38 95 LEU B N 1
ATOM 3250 C CA . LEU B 1 95 ? 5.703 36.219 2.68 1 98.38 95 LEU B CA 1
ATOM 3251 C C . LEU B 1 95 ? 5.816 37.094 1.447 1 9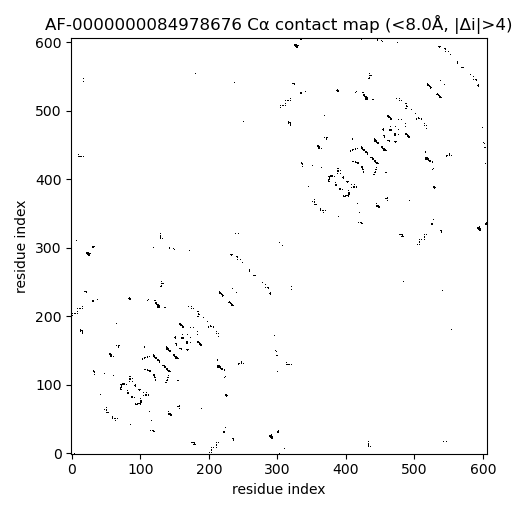8.38 95 LEU B C 1
ATOM 3253 O O . LEU B 1 95 ? 6.586 38.062 1.44 1 98.38 95 LEU B O 1
ATOM 3257 N N . ASP B 1 96 ? 5.066 36.812 0.416 1 97.88 96 ASP B N 1
ATOM 3258 C CA . ASP B 1 96 ? 4.992 37.531 -0.842 1 97.88 96 ASP B CA 1
ATOM 3259 C C . ASP B 1 96 ? 6.355 37.594 -1.527 1 97.88 96 ASP B C 1
ATOM 3261 O O . ASP B 1 96 ? 6.699 38.594 -2.162 1 97.88 96 ASP B O 1
ATOM 3265 N N . LYS B 1 97 ? 7.156 36.594 -1.275 1 97.94 97 LYS B N 1
ATOM 3266 C CA . LYS B 1 97 ? 8.461 36.438 -1.914 1 97.94 97 LYS B CA 1
ATOM 3267 C C . LYS B 1 97 ? 8.57 35.062 -2.586 1 97.94 97 LYS B C 1
ATOM 3269 O O . LYS B 1 97 ? 9.164 34.125 -2.029 1 97.94 97 LYS B O 1
ATOM 3274 N N . PRO B 1 98 ? 8.164 35 -3.832 1 95.75 98 PRO B N 1
ATOM 3275 C CA . PRO B 1 98 ? 8.062 33.688 -4.523 1 95.75 98 PRO B CA 1
ATOM 3276 C C . PRO B 1 98 ? 9.406 33 -4.664 1 95.75 98 PRO B C 1
ATOM 3278 O O . PRO B 1 98 ? 9.453 31.781 -4.828 1 95.75 98 PRO B O 1
ATOM 3281 N N . GLU B 1 99 ? 10.461 33.75 -4.555 1 95.56 99 GLU B N 1
ATOM 3282 C CA . GLU B 1 99 ? 11.789 33.156 -4.691 1 95.56 99 GLU B CA 1
ATOM 3283 C C . GLU B 1 99 ? 12.258 32.531 -3.383 1 95.56 99 GLU B C 1
ATOM 3285 O O . GLU B 1 99 ? 13.219 31.766 -3.365 1 95.56 99 GLU B O 1
ATOM 3290 N N . GLN B 1 100 ? 11.539 32.844 -2.33 1 97 100 GLN B N 1
ATOM 3291 C CA . GLN B 1 100 ? 11.891 32.312 -1.011 1 97 100 GLN B CA 1
ATOM 3292 C C . GLN B 1 100 ? 10.852 31.312 -0.523 1 97 100 GLN B C 1
ATOM 3294 O O . GLN B 1 100 ? 10.062 31.625 0.376 1 97 100 GLN B O 1
ATOM 3299 N N . GLY B 1 101 ? 10.992 30.125 -1.063 1 97.38 101 GLY B N 1
ATOM 3300 C CA . GLY B 1 101 ? 10.047 29.078 -0.715 1 97.38 101 GLY B CA 1
ATOM 3301 C C . GLY B 1 101 ? 10.383 28.391 0.594 1 97.38 101 GLY B C 1
ATOM 3302 O O . GLY B 1 101 ? 11.547 28.375 1.017 1 97.38 101 GLY B O 1
ATOM 3303 N N . ILE B 1 102 ? 9.414 27.875 1.268 1 98 102 ILE B N 1
ATOM 3304 C CA . ILE B 1 102 ? 9.57 27.078 2.479 1 98 102 ILE B CA 1
ATOM 3305 C C . ILE B 1 102 ? 8.766 25.797 2.354 1 98 102 ILE B C 1
ATOM 3307 O O . ILE B 1 102 ? 7.949 25.641 1.439 1 98 102 ILE B O 1
ATOM 3311 N N . ASN B 1 103 ? 9 24.828 3.227 1 97.38 103 ASN B N 1
ATOM 3312 C CA . ASN B 1 103 ? 8.367 23.531 3.074 1 97.38 103 ASN B CA 1
ATOM 3313 C C . ASN B 1 103 ? 7.066 23.438 3.877 1 97.38 103 ASN B C 1
ATOM 3315 O O . ASN B 1 103 ? 6.68 24.406 4.543 1 97.38 103 ASN B O 1
ATOM 3319 N N . CYS B 1 104 ? 6.363 22.344 3.736 1 98.19 104 CYS B N 1
ATOM 3320 C CA . CYS B 1 104 ? 5.062 22.141 4.359 1 98.19 104 CYS B CA 1
ATOM 3321 C C . CYS B 1 104 ? 5.148 22.297 5.875 1 98.19 104 CYS B C 1
ATOM 3323 O O . CYS B 1 104 ? 4.23 22.812 6.504 1 98.19 104 CYS B O 1
ATOM 3325 N N . LEU B 1 105 ? 6.258 21.844 6.469 1 97.38 105 LEU B N 1
ATOM 3326 C CA . LEU B 1 105 ? 6.453 21.953 7.91 1 97.38 105 LEU B CA 1
ATOM 3327 C C . LEU B 1 105 ? 6.398 23.406 8.352 1 97.38 105 LEU B C 1
ATOM 3329 O O . LEU B 1 105 ? 5.727 23.734 9.336 1 97.38 105 LEU B O 1
ATOM 3333 N N . ASN B 1 106 ? 7.043 24.203 7.641 1 98.31 106 ASN B N 1
ATOM 3334 C CA . ASN B 1 106 ? 7.129 25.625 7.977 1 98.31 106 ASN B CA 1
ATOM 3335 C C . ASN B 1 106 ? 5.832 26.344 7.652 1 98.31 106 ASN B C 1
ATOM 3337 O O . ASN B 1 106 ? 5.41 27.234 8.398 1 98.31 106 ASN B O 1
ATOM 3341 N N . LYS B 1 107 ? 5.227 26.016 6.57 1 98.75 107 LYS B N 1
ATOM 3342 C CA . LYS B 1 107 ? 3.941 26.625 6.242 1 98.75 107 LYS B CA 1
ATOM 3343 C C . LYS B 1 107 ? 2.889 26.297 7.293 1 98.75 107 LYS B C 1
ATOM 3345 O O . LYS B 1 107 ? 2.1 27.156 7.691 1 98.75 107 LYS B O 1
ATOM 3350 N N . ALA B 1 108 ? 2.891 25.078 7.711 1 98.69 108 ALA B N 1
ATOM 3351 C CA . ALA B 1 108 ? 1.966 24.656 8.758 1 98.69 108 ALA B CA 1
ATOM 3352 C C . ALA B 1 108 ? 2.24 25.391 10.062 1 98.69 108 ALA B C 1
ATOM 3354 O O . ALA B 1 108 ? 1.309 25.734 10.797 1 98.69 108 ALA B O 1
ATOM 3355 N N . LYS B 1 109 ? 3.486 25.609 10.328 1 98.5 109 LYS B N 1
ATOM 3356 C CA . LYS B 1 109 ? 3.871 26.328 11.539 1 98.5 109 LYS B CA 1
ATOM 3357 C C . LYS B 1 109 ? 3.338 27.75 11.523 1 98.5 109 LYS B C 1
ATOM 3359 O O . LYS B 1 109 ? 2.854 28.25 12.539 1 98.5 109 LYS B O 1
ATOM 3364 N N . ILE B 1 110 ? 3.428 28.391 10.43 1 98.81 110 ILE B N 1
ATOM 3365 C CA . ILE B 1 110 ? 2.932 29.766 10.297 1 98.81 110 ILE B CA 1
ATOM 3366 C C . ILE B 1 110 ? 1.439 29.797 10.617 1 98.81 110 ILE B C 1
ATOM 3368 O O . ILE B 1 110 ? 1.001 30.594 11.461 1 98.81 110 ILE B O 1
ATOM 3372 N N . LEU B 1 111 ? 0.668 28.922 9.961 1 98.88 111 LEU B N 1
ATOM 3373 C CA . LEU B 1 111 ? -0.772 28.938 10.188 1 98.88 111 LEU B CA 1
ATOM 3374 C C . LEU B 1 111 ? -1.09 28.609 11.648 1 98.88 111 LEU B C 1
ATOM 3376 O O . LEU B 1 111 ? -1.971 29.219 12.25 1 98.88 111 LEU B O 1
ATOM 3380 N N . GLU B 1 112 ? -0.422 27.641 12.203 1 98.75 112 GLU B N 1
ATOM 3381 C CA . GLU B 1 112 ? -0.602 27.266 13.609 1 98.75 112 GLU B CA 1
ATOM 3382 C C . GLU B 1 112 ? -0.437 28.484 14.516 1 98.75 112 GLU B C 1
ATOM 3384 O O . GLU B 1 112 ? -1.322 28.797 15.32 1 98.75 112 GLU B O 1
ATOM 3389 N N . GLU B 1 113 ? 0.669 29.188 14.367 1 98.75 113 GLU B N 1
ATOM 3390 C CA . GLU B 1 113 ? 1.003 30.266 15.281 1 98.75 113 GLU B CA 1
ATOM 3391 C C . GLU B 1 113 ? 0.106 31.484 15.055 1 98.75 113 GLU B C 1
ATOM 3393 O O . GLU B 1 113 ? -0.233 32.188 15.992 1 98.75 113 GLU B O 1
ATOM 3398 N N . VAL B 1 114 ? -0.274 31.75 13.82 1 98.81 114 VAL B N 1
ATOM 3399 C CA . VAL B 1 114 ? -1.212 32.844 13.562 1 98.81 114 VAL B CA 1
ATOM 3400 C C . VAL B 1 114 ? -2.549 32.531 14.242 1 98.81 114 VAL B C 1
ATOM 3402 O O . VAL B 1 114 ? -3.143 33.406 14.867 1 98.81 114 VAL B O 1
ATOM 3405 N N . CYS B 1 115 ? -3.01 31.281 14.094 1 98.81 115 CYS B N 1
ATOM 3406 C CA . CYS B 1 115 ? -4.254 30.906 14.75 1 98.81 115 CYS B CA 1
ATOM 3407 C C . CYS B 1 115 ? -4.137 31.031 16.266 1 98.81 115 CYS B C 1
ATOM 3409 O O . CYS B 1 115 ? -5.008 31.609 16.922 1 98.81 115 CYS B O 1
ATOM 3411 N N . LEU B 1 116 ? -3.059 30.562 16.812 1 98.31 116 LEU B N 1
ATOM 3412 C CA . LEU B 1 116 ? -2.848 30.688 18.25 1 98.31 116 LEU B CA 1
ATOM 3413 C C . LEU B 1 116 ? -2.836 32.156 18.672 1 98.31 116 LEU B C 1
ATOM 3415 O O . LEU B 1 116 ? -3.428 32.5 19.688 1 98.31 116 LEU B O 1
ATOM 3419 N N . ALA B 1 117 ? -2.207 32.969 17.922 1 98.44 117 ALA B N 1
ATOM 3420 C CA . ALA B 1 117 ? -2.146 34.406 18.219 1 98.44 117 ALA B CA 1
ATOM 3421 C C . ALA B 1 117 ? -3.543 35.031 18.219 1 98.44 117 ALA B C 1
ATOM 3423 O O . ALA B 1 117 ? -3.805 35.969 18.953 1 98.44 117 ALA B O 1
ATOM 3424 N N . LEU B 1 118 ? -4.402 34.5 17.406 1 98.25 118 LEU B N 1
ATOM 3425 C CA . LEU B 1 118 ? -5.77 35 17.266 1 98.25 118 LEU B CA 1
ATOM 3426 C C . LEU B 1 118 ? -6.68 34.375 18.328 1 98.25 118 LEU B C 1
ATOM 3428 O O . LEU B 1 118 ? -7.883 34.656 18.344 1 98.25 118 LEU B O 1
ATOM 3432 N N . GLY B 1 119 ? -6.102 33.5 19.141 1 96.88 119 GLY B N 1
ATOM 3433 C CA . GLY B 1 119 ? -6.879 32.844 20.188 1 96.88 119 GLY B CA 1
ATOM 3434 C C . GLY B 1 119 ? -7.566 31.578 19.734 1 96.88 119 GLY B C 1
ATOM 3435 O O . GLY B 1 119 ? -8.516 31.109 20.359 1 96.88 119 GLY B O 1
ATOM 3436 N N . ILE B 1 120 ? -7.203 31.031 18.625 1 98.12 120 ILE B N 1
ATOM 3437 C CA . ILE B 1 120 ? -7.75 29.797 18.094 1 98.12 120 ILE B CA 1
ATOM 3438 C C . ILE B 1 120 ? -6.801 28.641 18.391 1 98.12 120 ILE B C 1
ATOM 3440 O O . ILE B 1 120 ? -5.621 28.688 18.031 1 98.12 120 ILE B O 1
ATOM 3444 N N . TYR B 1 121 ? -7.254 27.594 19.141 1 97.94 121 TYR B N 1
ATOM 3445 C CA . TYR B 1 121 ? -6.418 26.422 19.375 1 97.94 121 TYR B CA 1
ATOM 3446 C C . TYR B 1 121 ? -5.996 25.781 18.062 1 97.94 121 TYR B C 1
ATOM 3448 O O . TYR B 1 121 ? -6.832 25.516 17.188 1 97.94 121 TYR B O 1
ATOM 3456 N N . ALA B 1 122 ? -4.758 25.594 17.953 1 98.12 122 ALA B N 1
ATOM 3457 C CA . ALA B 1 122 ? -4.211 25.016 16.719 1 98.12 122 ALA B CA 1
ATOM 3458 C C . ALA B 1 122 ? -2.98 24.172 17.016 1 98.12 122 ALA B C 1
ATOM 3460 O O . ALA B 1 122 ? -2.275 24.406 18 1 98.12 122 ALA B O 1
ATOM 3461 N N . ARG B 1 123 ? -2.781 23.203 16.172 1 97.44 123 ARG B N 1
ATOM 3462 C CA . ARG B 1 123 ? -1.609 22.344 16.297 1 97.44 123 ARG B CA 1
ATOM 3463 C C . ARG B 1 123 ? -1.101 21.922 14.914 1 97.44 123 ARG B C 1
ATOM 3465 O O . ARG B 1 123 ? -1.876 21.828 13.961 1 97.44 123 ARG B O 1
ATOM 3472 N N . ARG B 1 124 ? 0.175 21.719 14.867 1 97.12 124 ARG B N 1
ATOM 3473 C CA . ARG B 1 124 ? 0.827 21.156 13.688 1 97.12 124 ARG B CA 1
ATOM 3474 C C . ARG B 1 124 ? 0.81 19.641 13.727 1 97.12 124 ARG B C 1
ATOM 3476 O O . ARG B 1 124 ? 1.142 19.031 14.742 1 97.12 124 ARG B O 1
ATOM 3483 N N . VAL B 1 125 ? 0.398 19.047 12.633 1 98.19 125 VAL B N 1
ATOM 3484 C CA . VAL B 1 125 ? 0.288 17.594 12.547 1 98.19 125 VAL B CA 1
ATOM 3485 C C . VAL B 1 125 ? 1.1 17.078 11.367 1 98.19 125 VAL B C 1
ATOM 3487 O O . VAL B 1 125 ? 0.904 17.516 10.227 1 98.19 125 VAL B O 1
ATOM 3490 N N . ARG B 1 126 ? 2.014 16.219 11.664 1 97.94 126 ARG B N 1
ATOM 3491 C CA . ARG B 1 126 ? 2.768 15.5 10.641 1 97.94 126 ARG B CA 1
ATOM 3492 C C . ARG B 1 126 ? 2.186 14.117 10.398 1 97.94 126 ARG B C 1
ATOM 3494 O O . ARG B 1 126 ? 1.797 13.43 11.352 1 97.94 126 ARG B O 1
ATOM 3501 N N . PHE B 1 127 ? 1.977 13.773 9.234 1 98.12 127 PHE B N 1
ATOM 3502 C CA . PHE B 1 127 ? 1.514 12.438 8.906 1 98.12 127 PHE B CA 1
ATOM 3503 C C . PHE B 1 127 ? 2.381 11.812 7.816 1 98.12 127 PHE B C 1
ATOM 3505 O O . PHE B 1 127 ? 2.916 12.523 6.961 1 98.12 127 PHE B O 1
ATOM 3512 N N . LEU B 1 128 ? 2.67 10.531 7.957 1 97.88 128 LEU B N 1
ATOM 3513 C CA . LEU B 1 128 ? 3.742 9.852 7.238 1 97.88 128 LEU B CA 1
ATOM 3514 C C . LEU B 1 128 ? 3.223 8.594 6.551 1 97.88 128 LEU B C 1
ATOM 3516 O O . LEU B 1 128 ? 2.275 7.965 7.031 1 97.88 128 LEU B O 1
ATOM 3520 N N . PRO B 1 129 ? 3.904 8.195 5.492 1 97.88 129 PRO B N 1
ATOM 3521 C CA . PRO B 1 129 ? 3.469 7.047 4.699 1 97.88 129 PRO B CA 1
ATOM 3522 C C . PRO B 1 129 ? 3.797 5.715 5.367 1 97.88 129 PRO B C 1
ATOM 3524 O O . PRO B 1 129 ? 4.57 5.672 6.328 1 97.88 129 PRO B O 1
ATOM 3527 N N . TYR B 1 130 ? 3.166 4.668 4.879 1 98 130 TYR B N 1
ATOM 3528 C CA . TYR B 1 130 ? 3.381 3.307 5.352 1 98 130 TYR B CA 1
ATOM 3529 C C . TYR B 1 130 ? 4.73 2.771 4.879 1 98 130 TYR B C 1
ATOM 3531 O O . TYR B 1 130 ? 5.453 2.137 5.648 1 98 130 TYR B O 1
ATOM 3539 N N . SER B 1 131 ? 5.121 3.031 3.564 1 97.88 131 SER B N 1
ATOM 3540 C CA . SER B 1 131 ? 6.32 2.465 2.961 1 97.88 131 SER B CA 1
ATOM 3541 C C . SER B 1 131 ? 7.574 3.199 3.428 1 97.88 131 SER B C 1
ATOM 3543 O O . SER B 1 131 ? 7.66 4.426 3.312 1 97.88 131 SER B O 1
ATOM 3545 N N . PRO B 1 132 ? 8.555 2.473 3.885 1 97.25 132 PRO B N 1
ATOM 3546 C CA . PRO B 1 132 ? 9.812 3.135 4.227 1 97.25 132 PRO B CA 1
ATOM 3547 C C . PRO B 1 132 ? 10.578 3.625 3 1 97.25 132 PRO B C 1
ATOM 3549 O O . PRO B 1 132 ? 11.57 4.348 3.131 1 97.25 132 PRO B O 1
ATOM 3552 N N . PHE B 1 133 ? 10.07 3.297 1.823 1 96.06 133 PHE B N 1
ATOM 3553 C CA . PHE B 1 133 ? 10.758 3.672 0.593 1 96.06 133 PHE B CA 1
ATOM 3554 C C . PHE B 1 133 ? 10.07 4.859 -0.069 1 96.06 133 PHE B C 1
ATOM 3556 O O . PHE B 1 133 ? 10.352 5.184 -1.225 1 96.06 133 PHE B O 1
ATOM 3563 N N . ASP B 1 134 ? 9.086 5.348 0.625 1 93.25 134 ASP B N 1
ATOM 3564 C CA . ASP B 1 134 ? 8.414 6.598 0.286 1 93.25 134 ASP B CA 1
ATOM 3565 C C . ASP B 1 134 ? 8.859 7.727 1.213 1 93.25 134 ASP B C 1
ATOM 3567 O O . ASP B 1 134 ? 8.492 7.75 2.391 1 93.25 134 ASP B O 1
ATOM 3571 N N . PHE B 1 135 ? 9.531 8.688 0.68 1 88 135 PHE B N 1
ATOM 3572 C CA . PHE B 1 135 ? 10.148 9.727 1.496 1 88 135 PHE B CA 1
ATOM 3573 C C . PHE B 1 135 ? 9.25 10.953 1.578 1 88 135 PHE B C 1
ATOM 3575 O O . PHE B 1 135 ? 9.609 11.945 2.215 1 88 135 PHE B O 1
ATOM 3582 N N . ASP B 1 136 ? 8.164 10.844 1.049 1 91.06 136 ASP B N 1
ATOM 3583 C CA . ASP B 1 136 ? 7.273 12 0.929 1 91.06 136 ASP B CA 1
ATOM 3584 C C . ASP B 1 136 ? 6.238 12.016 2.053 1 91.06 136 ASP B C 1
ATOM 3586 O O . ASP B 1 136 ? 5.211 11.344 1.967 1 91.06 136 ASP B O 1
ATOM 3590 N N . CYS B 1 137 ? 6.469 12.711 3.125 1 95.44 137 CYS B N 1
ATOM 3591 C CA . CYS B 1 137 ? 5.508 12.969 4.188 1 95.44 137 CYS B CA 1
ATOM 3592 C C . CYS B 1 137 ? 4.898 14.359 4.043 1 95.44 137 CYS B C 1
ATOM 3594 O O . CYS B 1 137 ? 5.258 15.109 3.135 1 95.44 137 CYS B O 1
ATOM 3596 N N . HIS B 1 138 ? 3.895 14.672 4.887 1 97.94 138 HIS B N 1
ATOM 3597 C CA . HIS B 1 138 ? 3.223 15.961 4.781 1 97.94 138 HIS B CA 1
ATOM 3598 C C . HIS B 1 138 ? 2.879 16.516 6.16 1 97.94 138 HIS B C 1
ATOM 3600 O O . HIS B 1 138 ? 2.801 15.766 7.133 1 97.94 138 HIS B O 1
ATOM 3606 N N . VAL B 1 139 ? 2.871 17.797 6.273 1 98.5 139 VAL B N 1
ATOM 3607 C CA . VAL B 1 139 ? 2.525 18.469 7.52 1 98.5 139 VAL B CA 1
ATOM 3608 C C . VAL B 1 139 ? 1.399 19.469 7.27 1 98.5 139 VAL B C 1
ATOM 3610 O O . VAL B 1 139 ? 1.41 20.188 6.266 1 98.5 139 VAL B O 1
ATOM 3613 N N . VAL B 1 140 ? 0.423 19.438 8.141 1 98.81 140 VAL B N 1
ATOM 3614 C CA . VAL B 1 140 ? -0.724 20.328 8.047 1 98.81 140 VAL B CA 1
ATOM 3615 C C . VAL B 1 140 ? -1.011 20.953 9.414 1 98.81 140 VAL B C 1
ATOM 3617 O O . VAL B 1 140 ? -0.276 20.703 10.375 1 98.81 140 VAL B O 1
ATOM 3620 N N . THR B 1 141 ? -2.033 21.828 9.438 1 98.81 141 THR B N 1
ATOM 3621 C CA . THR B 1 141 ? -2.484 22.453 10.68 1 98.81 141 THR B CA 1
ATOM 3622 C C . THR B 1 141 ? -3.91 22.016 11.008 1 98.81 141 THR B C 1
ATOM 3624 O O . THR B 1 141 ? -4.785 22.031 10.141 1 98.81 141 THR B O 1
ATOM 3627 N N . GLU B 1 142 ? -4.121 21.594 12.242 1 98.81 142 GLU B N 1
ATOM 3628 C CA . GLU B 1 142 ? -5.484 21.406 12.734 1 98.81 142 GLU B CA 1
ATOM 3629 C C . GLU B 1 142 ? -5.879 22.5 13.719 1 98.81 142 GLU B C 1
ATOM 3631 O O . GLU B 1 142 ? -5.062 22.938 14.523 1 98.81 142 GLU B O 1
ATOM 3636 N N . ILE B 1 143 ? -7.098 22.938 13.609 1 98.75 143 ILE B N 1
ATOM 3637 C CA . ILE B 1 143 ? -7.629 23.906 14.562 1 98.75 143 ILE B CA 1
ATOM 3638 C C . ILE B 1 143 ? -8.836 23.312 15.289 1 98.75 143 ILE B C 1
ATOM 3640 O O . ILE B 1 143 ? -9.508 22.422 14.758 1 98.75 143 ILE B O 1
ATOM 3644 N N . TYR B 1 144 ? -9.031 23.75 16.453 1 98.44 144 TYR B N 1
ATOM 3645 C CA . TYR B 1 144 ? -10.195 23.359 17.219 1 98.44 144 TYR B CA 1
ATOM 3646 C C . TYR B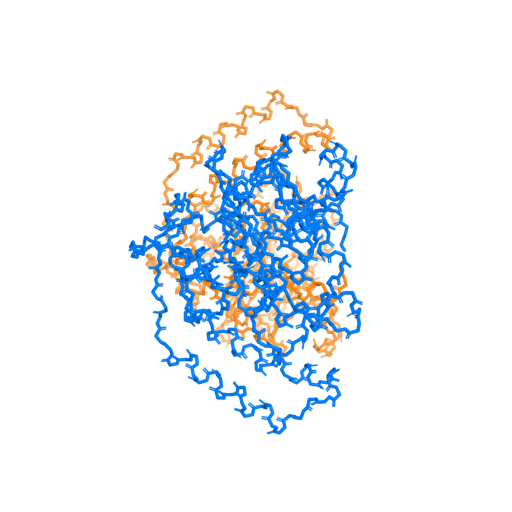 1 144 ? -11.25 24.469 17.234 1 98.44 144 TYR B C 1
ATOM 3648 O O . TYR B 1 144 ? -10.969 25.594 17.656 1 98.44 144 TYR B O 1
ATOM 3656 N N . ASP B 1 145 ? -12.367 24.172 16.719 1 98.31 145 ASP B N 1
ATOM 3657 C CA . ASP B 1 145 ? -13.484 25.109 16.797 1 98.31 145 ASP B CA 1
ATOM 3658 C C . ASP B 1 145 ? -14.289 24.891 18.078 1 98.31 145 ASP B C 1
ATOM 3660 O O . ASP B 1 145 ? -14.977 23.875 18.219 1 98.31 145 ASP B O 1
ATOM 3664 N N . ARG B 1 146 ? -14.219 25.812 18.922 1 96.25 146 ARG B N 1
ATOM 3665 C CA . ARG B 1 146 ? -14.852 25.688 20.234 1 96.25 146 ARG B CA 1
ATOM 3666 C C . ARG B 1 146 ? -16.375 25.641 20.109 1 96.25 146 ARG B C 1
ATOM 3668 O O . ARG B 1 146 ? -17.031 24.969 20.906 1 96.25 146 ARG B O 1
ATOM 3675 N N . SER B 1 147 ? -16.922 26.328 19.156 1 95.88 147 SER B N 1
ATOM 3676 C CA . SER B 1 147 ? -18.375 26.344 18.969 1 95.88 147 SER B CA 1
ATOM 3677 C C . SER B 1 147 ? -18.891 24.969 18.547 1 95.88 147 SER B C 1
ATOM 3679 O O . SER B 1 147 ? -19.969 24.562 18.984 1 95.88 147 SER B O 1
ATOM 3681 N N . GLN B 1 148 ? -18.125 24.25 17.766 1 95.56 148 GLN B N 1
ATOM 3682 C CA . GLN B 1 148 ? -18.547 22.938 17.266 1 95.56 148 GLN B CA 1
ATOM 3683 C C . GLN B 1 148 ? -17.891 21.812 18.047 1 95.56 148 GLN B C 1
ATOM 3685 O O . GLN B 1 148 ? -18.25 20.641 17.891 1 95.56 148 GLN B O 1
ATOM 3690 N N . GLU B 1 149 ? -16.938 22.188 18.891 1 96.44 149 GLU B N 1
ATOM 3691 C CA . GLU B 1 149 ? -16.172 21.219 19.672 1 96.44 149 GLU B CA 1
ATOM 3692 C C . GLU B 1 149 ? -15.586 20.125 18.781 1 96.44 149 GLU B C 1
ATOM 3694 O O . GLU B 1 149 ? -15.789 18.938 19.047 1 96.44 149 GLU B O 1
ATOM 3699 N N . LYS B 1 150 ? -14.867 20.594 17.812 1 96.88 150 LYS B N 1
ATOM 3700 C CA . LYS B 1 150 ? -14.352 19.688 16.797 1 96.88 150 LYS B CA 1
ATOM 3701 C C . LYS B 1 150 ? -13.023 20.188 16.234 1 96.88 150 LYS B C 1
ATOM 3703 O O . LYS B 1 150 ? -12.82 21.391 16.094 1 96.88 150 LYS B O 1
ATOM 3708 N N . TRP B 1 151 ? -12.156 19.234 1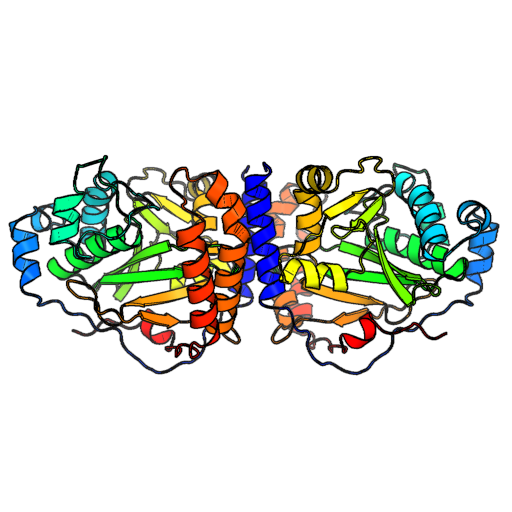5.906 1 98.38 151 TRP B N 1
ATOM 3709 C CA . TRP B 1 151 ? -10.922 19.547 15.195 1 98.38 151 TRP B CA 1
ATOM 3710 C C . TRP B 1 151 ? -11.148 19.547 13.688 1 98.38 151 TRP B C 1
ATOM 3712 O O . TRP B 1 151 ? -11.883 18.703 13.164 1 98.38 151 TRP B O 1
ATOM 3722 N N . TYR B 1 152 ? -10.492 20.5 13 1 98.75 152 TYR B N 1
ATOM 3723 C CA . TYR B 1 152 ? -10.547 20.625 11.547 1 98.75 152 TYR B CA 1
ATOM 3724 C C . TYR B 1 152 ? -9.141 20.688 10.953 1 98.75 152 TYR B C 1
ATOM 3726 O O . TYR B 1 152 ? -8.273 21.391 11.477 1 98.75 152 TYR B O 1
ATOM 3734 N N . MET B 1 153 ? -8.969 19.953 9.883 1 98.88 153 MET B N 1
ATOM 3735 C CA . MET B 1 153 ? -7.68 19.984 9.203 1 98.88 153 MET B CA 1
ATOM 3736 C C . MET B 1 153 ? -7.664 21.047 8.102 1 98.88 153 MET B C 1
ATOM 3738 O O . MET B 1 153 ? -8.562 21.078 7.262 1 98.88 153 MET B O 1
ATOM 3742 N N . LEU B 1 154 ? -6.703 21.906 8.133 1 98.94 154 LEU B N 1
ATOM 3743 C CA . LEU B 1 154 ? -6.426 22.922 7.129 1 98.94 154 LEU B CA 1
ATOM 3744 C C . LEU B 1 154 ? -5.008 22.781 6.586 1 98.94 154 LEU B C 1
ATOM 3746 O O . LEU B 1 154 ? -4.055 22.641 7.359 1 98.94 154 LEU B O 1
ATOM 3750 N N . ASP B 1 155 ? -4.855 22.812 5.285 1 98.94 155 ASP B N 1
ATOM 3751 C CA . ASP B 1 155 ? -3.543 22.609 4.676 1 98.94 155 ASP B CA 1
ATOM 3752 C C . ASP B 1 155 ? -3.049 23.891 4.012 1 98.94 155 ASP B C 1
ATOM 3754 O O . ASP B 1 155 ? -3.443 24.203 2.887 1 98.94 155 ASP B O 1
ATOM 3758 N N . PRO B 1 156 ? -2.111 24.531 4.641 1 98.75 156 PRO B N 1
ATOM 3759 C CA . PRO B 1 156 ? -1.617 25.781 4.059 1 98.75 156 PRO B CA 1
ATOM 3760 C C . PRO B 1 156 ? -0.748 25.562 2.822 1 98.75 156 PRO B C 1
ATOM 3762 O O . PRO B 1 156 ? -0.442 26.5 2.094 1 98.75 156 PRO B O 1
ATOM 3765 N N . THR B 1 157 ? -0.306 24.328 2.607 1 98.62 157 THR B N 1
ATOM 3766 C CA . THR B 1 157 ? 0.505 24.031 1.431 1 98.62 157 THR B CA 1
ATOM 3767 C C . THR B 1 157 ? -0.363 23.969 0.178 1 98.62 157 THR B C 1
ATOM 3769 O O . THR B 1 157 ? -0.014 24.531 -0.858 1 98.62 157 THR B O 1
ATOM 3772 N N . THR B 1 158 ? -1.529 23.344 0.282 1 97.88 158 THR B N 1
ATOM 3773 C CA . THR B 1 158 ? -2.371 23.141 -0.89 1 97.88 158 THR B CA 1
ATOM 3774 C C . THR B 1 158 ? -3.527 24.141 -0.908 1 97.88 158 THR B C 1
ATOM 3776 O O . THR B 1 158 ? -4.273 24.219 -1.888 1 97.88 158 THR B O 1
ATOM 3779 N N . ASN B 1 159 ? -3.65 24.922 0.15 1 98.5 159 ASN B N 1
ATOM 3780 C CA . ASN B 1 159 ? -4.758 25.859 0.313 1 98.5 159 ASN B CA 1
ATOM 3781 C C . ASN B 1 159 ? -6.105 25.141 0.287 1 98.5 159 ASN B C 1
ATOM 3783 O O . ASN B 1 159 ? -7 25.516 -0.472 1 98.5 159 ASN B O 1
ATOM 3787 N N . GLY B 1 160 ? -6.164 24.125 1.114 1 98.38 160 GLY B N 1
ATOM 3788 C CA . GLY B 1 160 ? -7.406 23.375 1.081 1 98.38 160 GLY B CA 1
ATOM 3789 C C . GLY B 1 160 ? -7.578 22.453 2.275 1 98.38 160 GLY B C 1
ATOM 3790 O O . GLY B 1 160 ? -6.961 22.656 3.32 1 98.38 160 GLY B O 1
ATOM 3791 N N . TYR B 1 161 ? -8.555 21.656 2.205 1 98.69 161 TYR B N 1
ATOM 3792 C CA . TYR B 1 161 ? -8.922 20.703 3.254 1 98.69 161 TYR B CA 1
ATOM 3793 C C . TYR B 1 161 ? -9.664 19.516 2.672 1 98.69 161 TYR B C 1
ATOM 3795 O O . TYR B 1 161 ? -9.906 19.453 1.464 1 98.69 161 TYR B O 1
ATOM 3803 N N . LEU B 1 162 ? -9.914 18.5 3.494 1 98.75 162 LEU B N 1
ATOM 3804 C CA . LEU B 1 162 ? -10.703 17.328 3.135 1 98.75 162 LEU B CA 1
ATOM 3805 C C . LEU B 1 162 ? -12.133 17.453 3.639 1 98.75 162 LEU B C 1
ATOM 3807 O O . LEU B 1 162 ? -12.367 17.938 4.754 1 98.75 162 LEU B O 1
ATOM 3811 N N . VAL B 1 163 ? -13.055 17.031 2.842 1 98.69 163 VAL B N 1
ATOM 3812 C CA . VAL B 1 163 ? -14.453 17.156 3.23 1 98.69 163 VAL B CA 1
ATOM 3813 C C . VAL B 1 163 ? -15.164 15.812 3.021 1 98.69 163 VAL B C 1
ATOM 3815 O O . VAL B 1 163 ? -14.688 14.961 2.273 1 98.69 163 VAL B O 1
ATOM 3818 N N . ASP B 1 164 ? -16.312 15.617 3.695 1 98.19 164 ASP B N 1
ATOM 3819 C CA . ASP B 1 164 ? -17.172 14.453 3.5 1 98.19 164 ASP B CA 1
ATOM 3820 C C . ASP B 1 164 ? -18.25 14.742 2.471 1 98.19 164 ASP B C 1
ATOM 3822 O O . ASP B 1 164 ? -18.188 15.734 1.74 1 98.19 164 ASP B O 1
ATOM 3826 N N . GLU B 1 165 ? -19.234 13.883 2.352 1 96.38 165 GLU B N 1
ATOM 3827 C CA . GLU B 1 165 ? -20.25 13.961 1.31 1 96.38 165 GLU B CA 1
ATOM 3828 C C . GLU B 1 165 ? -21.219 15.117 1.576 1 96.38 165 GLU B C 1
ATOM 3830 O O . GLU B 1 165 ? -21.984 15.508 0.694 1 96.38 165 GLU B O 1
ATOM 3835 N N . GLN B 1 166 ? -21.188 15.688 2.73 1 96.31 166 GLN B N 1
ATOM 3836 C CA . GLN B 1 166 ? -22.016 16.844 3.061 1 96.31 166 GLN B CA 1
ATOM 3837 C C . GLN B 1 166 ? -21.219 18.141 2.922 1 96.31 166 GLN B C 1
ATOM 3839 O O . GLN B 1 166 ? -21.766 19.234 3.139 1 96.31 166 GLN B O 1
ATOM 3844 N N . GLY B 1 167 ? -19.984 18.016 2.633 1 96.5 167 GLY B N 1
ATOM 3845 C CA . GLY B 1 167 ? -19.141 19.188 2.512 1 96.5 167 GLY B CA 1
ATOM 3846 C C . GLY B 1 167 ? -18.516 19.625 3.83 1 96.5 167 GLY B C 1
ATOM 3847 O O . GLY B 1 167 ? -17.906 20.688 3.916 1 96.5 167 GLY B O 1
ATOM 3848 N N . THR B 1 168 ? -18.672 18.828 4.812 1 97.38 168 THR B N 1
ATOM 3849 C CA . THR B 1 168 ? -18.109 19.141 6.121 1 97.38 168 THR B CA 1
ATOM 3850 C C . THR B 1 168 ? -16.609 18.891 6.145 1 97.38 168 THR B C 1
ATOM 3852 O O . THR B 1 168 ? -16.156 17.797 5.781 1 97.38 168 THR B O 1
ATOM 3855 N N . ILE B 1 169 ? -15.867 19.891 6.605 1 98.62 169 ILE B N 1
ATOM 3856 C CA . ILE B 1 169 ? -14.422 19.75 6.715 1 98.62 169 ILE B CA 1
ATOM 3857 C C . ILE B 1 169 ? -14.078 18.734 7.809 1 98.62 169 ILE B C 1
ATOM 3859 O O . ILE B 1 169 ? -14.695 18.734 8.875 1 98.62 169 ILE B O 1
ATOM 3863 N N . LEU B 1 170 ? -13.078 17.906 7.535 1 98.81 170 LEU B N 1
ATOM 3864 C CA . LEU B 1 170 ? -12.734 16.797 8.414 1 98.81 170 LEU B CA 1
ATOM 3865 C C . LEU B 1 170 ? -11.422 17.078 9.148 1 98.81 170 LEU B C 1
ATOM 3867 O O . LEU B 1 170 ? -10.578 17.828 8.656 1 98.81 170 LEU B O 1
ATOM 3871 N N . SER B 1 171 ? -11.289 16.484 10.375 1 98.44 171 SER B N 1
ATOM 3872 C CA . SER B 1 171 ? -9.961 16.297 10.953 1 98.44 171 SER B CA 1
ATOM 3873 C C . SER B 1 171 ? -9.188 15.211 10.219 1 98.44 171 SER B C 1
ATOM 3875 O O . SER B 1 171 ? -9.758 14.477 9.406 1 98.44 171 SER B O 1
ATOM 3877 N N . LEU B 1 172 ? -7.93 15.117 10.492 1 98.06 172 LEU B N 1
ATOM 3878 C CA . LEU B 1 172 ? -7.141 14.062 9.867 1 98.06 172 LEU B CA 1
ATOM 3879 C C . LEU B 1 172 ? -7.625 12.688 10.305 1 98.06 172 LEU B C 1
ATOM 3881 O O . LEU B 1 172 ? -7.691 11.758 9.492 1 98.06 172 LEU B O 1
ATOM 3885 N N . LEU B 1 173 ? -7.957 12.578 11.57 1 97.88 173 LEU B N 1
ATOM 3886 C CA . LEU B 1 173 ? -8.391 11.281 12.078 1 97.88 173 LEU B CA 1
ATOM 3887 C C . LEU B 1 173 ? -9.727 10.883 11.453 1 97.88 173 LEU B C 1
ATOM 3889 O O . LEU B 1 173 ? -9.945 9.711 11.141 1 97.88 173 LEU B O 1
ATOM 3893 N N . GLU B 1 174 ? -10.641 11.828 11.359 1 98.19 174 GLU B N 1
ATOM 3894 C CA . GLU B 1 174 ? -11.906 11.547 10.695 1 98.19 174 GLU B CA 1
ATOM 3895 C C . GLU B 1 174 ? -11.688 11.094 9.258 1 98.19 174 GLU B C 1
ATOM 3897 O O . GLU B 1 174 ? -12.328 10.141 8.797 1 98.19 174 GLU B O 1
ATOM 3902 N N . ALA B 1 175 ? -10.867 11.852 8.531 1 98.75 175 ALA B N 1
ATOM 3903 C CA . ALA B 1 175 ? -10.57 11.492 7.152 1 98.75 175 ALA B CA 1
ATOM 3904 C C . ALA B 1 175 ? -9.984 10.086 7.07 1 98.75 175 ALA B C 1
ATOM 3906 O O . ALA B 1 175 ? -10.383 9.289 6.215 1 98.75 175 ALA B O 1
ATOM 3907 N N . ARG B 1 176 ? -9.023 9.805 7.93 1 98.69 176 ARG B N 1
ATOM 3908 C CA . ARG B 1 176 ? -8.383 8.492 7.988 1 98.69 176 ARG B CA 1
ATOM 3909 C C . ARG B 1 176 ? -9.422 7.387 8.172 1 98.69 176 ARG B C 1
ATOM 3911 O O . ARG B 1 176 ? -9.367 6.359 7.496 1 98.69 176 ARG B O 1
ATOM 3918 N N . GLU B 1 177 ? -10.344 7.602 9.133 1 98.06 177 GLU B N 1
ATOM 3919 C CA . GLU B 1 177 ? -11.375 6.613 9.438 1 98.06 177 GLU B CA 1
ATOM 3920 C C . GLU B 1 177 ? -12.312 6.414 8.25 1 98.06 177 GLU B C 1
ATOM 3922 O O . GLU B 1 177 ? -12.664 5.281 7.914 1 98.06 177 GLU B O 1
ATOM 3927 N N . ARG B 1 178 ? -12.695 7.484 7.703 1 98.31 178 ARG B N 1
ATOM 3928 C CA . ARG B 1 178 ? -13.602 7.406 6.562 1 98.31 178 ARG B CA 1
ATOM 3929 C C . ARG B 1 178 ? -12.938 6.699 5.383 1 98.31 178 ARG B C 1
ATOM 3931 O O . ARG B 1 178 ? -13.555 5.859 4.727 1 98.31 178 ARG B O 1
ATOM 3938 N N . MET B 1 179 ? -11.703 7.062 5.094 1 98.44 179 MET B N 1
ATOM 3939 C CA . MET B 1 179 ? -10.969 6.43 4.004 1 98.44 179 MET B CA 1
ATOM 3940 C C . MET B 1 179 ? -10.805 4.934 4.25 1 98.44 179 MET B C 1
ATOM 3942 O O . MET B 1 179 ? -11 4.125 3.344 1 98.44 179 MET B O 1
ATOM 3946 N N . ALA B 1 180 ? -10.484 4.547 5.488 1 98 180 ALA B N 1
ATOM 3947 C CA . ALA B 1 180 ? -10.344 3.139 5.855 1 98 180 ALA B CA 1
ATOM 3948 C C . ALA B 1 180 ? -11.648 2.383 5.637 1 98 180 ALA B C 1
ATOM 3950 O O . ALA B 1 180 ? -11.633 1.189 5.324 1 98 180 ALA B O 1
ATOM 3951 N N . ASP B 1 181 ? -12.766 3.115 5.758 1 96.5 181 ASP B N 1
ATOM 3952 C CA . ASP B 1 181 ? -14.086 2.502 5.637 1 96.5 181 ASP B CA 1
ATOM 3953 C C . ASP B 1 181 ? -14.664 2.707 4.234 1 96.5 181 ASP B C 1
ATOM 3955 O O . ASP B 1 181 ? -15.852 2.469 4.008 1 96.5 181 ASP B O 1
ATOM 3959 N N . THR B 1 182 ? -13.922 3.223 3.309 1 95.5 182 THR B N 1
ATOM 3960 C CA . THR B 1 182 ? -14.281 3.48 1.918 1 95.5 182 THR B CA 1
ATOM 3961 C C . THR B 1 182 ? -15.43 4.477 1.834 1 95.5 182 THR B C 1
ATOM 3963 O O . THR B 1 182 ? -16.172 4.488 0.854 1 95.5 182 THR B O 1
ATOM 3966 N N . ARG B 1 183 ? -15.594 5.297 2.945 1 96.19 183 ARG B N 1
ATOM 3967 C CA . ARG B 1 183 ? -16.578 6.375 2.906 1 96.19 183 ARG B CA 1
ATOM 3968 C C . ARG B 1 183 ? -16.047 7.574 2.125 1 96.19 183 ARG B C 1
ATOM 3970 O O . ARG B 1 183 ? -14.836 7.727 1.965 1 96.19 183 ARG B O 1
ATOM 3977 N N . PHE B 1 184 ? -16.891 8.383 1.691 1 97.31 184 PHE B N 1
ATOM 3978 C CA . PHE B 1 184 ? -16.562 9.492 0.802 1 97.31 184 PHE B CA 1
ATOM 3979 C C . PHE B 1 184 ? -15.688 10.516 1.507 1 97.31 184 PHE B C 1
ATOM 3981 O O . PHE B 1 184 ? -16 10.953 2.619 1 97.31 184 PHE B O 1
ATOM 3988 N N . VAL B 1 185 ? -14.617 10.891 0.93 1 98.56 185 VAL B N 1
ATOM 3989 C CA . VAL B 1 185 ? -13.711 11.984 1.288 1 98.56 185 VAL B CA 1
ATOM 3990 C C . VAL B 1 185 ? -13.125 12.609 0.023 1 98.56 185 VAL B C 1
ATOM 3992 O O . VAL B 1 185 ? -12.727 11.898 -0.899 1 98.56 185 VAL B O 1
ATOM 3995 N N . THR B 1 186 ? -13.102 13.859 -0.071 1 98.38 186 THR B N 1
ATOM 3996 C CA . THR B 1 186 ? -12.438 14.492 -1.206 1 98.38 186 THR B CA 1
ATOM 3997 C C . THR B 1 186 ? -11.727 15.773 -0.774 1 98.38 186 THR B C 1
ATOM 3999 O O . THR B 1 186 ? -12.148 16.438 0.181 1 98.38 186 THR B O 1
ATOM 4002 N N . TYR B 1 187 ? -10.633 16.047 -1.422 1 98.5 187 TYR B N 1
ATOM 4003 C CA . TYR B 1 187 ? -9.922 17.297 -1.26 1 98.5 187 TYR B CA 1
ATOM 4004 C C . TYR B 1 187 ? -10.703 18.453 -1.888 1 98.5 187 TYR B C 1
ATOM 4006 O O . TYR B 1 187 ? -11.289 18.297 -2.961 1 98.5 187 TYR B O 1
ATOM 4014 N N . CYS B 1 188 ? -10.711 19.531 -1.216 1 97.94 188 CYS B N 1
ATOM 4015 C CA . CYS B 1 188 ? -11.328 20.766 -1.684 1 97.94 188 CYS B CA 1
ATOM 4016 C C . CYS B 1 188 ? -10.414 21.953 -1.45 1 97.94 188 CYS B C 1
ATOM 4018 O O . CYS B 1 188 ? -9.992 22.203 -0.321 1 97.94 188 CYS B O 1
ATOM 4020 N N . LYS B 1 189 ? -10.148 22.625 -2.521 1 97.5 189 LYS B N 1
ATOM 4021 C CA . LYS B 1 189 ? -9.445 23.906 -2.357 1 97.5 189 LYS B CA 1
ATOM 4022 C C . LYS B 1 189 ? -10.32 24.906 -1.619 1 97.5 189 LYS B C 1
ATOM 4024 O O . LYS B 1 189 ? -11.523 25 -1.873 1 97.5 189 LYS B O 1
ATOM 4029 N N . ALA B 1 190 ? -9.664 25.688 -0.785 1 96.81 190 ALA B N 1
ATOM 4030 C CA . ALA B 1 190 ? -10.414 26.641 0.036 1 96.81 190 ALA B CA 1
ATOM 4031 C C . ALA B 1 190 ? -11.117 27.672 -0.831 1 96.81 190 ALA B C 1
ATOM 4033 O O . ALA B 1 190 ? -12.141 28.234 -0.431 1 96.81 190 ALA B O 1
ATOM 4034 N N . THR B 1 191 ? -10.633 27.859 -2.014 1 94.81 191 THR B N 1
ATOM 4035 C CA . THR B 1 191 ? -11.195 28.875 -2.898 1 94.81 191 THR B CA 1
ATOM 4036 C C . THR B 1 191 ? -12.07 28.234 -3.971 1 94.81 191 THR B C 1
ATOM 4038 O O . THR B 1 191 ? -12.492 28.906 -4.918 1 94.81 191 THR B O 1
ATOM 4041 N N . SER B 1 192 ? -12.242 26.875 -3.855 1 93.25 192 SER B N 1
ATOM 4042 C CA . SER B 1 192 ? -13.023 26.203 -4.879 1 93.25 192 SER B CA 1
ATOM 4043 C C . SER B 1 192 ? -14.461 26.719 -4.906 1 93.25 192 SER B C 1
ATOM 4045 O O . SER B 1 192 ? -15.062 26.938 -3.859 1 93.25 192 SER B O 1
ATOM 4047 N N . ARG B 1 193 ? -15.148 26.859 -6.129 1 91.06 193 ARG B N 1
ATOM 4048 C CA . ARG B 1 193 ? -16.531 27.281 -6.328 1 91.06 193 ARG B CA 1
ATOM 4049 C C . ARG B 1 193 ? -17.406 26.109 -6.754 1 91.06 193 ARG B C 1
ATOM 4051 O O . ARG B 1 193 ? -18.609 26.25 -6.91 1 91.06 193 ARG B O 1
ATOM 4058 N N . GLU B 1 194 ? -16.703 24.938 -6.922 1 90 194 GLU B N 1
ATOM 4059 C CA . GLU B 1 194 ? -17.438 23.75 -7.336 1 90 194 GLU B CA 1
ATOM 4060 C C . GLU B 1 194 ? -18.281 23.203 -6.188 1 90 194 GLU B C 1
ATOM 4062 O O . GLU B 1 194 ? -17.75 22.844 -5.133 1 90 194 GLU B O 1
ATOM 4067 N N . LYS B 1 195 ? -19.578 23.141 -6.516 1 90 195 LYS B N 1
ATOM 4068 C CA . LYS B 1 195 ? -20.516 22.688 -5.48 1 90 195 LYS B CA 1
ATOM 4069 C C . LYS B 1 195 ? -20.781 21.188 -5.602 1 90 195 LYS B C 1
ATOM 4071 O O . LYS B 1 195 ? -21.219 20.562 -4.641 1 90 195 LYS B O 1
ATOM 4076 N N . ASP B 1 196 ? -20.547 20.688 -6.758 1 95.31 196 ASP B N 1
ATOM 4077 C CA . ASP B 1 196 ? -20.75 19.266 -6.977 1 95.31 196 ASP B CA 1
ATOM 4078 C C . ASP B 1 196 ? -19.578 18.453 -6.422 1 95.31 196 ASP B C 1
ATOM 4080 O O . ASP B 1 196 ? -18.516 18.391 -7.043 1 95.31 196 ASP B O 1
ATOM 4084 N N . LEU B 1 197 ? -19.797 17.797 -5.359 1 95.06 197 LEU B N 1
ATOM 4085 C CA . LEU B 1 197 ? -18.734 17.078 -4.652 1 95.06 197 LEU B CA 1
ATOM 4086 C C . LEU B 1 197 ? -18.266 15.867 -5.449 1 95.06 197 LEU B C 1
ATOM 4088 O O . LEU B 1 197 ? -17.109 15.453 -5.332 1 95.06 197 LEU B O 1
ATOM 4092 N N . GLN B 1 198 ? -19.125 15.281 -6.266 1 93.19 198 GLN B N 1
ATOM 4093 C CA . GLN B 1 198 ? -18.719 14.156 -7.098 1 93.19 198 GLN B CA 1
ATOM 4094 C C . GLN B 1 198 ? -17.734 14.609 -8.188 1 93.19 198 GLN B C 1
ATOM 4096 O O . GLN B 1 198 ? -16.812 13.875 -8.531 1 93.19 198 GLN B O 1
ATOM 4101 N N . LYS B 1 199 ? -18.094 15.75 -8.703 1 94.75 199 LYS B N 1
ATOM 4102 C CA . LYS B 1 199 ? -17.172 16.328 -9.672 1 94.75 199 LYS B CA 1
ATOM 4103 C C . LYS B 1 199 ? -15.828 16.641 -9.023 1 94.75 199 LYS B C 1
ATOM 4105 O O . LYS B 1 199 ? -14.773 16.391 -9.617 1 94.75 199 LYS B O 1
ATOM 4110 N N . LEU B 1 200 ? -15.844 17.172 -7.824 1 95.75 200 LEU B N 1
ATOM 4111 C CA . LEU B 1 200 ? -14.625 17.469 -7.094 1 95.75 200 LEU B CA 1
ATOM 4112 C C . LEU B 1 200 ? -13.828 16.203 -6.797 1 95.75 200 LEU B C 1
ATOM 4114 O O . LEU B 1 200 ? -12.602 16.203 -6.875 1 95.75 200 LEU B O 1
ATOM 4118 N N . TYR B 1 201 ? -14.531 15.195 -6.453 1 95.88 201 TYR B N 1
ATOM 4119 C CA . TYR B 1 201 ? -13.891 13.922 -6.16 1 95.88 201 TYR B CA 1
ATOM 4120 C C . TYR B 1 201 ? -13.102 13.414 -7.363 1 95.88 201 TYR B C 1
ATOM 4122 O O . TYR B 1 201 ? -11.938 13.047 -7.238 1 95.88 201 TYR B O 1
ATOM 4130 N N . ARG B 1 202 ? -13.742 13.406 -8.508 1 94.44 202 ARG B N 1
ATOM 4131 C CA . ARG B 1 202 ? -13.094 12.922 -9.719 1 94.44 202 ARG B CA 1
ATOM 4132 C C . ARG B 1 202 ? -11.891 13.781 -10.078 1 94.44 202 ARG B C 1
ATOM 4134 O O . ARG B 1 202 ? -10.836 13.266 -10.453 1 94.44 202 ARG B O 1
ATOM 4141 N N . LYS B 1 203 ? -12.078 15.055 -9.914 1 94.94 203 LYS B N 1
ATOM 4142 C CA . LYS B 1 203 ? -11.031 16 -10.281 1 94.94 203 LYS B CA 1
ATOM 4143 C C . LYS B 1 203 ? -9.844 15.914 -9.32 1 94.94 203 LYS B C 1
ATOM 4145 O O . LYS B 1 203 ? -8.695 16.078 -9.727 1 94.94 203 LYS B O 1
ATOM 4150 N N . ASN B 1 204 ? -10.125 15.641 -8.047 1 96.69 204 ASN B N 1
ATOM 4151 C CA . ASN B 1 204 ? -9.102 15.789 -7.02 1 96.69 204 ASN B CA 1
ATOM 4152 C C . ASN B 1 204 ? -8.68 14.438 -6.453 1 96.69 204 ASN B C 1
ATOM 4154 O O . ASN B 1 204 ? -8.102 14.359 -5.371 1 96.69 204 ASN B O 1
ATOM 4158 N N . ILE B 1 205 ? -8.938 13.352 -7.16 1 96.81 205 ILE B N 1
ATOM 4159 C CA . ILE B 1 205 ? -8.711 12.016 -6.625 1 96.81 205 ILE B CA 1
ATOM 4160 C C . ILE B 1 205 ? -7.219 11.828 -6.34 1 96.81 205 ILE B C 1
ATOM 4162 O O . ILE B 1 205 ? -6.848 11.141 -5.383 1 96.81 205 ILE B O 1
ATOM 4166 N N . ALA B 1 206 ? -6.402 12.375 -7.172 1 95.88 206 ALA B N 1
ATOM 4167 C CA . ALA B 1 206 ? -4.965 12.234 -6.957 1 95.88 206 ALA B CA 1
ATOM 4168 C C . ALA B 1 206 ? -4.539 12.891 -5.648 1 95.88 206 ALA B C 1
ATOM 4170 O O . ALA B 1 206 ? -3.76 12.32 -4.883 1 95.88 206 ALA B O 1
ATOM 4171 N N . ARG B 1 207 ? -5.008 14.102 -5.41 1 97.06 207 ARG B N 1
ATOM 4172 C CA . ARG B 1 207 ? -4.699 1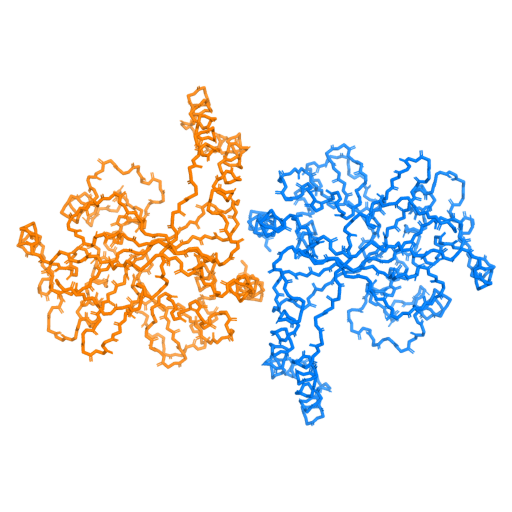4.812 -4.176 1 97.06 207 ARG B CA 1
ATOM 4173 C C . ARG B 1 207 ? -5.285 14.094 -2.965 1 97.06 207 ARG B C 1
ATOM 4175 O O . ARG B 1 207 ? -4.645 14.016 -1.914 1 97.06 207 ARG B O 1
ATOM 4182 N N . THR B 1 208 ? -6.48 13.633 -3.098 1 98.31 208 THR B N 1
ATOM 4183 C CA . THR B 1 208 ? -7.105 12.875 -2.02 1 98.31 208 THR B CA 1
ATOM 4184 C C . THR B 1 208 ? -6.285 11.633 -1.689 1 98.31 208 THR B C 1
ATOM 4186 O O . THR B 1 208 ? -6.055 11.328 -0.517 1 98.31 208 THR B O 1
ATOM 4189 N N . ALA B 1 209 ? -5.852 10.953 -2.752 1 97.25 209 ALA B N 1
ATOM 4190 C CA . ALA B 1 209 ? -5.027 9.766 -2.57 1 97.25 209 ALA B CA 1
ATOM 4191 C C . ALA B 1 209 ? -3.709 10.109 -1.88 1 97.25 209 ALA B C 1
ATOM 4193 O O . ALA B 1 209 ? -3.193 9.32 -1.083 1 97.25 209 ALA B O 1
ATOM 4194 N N . TYR B 1 210 ? -3.217 11.266 -2.199 1 97 210 TYR B N 1
ATOM 4195 C CA . TYR B 1 210 ? -1.985 11.734 -1.574 1 97 210 TYR B CA 1
ATOM 4196 C C . TYR B 1 210 ? -2.145 11.836 -0.061 1 97 210 TYR B C 1
ATOM 4198 O O . TYR B 1 210 ? -1.253 11.438 0.69 1 97 210 TYR B O 1
ATOM 4206 N N . TYR B 1 211 ? -3.24 12.336 0.363 1 98.5 211 TYR B N 1
ATOM 4207 C CA . TYR B 1 211 ? -3.482 12.422 1.799 1 98.5 211 TYR B CA 1
ATOM 4208 C C . TYR B 1 211 ? -3.598 11.031 2.418 1 98.5 211 TYR B C 1
ATOM 4210 O O . TYR B 1 211 ? -3.021 10.773 3.477 1 98.5 211 TYR B O 1
ATOM 4218 N N . ALA B 1 212 ? -4.32 10.18 1.769 1 98.38 212 ALA B N 1
ATOM 4219 C CA . ALA B 1 212 ? -4.477 8.82 2.273 1 98.38 212 ALA B CA 1
ATOM 4220 C C . ALA B 1 212 ? -3.125 8.133 2.428 1 98.38 212 ALA B C 1
ATOM 4222 O O . ALA B 1 212 ? -2.885 7.434 3.418 1 98.38 212 ALA B O 1
ATOM 4223 N N . LYS B 1 213 ? -2.277 8.32 1.48 1 97.44 213 LYS B N 1
ATOM 4224 C CA . LYS B 1 213 ? -0.947 7.719 1.46 1 97.44 213 LYS B CA 1
ATOM 4225 C C . LYS B 1 213 ? -0.18 8.039 2.74 1 97.44 213 LYS B C 1
ATOM 4227 O O . LYS B 1 213 ? 0.55 7.191 3.26 1 97.44 213 LYS B O 1
ATOM 4232 N N . ASN B 1 214 ? -0.377 9.195 3.254 1 98 214 ASN B N 1
ATOM 4233 C CA . ASN B 1 214 ? 0.458 9.68 4.348 1 98 214 ASN B CA 1
ATOM 4234 C C . ASN B 1 214 ? -0.231 9.516 5.699 1 98 214 ASN B C 1
ATOM 4236 O O . ASN B 1 214 ? 0.385 9.727 6.746 1 98 214 ASN B O 1
ATOM 4240 N N . LEU B 1 215 ? -1.477 9.078 5.73 1 98.31 215 LEU B N 1
ATOM 4241 C CA . LEU B 1 215 ? -2.25 9.062 6.965 1 98.31 215 LEU B CA 1
ATOM 4242 C C . LEU B 1 215 ? -1.99 7.777 7.75 1 98.31 215 LEU B C 1
ATOM 4244 O O . LEU B 1 215 ? -2.766 7.422 8.641 1 98.31 215 LEU B O 1
ATOM 4248 N N . PHE B 1 216 ? -0.917 7.113 7.465 1 98 216 PHE B N 1
ATOM 4249 C CA . PHE B 1 216 ? -0.61 5.871 8.164 1 98 216 PHE B CA 1
ATOM 4250 C C . PHE B 1 216 ? -0.16 6.152 9.594 1 98 216 PHE B C 1
ATOM 4252 O O . PHE B 1 216 ? -0.687 5.566 10.539 1 98 216 PHE B O 1
ATOM 4259 N N . ARG B 1 217 ? 0.77 7.047 9.688 1 96.69 217 ARG B N 1
ATOM 4260 C CA . ARG B 1 217 ? 1.295 7.445 10.992 1 96.69 217 ARG B CA 1
ATOM 4261 C C . ARG B 1 217 ? 1.121 8.945 11.219 1 96.69 217 ARG B C 1
ATOM 4263 O O . ARG B 1 217 ? 1.255 9.734 10.281 1 96.69 217 ARG B O 1
ATOM 4270 N N . ILE B 1 218 ? 0.863 9.258 12.5 1 97.94 218 ILE B N 1
ATOM 4271 C CA . ILE B 1 218 ? 0.613 10.656 12.828 1 97.94 218 ILE B CA 1
ATOM 4272 C C . ILE B 1 218 ? 1.559 11.102 13.938 1 97.94 218 ILE B C 1
ATOM 4274 O O . ILE B 1 218 ? 1.859 10.336 14.852 1 97.94 218 ILE B O 1
ATOM 4278 N N . GLN B 1 219 ? 2.059 12.25 13.797 1 97.44 219 GLN B N 1
ATOM 4279 C CA . GLN B 1 219 ? 2.822 12.93 14.836 1 97.44 219 GLN B CA 1
ATOM 4280 C C . GLN B 1 219 ? 2.285 14.344 15.078 1 97.44 219 GLN B C 1
ATOM 4282 O O . GLN B 1 219 ? 1.843 15.016 14.148 1 97.44 219 GLN B O 1
ATOM 4287 N N . VAL B 1 220 ? 2.35 14.766 16.297 1 96.56 220 VAL B N 1
ATOM 4288 C CA . VAL B 1 220 ? 1.914 16.094 16.688 1 96.56 220 VAL B CA 1
ATOM 4289 C C . VAL B 1 220 ? 2.936 16.734 17.625 1 96.56 220 VAL B C 1
ATOM 4291 O O . VAL B 1 220 ? 3.557 16.031 18.438 1 96.56 220 VAL B O 1
ATOM 4294 N N . ASP B 1 221 ? 3.141 18 17.5 1 93.69 221 ASP B N 1
ATOM 4295 C CA . ASP B 1 221 ? 3.973 18.688 18.484 1 93.69 221 ASP B CA 1
ATOM 4296 C C . ASP B 1 221 ? 3.422 18.5 19.906 1 93.69 221 ASP B C 1
ATOM 4298 O O . ASP B 1 221 ? 2.225 18.688 20.141 1 93.69 221 ASP B O 1
ATOM 4302 N N . ALA B 1 222 ? 4.305 18.156 20.812 1 93.62 222 ALA B N 1
ATOM 4303 C CA . ALA B 1 222 ? 3.877 17.984 22.188 1 93.62 222 ALA B CA 1
ATOM 4304 C C . ALA B 1 222 ? 3.328 19.281 22.766 1 93.62 222 ALA B C 1
ATOM 4306 O O . ALA B 1 222 ? 2.416 19.266 23.594 1 93.62 222 ALA B O 1
ATOM 4307 N N . VAL B 1 223 ? 3.969 20.344 22.297 1 94.56 223 VAL B N 1
ATOM 4308 C CA . VAL B 1 223 ? 3.549 21.672 22.734 1 94.56 223 VAL B CA 1
ATOM 4309 C C . VAL B 1 223 ? 3.318 22.578 21.531 1 94.56 223 VAL B C 1
ATOM 4311 O O . VAL B 1 223 ? 4.246 22.844 20.766 1 94.56 223 VAL B O 1
ATOM 4314 N N . SER B 1 224 ? 2.082 22.984 21.406 1 95.69 224 SER B N 1
ATOM 4315 C CA . SER B 1 224 ? 1.771 24 20.422 1 95.69 224 SER B CA 1
ATOM 4316 C C . SER B 1 224 ? 2.041 25.406 20.969 1 95.69 224 SER B C 1
ATOM 4318 O O . SER B 1 224 ? 1.318 25.891 21.844 1 95.69 224 SER B O 1
ATOM 4320 N N . GLN B 1 225 ? 3.061 25.984 20.422 1 95.69 225 GLN B N 1
ATOM 4321 C CA . GLN B 1 225 ? 3.529 27.266 20.922 1 95.69 225 GLN B CA 1
ATOM 4322 C C . GLN B 1 225 ? 4.285 28.031 19.844 1 95.69 225 GLN B C 1
ATOM 4324 O O . GLN B 1 225 ? 4.418 27.562 18.703 1 95.69 225 GLN B O 1
ATOM 4329 N N . PHE B 1 226 ? 4.629 29.25 20.281 1 97.44 226 PHE B N 1
ATOM 4330 C CA . PHE B 1 226 ? 5.535 29.984 19.406 1 97.44 226 PHE B CA 1
ATOM 4331 C C . PHE B 1 226 ? 6.898 29.297 19.344 1 97.44 226 PHE B C 1
ATOM 4333 O O . PHE B 1 226 ? 7.508 29.016 20.375 1 97.44 226 PHE B O 1
ATOM 4340 N N . GLY B 1 227 ? 7.352 29.016 18.141 1 95.75 227 GLY B N 1
ATOM 4341 C CA . GLY B 1 227 ? 8.594 28.281 17.984 1 95.75 227 GLY B CA 1
ATOM 4342 C C . GLY B 1 227 ? 8.422 26.781 18.188 1 95.75 227 GLY B C 1
ATOM 4343 O O . GLY B 1 227 ? 7.309 26.297 18.375 1 95.75 227 GLY B O 1
ATOM 4344 N N . GLU B 1 228 ? 9.57 26.062 18.078 1 90.94 228 GLU B N 1
ATOM 4345 C CA . GLU B 1 228 ? 9.523 24.609 18.172 1 90.94 228 GLU B CA 1
ATOM 4346 C C . GLU B 1 228 ? 9.852 24.125 19.578 1 90.94 228 GLU B C 1
ATOM 4348 O O . GLU B 1 228 ? 10.719 24.703 20.25 1 90.94 228 GLU B O 1
ATOM 4353 N N . SER B 1 229 ? 9.141 23.188 20.031 1 84.5 229 SER B N 1
ATOM 4354 C CA . SER B 1 229 ? 9.461 22.547 21.297 1 84.5 229 SER B CA 1
ATOM 4355 C C . SER B 1 229 ? 10.5 21.453 21.125 1 84.5 229 SER B C 1
ATOM 4357 O O . SER B 1 229 ? 11.18 21.062 22.078 1 84.5 229 SER B O 1
ATOM 4359 N N . GLY B 1 230 ? 10.492 20.859 19.891 1 83.25 230 GLY B N 1
ATOM 4360 C CA . GLY B 1 230 ? 11.453 19.812 19.562 1 83.25 230 GLY B CA 1
ATOM 4361 C C . GLY B 1 230 ? 10.961 18.438 19.938 1 83.25 230 GLY B C 1
ATOM 4362 O O . GLY B 1 230 ? 11.703 17.453 19.812 1 83.25 230 GLY B O 1
ATOM 4363 N N . ASN B 1 231 ? 9.805 18.312 20.391 1 90.88 231 ASN B N 1
ATOM 4364 C CA . ASN B 1 231 ? 9.266 17.016 20.812 1 90.88 231 ASN B CA 1
ATOM 4365 C C . ASN B 1 231 ? 7.992 16.672 20.031 1 90.88 231 ASN B C 1
ATOM 4367 O O . ASN B 1 231 ? 7.02 17.422 20.062 1 90.88 231 ASN B O 1
ATOM 4371 N N . TRP B 1 232 ? 8.055 15.57 19.359 1 93.88 232 TRP B N 1
ATOM 4372 C CA . TRP B 1 232 ? 6.871 15.062 18.672 1 93.88 232 TRP B CA 1
ATOM 4373 C C . TRP B 1 232 ? 6.234 13.922 19.453 1 93.88 232 TRP B C 1
ATOM 4375 O O . TRP B 1 232 ? 6.938 13.062 19.984 1 93.88 232 TRP B O 1
ATOM 4385 N N . LEU B 1 233 ? 4.996 14.016 19.594 1 96.25 233 LEU B N 1
ATOM 4386 C CA . LEU B 1 233 ? 4.23 12.867 20.047 1 96.25 233 LEU B CA 1
ATOM 4387 C C . LEU B 1 233 ? 3.932 11.914 18.906 1 96.25 233 LEU B C 1
ATOM 4389 O O . LEU B 1 233 ? 3.551 12.352 17.812 1 96.25 233 LEU B O 1
ATOM 4393 N N . ASN B 1 234 ? 4.145 10.633 19.172 1 97.56 234 ASN B N 1
ATOM 4394 C CA . ASN B 1 234 ? 3.998 9.633 18.125 1 97.56 234 ASN B CA 1
ATOM 4395 C C . ASN B 1 234 ? 2.707 8.836 18.281 1 97.56 234 ASN B C 1
ATOM 4397 O O . ASN B 1 234 ? 2.395 8.367 19.375 1 97.56 234 ASN B O 1
ATOM 4401 N N . PHE B 1 235 ? 1.979 8.648 17.219 1 97.88 235 PHE B N 1
ATOM 4402 C CA . PHE B 1 235 ? 0.765 7.844 17.188 1 97.88 235 PHE B CA 1
ATOM 4403 C C . PHE B 1 235 ? 0.864 6.773 16.109 1 97.88 235 PHE B C 1
ATOM 4405 O O . PHE B 1 235 ? 0.187 6.852 15.078 1 97.88 235 PHE B O 1
ATOM 4412 N N . PRO B 1 236 ? 1.677 5.723 16.297 1 97.56 236 PRO B N 1
ATOM 4413 C CA . PRO B 1 236 ? 1.824 4.645 15.312 1 97.56 236 PRO B CA 1
ATOM 4414 C C . PRO B 1 236 ? 0.688 3.625 15.383 1 97.56 236 PRO B C 1
ATOM 4416 O O . PRO B 1 236 ? 0.104 3.418 16.453 1 97.56 236 PRO B O 1
ATOM 4419 N N . PRO B 1 237 ? 0.364 3.008 14.242 1 97 237 PRO B N 1
ATOM 4420 C CA . PRO B 1 237 ? -0.596 1.901 14.273 1 97 237 PRO B CA 1
ATOM 4421 C C . PRO B 1 237 ? -0.105 0.721 15.109 1 97 237 PRO B C 1
ATOM 4423 O O . PRO B 1 237 ? 1.094 0.602 15.375 1 97 237 PRO B O 1
ATOM 4426 N N . GLU B 1 238 ? -1.029 -0.115 15.438 1 95.38 238 GLU B N 1
ATOM 4427 C CA . GLU B 1 238 ? -0.713 -1.33 16.172 1 95.38 238 GLU B CA 1
ATOM 4428 C C . GLU B 1 238 ? 0.266 -2.211 15.406 1 95.38 238 GLU B C 1
ATOM 4430 O O . GLU B 1 238 ? 0.19 -2.307 14.18 1 95.38 238 GLU B O 1
ATOM 4435 N N . HIS B 1 239 ? 1.264 -2.889 16.109 1 91.38 239 HIS B N 1
ATOM 4436 C CA . HIS B 1 239 ? 2.223 -3.865 15.609 1 91.38 239 HIS B CA 1
ATOM 4437 C C . HIS B 1 239 ? 3.199 -3.227 14.625 1 91.38 239 HIS B C 1
ATOM 4439 O O . HIS B 1 239 ? 3.754 -3.91 13.766 1 91.38 239 HIS B O 1
ATOM 4445 N N . PHE B 1 240 ? 3.229 -1.938 14.617 1 95.81 240 PHE B N 1
ATOM 4446 C CA . PHE B 1 240 ? 4.16 -1.201 13.773 1 95.81 240 PHE B CA 1
ATOM 4447 C C . PHE B 1 240 ? 5.34 -0.689 14.594 1 95.81 240 PHE B C 1
ATOM 4449 O O . PHE B 1 240 ? 5.156 -0.149 15.688 1 95.81 240 PHE B O 1
ATOM 4456 N N . SER B 1 241 ? 6.562 -0.845 14.125 1 95.75 241 SER B N 1
ATOM 4457 C CA . SER B 1 241 ? 7.777 -0.342 14.75 1 95.75 241 SER B CA 1
ATOM 4458 C C . SER B 1 241 ? 8.312 0.881 14.016 1 95.75 241 SER B C 1
ATOM 4460 O O . SER B 1 241 ? 8.75 0.78 12.867 1 95.75 241 SER B O 1
ATOM 4462 N N . ILE B 1 242 ? 8.32 1.975 14.703 1 96.69 242 ILE B N 1
ATOM 4463 C CA . ILE B 1 242 ? 8.875 3.197 14.125 1 96.69 242 ILE B CA 1
ATOM 4464 C C . ILE B 1 242 ? 10.359 3.012 13.844 1 96.69 242 ILE B C 1
ATOM 4466 O O . ILE B 1 242 ? 10.867 3.455 12.812 1 96.69 242 ILE B O 1
ATOM 4470 N N . ARG B 1 243 ? 11.039 2.355 14.742 1 96.12 243 ARG B N 1
ATOM 4471 C CA . ARG B 1 243 ? 12.469 2.129 14.602 1 96.12 243 ARG B CA 1
ATOM 4472 C C . ARG B 1 243 ? 12.773 1.31 13.352 1 96.12 243 ARG B C 1
ATOM 4474 O O . ARG B 1 243 ? 13.617 1.7 12.531 1 96.12 243 ARG B O 1
ATOM 4481 N N . GLU B 1 244 ? 12.133 0.188 13.156 1 95.25 244 GLU B N 1
ATOM 4482 C CA . GLU B 1 244 ? 12.383 -0.677 12.008 1 95.25 244 GLU B CA 1
ATOM 4483 C C . GLU B 1 244 ? 12.094 0.049 10.695 1 95.25 244 GLU B C 1
ATOM 4485 O O . GLU B 1 244 ? 12.844 -0.086 9.727 1 95.25 244 GLU B O 1
ATOM 4490 N N . TRP B 1 245 ? 11.016 0.752 10.742 1 96.75 245 TRP B N 1
ATOM 4491 C CA . TRP B 1 245 ? 10.664 1.549 9.57 1 96.75 245 TRP B CA 1
ATOM 4492 C C . TRP B 1 245 ? 11.75 2.574 9.258 1 96.75 245 TRP B C 1
ATOM 4494 O O . TRP B 1 245 ? 12.141 2.744 8.102 1 96.75 245 TRP B O 1
ATOM 4504 N N . SER B 1 246 ? 12.25 3.256 10.273 1 95.88 246 SER B N 1
ATOM 4505 C CA . SER B 1 246 ? 13.266 4.293 10.117 1 95.88 246 SER B CA 1
ATOM 4506 C C . SER B 1 246 ? 14.57 3.717 9.586 1 95.88 246 SER B C 1
ATOM 4508 O O . SER B 1 246 ? 15.25 4.344 8.766 1 95.88 246 SER B O 1
ATOM 4510 N N . VAL B 1 247 ? 14.906 2.559 10.07 1 95.5 247 VAL B N 1
ATOM 4511 C CA . VAL B 1 247 ? 16.125 1.897 9.609 1 95.5 247 VAL B CA 1
ATOM 4512 C C . VAL B 1 247 ? 16 1.57 8.125 1 95.5 247 VAL B C 1
ATOM 4514 O O . VAL B 1 247 ? 16.906 1.878 7.336 1 95.5 247 VAL B O 1
ATOM 4517 N N . ALA B 1 248 ? 14.906 0.948 7.754 1 95.62 248 ALA B N 1
ATOM 4518 C CA . ALA B 1 248 ? 14.688 0.602 6.352 1 95.62 248 ALA B CA 1
ATOM 4519 C C . ALA B 1 248 ? 14.719 1.844 5.469 1 95.62 248 ALA B C 1
ATOM 4521 O O . ALA B 1 248 ? 15.297 1.819 4.375 1 95.62 248 ALA B O 1
ATOM 4522 N N . SER B 1 249 ? 14.109 2.904 5.938 1 95.06 249 SER B N 1
ATOM 4523 C CA . SER B 1 249 ? 14.062 4.156 5.191 1 95.06 249 SER B CA 1
ATOM 4524 C C . SER B 1 249 ? 15.461 4.746 5.023 1 95.06 249 SER B C 1
ATOM 4526 O O . SER B 1 249 ? 15.828 5.188 3.932 1 95.06 249 SER B O 1
ATOM 4528 N N . ALA B 1 250 ? 16.203 4.746 6.086 1 93.75 250 ALA B N 1
ATOM 4529 C CA . ALA B 1 250 ? 17.562 5.289 6.047 1 93.75 250 ALA B CA 1
ATOM 4530 C C . ALA B 1 250 ? 18.453 4.477 5.109 1 93.75 250 ALA B C 1
ATOM 4532 O O . ALA B 1 250 ? 19.234 5.043 4.344 1 93.75 250 ALA B O 1
ATOM 4533 N N . GLU B 1 251 ? 18.312 3.209 5.195 1 93.5 251 GLU B N 1
ATOM 4534 C CA . GLU B 1 251 ? 19.094 2.338 4.324 1 93.5 251 GLU B CA 1
ATOM 4535 C C . GLU B 1 251 ? 18.734 2.551 2.857 1 93.5 251 GLU B C 1
ATOM 4537 O O . GLU B 1 251 ? 19.609 2.576 1.992 1 93.5 251 GLU B O 1
ATOM 4542 N N . TYR B 1 252 ? 17.516 2.676 2.639 1 93.38 252 TYR B N 1
ATOM 4543 C CA . TYR B 1 252 ? 17.062 2.885 1.264 1 93.38 252 TYR B CA 1
ATOM 4544 C C . TYR B 1 252 ? 17.547 4.238 0.74 1 93.38 252 TYR B C 1
ATOM 4546 O O . TYR B 1 252 ? 17.938 4.355 -0.423 1 93.38 252 TYR B O 1
ATOM 4554 N N . ARG B 1 253 ? 17.484 5.273 1.538 1 88.88 253 ARG B N 1
ATOM 4555 C CA . ARG B 1 253 ? 17.984 6.582 1.142 1 88.88 253 ARG B CA 1
ATOM 4556 C C . ARG B 1 253 ? 19.469 6.512 0.746 1 88.88 253 ARG B C 1
ATOM 4558 O O . ARG B 1 253 ? 19.891 7.156 -0.215 1 88.88 253 ARG B O 1
ATOM 4565 N N . LEU B 1 254 ? 20.156 5.77 1.485 1 88.06 254 LEU B N 1
ATOM 4566 C CA . LEU B 1 254 ? 21.562 5.582 1.188 1 88.06 254 LEU B CA 1
ATOM 4567 C C . LEU B 1 254 ? 21.75 4.875 -0.151 1 88.06 254 LEU B C 1
ATOM 4569 O O . LEU B 1 254 ? 22.641 5.238 -0.933 1 88.06 254 LEU B O 1
ATOM 4573 N N . GLU B 1 255 ? 20.922 3.904 -0.394 1 85.5 255 GLU B N 1
ATOM 4574 C CA . GLU B 1 255 ? 20.984 3.152 -1.644 1 85.5 255 GLU B CA 1
ATOM 4575 C C . GLU B 1 255 ? 20.688 4.043 -2.842 1 85.5 255 GLU B C 1
ATOM 4577 O O . GLU B 1 255 ? 21.203 3.822 -3.938 1 85.5 255 GLU B O 1
ATOM 4582 N N . MET B 1 256 ? 19.891 5.047 -2.639 1 82.56 256 MET B N 1
ATOM 4583 C CA . MET B 1 256 ? 19.406 5.875 -3.74 1 82.56 256 MET B CA 1
ATOM 4584 C C . MET B 1 256 ? 20.375 7.027 -4.012 1 82.56 256 MET B C 1
ATOM 4586 O O . MET B 1 256 ? 20.203 7.762 -4.988 1 82.56 256 MET B O 1
ATOM 4590 N N . VAL B 1 257 ? 21.375 7.211 -3.236 1 72.31 257 VAL B N 1
ATOM 4591 C CA . VAL B 1 257 ? 22.297 8.336 -3.33 1 72.31 257 VAL B CA 1
ATOM 4592 C C . VAL B 1 257 ? 22.922 8.375 -4.723 1 72.31 257 VAL B C 1
ATOM 4594 O O . VAL B 1 257 ? 22.922 9.414 -5.383 1 72.31 257 VAL B O 1
ATOM 4597 N N . PRO B 1 258 ? 23.344 7.227 -5.16 1 64.5 258 PRO B N 1
ATOM 4598 C CA . PRO B 1 258 ? 23.938 7.324 -6.492 1 64.5 258 PRO B CA 1
ATOM 4599 C C . PRO B 1 258 ? 22.953 7.797 -7.555 1 64.5 258 PRO B C 1
ATOM 4601 O O . PRO B 1 258 ? 23.328 8.516 -8.484 1 64.5 258 PRO B O 1
ATOM 4604 N N . VAL B 1 259 ? 21.781 7.461 -7.395 1 61.66 259 VAL B N 1
ATOM 4605 C CA . VAL B 1 259 ? 20.75 7.844 -8.352 1 61.66 259 VAL B CA 1
ATOM 4606 C C . VAL B 1 259 ? 20.453 9.336 -8.227 1 61.66 259 VAL B C 1
ATOM 4608 O O . VAL B 1 259 ? 20.312 10.031 -9.227 1 61.66 259 VAL B O 1
ATOM 4611 N N . TYR B 1 260 ? 20.422 9.766 -6.984 1 55.88 260 TYR B N 1
ATOM 4612 C CA . TYR B 1 260 ? 20.109 11.164 -6.707 1 55.88 260 TYR B CA 1
ATOM 4613 C C . TYR B 1 260 ? 21.312 12.062 -6.945 1 55.88 260 TYR B C 1
ATOM 4615 O O . TYR B 1 260 ? 21.156 13.227 -7.32 1 55.88 260 TYR B O 1
ATOM 4623 N N . ALA B 1 261 ? 22.391 11.539 -6.617 1 54.72 261 ALA B N 1
ATOM 4624 C CA . ALA B 1 261 ? 23.609 12.312 -6.836 1 54.72 261 ALA B CA 1
ATOM 4625 C C . ALA B 1 261 ? 23.75 12.703 -8.305 1 54.72 261 ALA B C 1
ATOM 4627 O O . ALA B 1 261 ? 24.25 13.789 -8.617 1 54.72 261 ALA B O 1
ATOM 4628 N N . LYS B 1 262 ? 23.25 11.797 -9.07 1 53.44 262 LYS B N 1
ATOM 4629 C CA . LYS B 1 262 ? 23.391 12.148 -10.477 1 53.44 262 LYS B CA 1
ATOM 4630 C C . LYS B 1 262 ? 22.5 13.328 -10.844 1 53.44 262 LYS B C 1
ATOM 4632 O O . LYS B 1 262 ? 22.781 14.062 -11.789 1 53.44 262 LYS B O 1
ATOM 4637 N N . GLY B 1 263 ? 21.469 13.5 -10.117 1 48.75 263 GLY B N 1
ATOM 4638 C CA . GLY B 1 263 ? 20.547 14.578 -10.453 1 48.75 263 GLY B CA 1
ATOM 4639 C C . GLY B 1 263 ? 20.891 15.883 -9.758 1 48.75 263 GLY B C 1
ATOM 4640 O O . GLY B 1 263 ? 20.375 16.938 -10.133 1 48.75 263 GLY B O 1
ATOM 4641 N N . TYR B 1 264 ? 21.547 15.75 -8.617 1 50.69 264 TYR B N 1
ATOM 4642 C CA . TYR B 1 264 ? 21.828 16.984 -7.887 1 50.69 264 TYR B CA 1
ATOM 4643 C C . TYR B 1 264 ? 23.25 17.453 -8.141 1 50.69 264 TYR B C 1
ATOM 4645 O O . TYR B 1 264 ? 24.203 16.734 -7.855 1 50.69 264 TYR B O 1
ATOM 4653 N N . ALA B 1 265 ? 23.422 18.375 -8.938 1 52 265 ALA B N 1
ATOM 4654 C CA . ALA B 1 265 ? 24.688 18.984 -9.312 1 52 265 ALA B CA 1
ATOM 4655 C C . ALA B 1 265 ? 25.594 19.172 -8.094 1 52 265 ALA B C 1
ATOM 4657 O O . ALA B 1 265 ? 26.812 19 -8.188 1 52 265 ALA B O 1
ATOM 4658 N N . ASP B 1 266 ? 25 19.516 -6.996 1 56.62 266 ASP B N 1
ATOM 4659 C CA . ASP B 1 266 ? 25.812 19.922 -5.859 1 56.62 266 ASP B CA 1
ATOM 4660 C C . ASP B 1 266 ? 25.969 18.766 -4.867 1 56.62 266 ASP B C 1
ATOM 4662 O O . ASP B 1 266 ? 26.375 18.984 -3.719 1 56.62 266 ASP B O 1
ATOM 4666 N N . PHE B 1 267 ? 25.672 17.609 -5.352 1 61.59 267 PHE B N 1
ATOM 4667 C CA . PHE B 1 267 ? 25.844 16.453 -4.477 1 61.59 267 PHE B CA 1
ATOM 4668 C C . PHE B 1 267 ? 27.312 16.047 -4.418 1 61.59 267 PHE B C 1
ATOM 4670 O O . PHE B 1 267 ? 27.891 15.633 -5.43 1 61.59 267 PHE B O 1
ATOM 4677 N N . ASP B 1 268 ? 27.969 16.469 -3.342 1 71.44 268 ASP B N 1
ATOM 4678 C CA . ASP B 1 268 ? 29.328 16 -3.08 1 71.44 268 ASP B CA 1
ATOM 4679 C C . ASP B 1 268 ? 29.328 14.625 -2.416 1 71.44 268 ASP B C 1
ATOM 4681 O O . ASP B 1 268 ? 29.141 14.516 -1.203 1 71.44 268 ASP B O 1
ATOM 4685 N N . GLU B 1 269 ? 29.453 13.625 -3.162 1 71.44 269 GLU B N 1
ATOM 4686 C CA . GLU B 1 269 ? 29.391 12.234 -2.719 1 71.44 269 GLU B CA 1
ATOM 4687 C C . GLU B 1 269 ? 30.359 11.984 -1.564 1 71.44 269 GLU B C 1
ATOM 4689 O O . GLU B 1 269 ? 30.047 11.234 -0.639 1 71.44 269 GLU B O 1
ATOM 4694 N N . ALA B 1 270 ? 31.547 12.555 -1.656 1 73.69 270 ALA B N 1
ATOM 4695 C CA . ALA B 1 270 ? 32.594 12.336 -0.653 1 73.69 270 ALA B CA 1
ATOM 4696 C C . ALA B 1 270 ? 32.156 12.867 0.71 1 73.69 270 ALA B C 1
ATOM 4698 O O . ALA B 1 270 ? 32.562 12.344 1.747 1 73.69 270 ALA B O 1
ATOM 4699 N N . VAL B 1 271 ? 31.281 13.805 0.686 1 74.69 271 VAL B N 1
ATOM 4700 C CA . VAL B 1 271 ? 30.828 14.422 1.932 1 74.69 271 VAL B CA 1
ATOM 4701 C C . VAL B 1 271 ? 29.516 13.773 2.381 1 74.69 271 VAL B C 1
ATOM 4703 O O . VAL B 1 271 ? 29.344 13.453 3.561 1 74.69 271 VAL B O 1
ATOM 4706 N N . GLN B 1 272 ? 28.625 13.586 1.468 1 75.88 272 GLN B N 1
ATOM 4707 C CA . GLN B 1 272 ? 27.266 13.203 1.81 1 75.88 272 GLN B CA 1
ATOM 4708 C C . GLN B 1 272 ? 27.188 11.719 2.168 1 75.88 272 GLN B C 1
ATOM 4710 O O . GLN B 1 272 ? 26.438 11.336 3.066 1 75.88 272 GLN B O 1
ATOM 4715 N N . LEU B 1 273 ? 28 10.898 1.522 1 82.25 273 LEU B N 1
ATOM 4716 C CA . LEU B 1 273 ? 27.891 9.461 1.709 1 82.25 273 LEU B CA 1
ATOM 4717 C C . LEU B 1 273 ? 28.25 9.07 3.139 1 82.25 273 LEU B C 1
ATOM 4719 O O . LEU B 1 273 ? 27.5 8.336 3.793 1 82.25 273 LEU B O 1
ATOM 4723 N N . PRO B 1 274 ? 29.391 9.594 3.65 1 81.81 274 PRO B N 1
ATOM 4724 C CA . PRO B 1 274 ? 29.703 9.258 5.039 1 81.81 274 PRO B CA 1
ATOM 4725 C C . PRO B 1 274 ? 28.641 9.734 6.023 1 81.81 274 PRO B C 1
ATOM 4727 O O . PRO B 1 274 ? 28.344 9.039 6.996 1 81.81 274 PRO B O 1
ATOM 4730 N N . ARG B 1 275 ? 28.062 10.836 5.793 1 81.88 275 ARG B N 1
ATOM 4731 C CA . ARG B 1 275 ? 27.016 11.367 6.664 1 81.88 275 ARG B CA 1
ATOM 4732 C C . ARG B 1 275 ? 25.781 10.477 6.641 1 81.88 275 ARG B C 1
ATOM 4734 O O . ARG B 1 275 ? 25.141 10.25 7.676 1 81.88 275 ARG B O 1
ATOM 4741 N N . MET B 1 276 ? 25.5 10.055 5.508 1 84.06 276 MET B N 1
ATOM 4742 C CA . MET B 1 276 ? 24.312 9.203 5.359 1 84.06 276 MET B CA 1
ATOM 4743 C C . MET B 1 276 ? 24.547 7.84 5.992 1 84.06 276 MET B C 1
ATOM 4745 O O . MET B 1 276 ? 23.641 7.258 6.578 1 84.06 276 MET B O 1
ATOM 4749 N N . ARG B 1 277 ? 25.719 7.336 5.863 1 87.88 277 ARG B N 1
ATOM 4750 C CA . ARG B 1 277 ? 26.062 6.078 6.516 1 87.88 277 ARG B CA 1
ATOM 4751 C C . ARG B 1 277 ? 25.969 6.207 8.031 1 87.88 277 ARG B C 1
ATOM 4753 O O . ARG B 1 277 ? 25.5 5.293 8.711 1 87.88 277 ARG B O 1
ATOM 4760 N N . GLU B 1 278 ? 26.469 7.301 8.461 1 88.88 278 GLU B N 1
ATOM 4761 C CA . GLU B 1 278 ? 26.375 7.566 9.898 1 88.88 278 GLU B CA 1
ATOM 4762 C C . GLU B 1 278 ? 24.922 7.66 10.336 1 88.88 278 GLU B C 1
ATOM 4764 O O . GLU B 1 278 ? 24.562 7.207 11.43 1 88.88 278 GLU B O 1
ATOM 4769 N N . ALA B 1 279 ? 24.141 8.281 9.547 1 86.56 279 ALA B N 1
ATOM 4770 C CA . ALA B 1 279 ? 22.719 8.398 9.852 1 86.56 279 ALA B CA 1
ATOM 4771 C C . ALA B 1 279 ? 22.062 7.02 9.961 1 86.56 279 ALA B C 1
ATOM 4773 O O . ALA B 1 279 ? 21.219 6.797 10.828 1 86.56 279 ALA B O 1
ATOM 4774 N N . VAL B 1 280 ? 22.422 6.121 9.062 1 90.06 280 VAL B N 1
ATOM 4775 C CA . VAL B 1 280 ? 21.891 4.758 9.094 1 90.06 280 VAL B CA 1
ATOM 4776 C C . VAL B 1 280 ? 22.281 4.086 10.414 1 90.06 280 VAL B C 1
ATOM 4778 O O . VAL B 1 280 ? 21.453 3.465 11.07 1 90.06 280 VAL B O 1
ATOM 4781 N N . GLU B 1 281 ? 23.531 4.305 10.781 1 91.94 281 GLU B N 1
ATOM 4782 C CA . GLU B 1 281 ? 24.016 3.689 12.016 1 91.94 281 GLU B CA 1
ATOM 4783 C C . GLU B 1 281 ? 23.297 4.273 13.234 1 91.94 281 GLU B C 1
ATOM 4785 O O . GLU B 1 281 ? 22.953 3.545 14.164 1 91.94 281 GLU B O 1
ATOM 4790 N N . ARG B 1 282 ? 23.094 5.496 13.242 1 92.44 282 ARG B N 1
ATOM 4791 C CA . ARG B 1 282 ? 22.375 6.145 14.328 1 92.44 282 ARG B CA 1
ATOM 4792 C C . ARG B 1 282 ? 20.953 5.617 14.438 1 92.44 282 ARG B C 1
ATOM 4794 O O . ARG B 1 282 ? 20.438 5.383 15.539 1 92.44 282 ARG B O 1
ATOM 4801 N N . THR B 1 283 ? 20.328 5.488 13.352 1 92.44 283 THR B N 1
ATOM 4802 C CA . THR B 1 283 ? 18.953 5.02 13.32 1 92.44 283 THR B CA 1
ATOM 4803 C C . THR B 1 283 ? 18.859 3.578 13.82 1 92.44 283 THR B C 1
ATOM 4805 O O . THR B 1 283 ? 17.906 3.209 14.5 1 92.44 283 THR B O 1
ATOM 4808 N N . ARG B 1 284 ? 19.859 2.785 13.469 1 92.56 284 ARG B N 1
ATOM 4809 C CA . ARG B 1 284 ? 19.891 1.395 13.906 1 92.56 284 ARG B CA 1
ATOM 4810 C C . ARG B 1 284 ? 19.969 1.305 15.43 1 92.56 284 ARG B C 1
ATOM 4812 O O . ARG B 1 284 ? 19.438 0.361 16.031 1 92.56 284 ARG B O 1
ATOM 4819 N N . ASN B 1 285 ? 20.547 2.32 16.031 1 93.69 285 ASN B N 1
ATOM 4820 C CA . ASN B 1 285 ? 20.797 2.281 17.469 1 93.69 285 ASN B CA 1
ATOM 4821 C C . ASN B 1 285 ? 19.766 3.092 18.25 1 93.69 285 ASN B C 1
ATOM 4823 O O . ASN B 1 285 ? 19.859 3.242 19.469 1 93.69 285 ASN B O 1
ATOM 4827 N N . MET B 1 286 ? 18.781 3.529 17.578 1 93.69 286 MET B N 1
ATOM 4828 C CA . MET B 1 286 ? 17.797 4.344 18.281 1 93.69 286 MET B CA 1
ATOM 4829 C C . MET B 1 286 ? 16.828 3.465 19.078 1 93.69 286 MET B C 1
ATOM 4831 O O . MET B 1 286 ? 16.594 2.311 18.719 1 93.69 286 MET B O 1
ATOM 4835 N N . GLU B 1 287 ? 16.375 4.047 20.156 1 94.75 287 GLU B N 1
ATOM 4836 C CA . GLU B 1 287 ? 15.305 3.391 20.891 1 94.75 287 GLU B CA 1
ATOM 4837 C C . GLU B 1 287 ? 13.961 3.566 20.188 1 94.75 287 GLU B C 1
ATOM 4839 O O . GLU B 1 287 ? 13.742 4.562 19.5 1 94.75 287 GLU B O 1
ATOM 4844 N N . GLU B 1 288 ? 13.07 2.561 20.359 1 95.75 288 GLU B N 1
ATOM 4845 C CA . GLU B 1 288 ? 11.711 2.686 19.828 1 95.75 288 GLU B CA 1
ATOM 4846 C C . GLU B 1 288 ? 10.984 3.877 20.453 1 95.75 288 GLU B C 1
ATOM 4848 O O . GLU B 1 288 ? 10.852 3.961 21.672 1 95.75 288 GLU B O 1
ATOM 4853 N N . PRO B 1 289 ? 10.555 4.828 19.641 1 94.56 289 PRO B N 1
ATOM 4854 C CA . PRO B 1 289 ? 9.805 5.957 20.203 1 94.56 289 PRO B CA 1
ATOM 4855 C C . PRO B 1 289 ? 8.531 5.52 20.938 1 94.56 289 PRO B C 1
ATOM 4857 O O . PRO B 1 289 ? 7.848 4.598 20.484 1 94.56 289 PRO B O 1
ATOM 4860 N N . LYS B 1 290 ? 8.234 6.18 21.984 1 94.44 290 LYS B N 1
ATOM 4861 C CA . LYS B 1 290 ? 7.055 5.844 22.766 1 94.44 290 LYS B CA 1
ATOM 4862 C C . LYS B 1 290 ? 5.773 6.266 22.062 1 94.44 290 LYS B C 1
ATOM 4864 O O . LYS B 1 290 ? 5.695 7.371 21.516 1 94.44 290 LYS B O 1
ATOM 4869 N N . ALA B 1 291 ? 4.836 5.375 22.094 1 96.56 291 ALA B N 1
ATOM 4870 C CA . ALA B 1 291 ? 3.531 5.668 21.5 1 96.56 291 ALA B CA 1
ATOM 4871 C C . ALA B 1 291 ? 2.65 6.438 22.484 1 96.56 291 ALA B C 1
ATOM 4873 O O . ALA B 1 291 ? 2.688 6.188 23.688 1 96.56 291 ALA B O 1
ATOM 4874 N N . ILE B 1 292 ? 1.921 7.352 21.984 1 96.81 292 ILE B N 1
ATOM 4875 C CA . ILE B 1 292 ? 0.904 8.078 22.734 1 96.81 292 ILE B CA 1
ATOM 4876 C C . ILE B 1 292 ? -0.485 7.586 22.344 1 96.81 292 ILE B C 1
ATOM 4878 O O . ILE B 1 292 ? -0.717 7.23 21.172 1 96.81 292 ILE B O 1
ATOM 4882 N N . SER B 1 293 ? -1.374 7.602 23.297 1 95.81 293 SER B N 1
ATOM 4883 C CA . SER B 1 293 ? -2.75 7.199 23.031 1 95.81 293 SER B CA 1
ATOM 4884 C C . SER B 1 293 ? -3.406 8.133 22.016 1 95.81 293 SER B C 1
ATOM 4886 O O . SER B 1 293 ? -3.32 9.352 22.141 1 95.81 293 SER B O 1
ATOM 4888 N N . ALA B 1 294 ? -4.141 7.512 21.094 1 94.44 294 ALA B N 1
ATOM 4889 C CA . ALA B 1 294 ? -4.805 8.273 20.031 1 94.44 294 ALA B CA 1
ATOM 4890 C C . ALA B 1 294 ? -5.895 9.172 20.609 1 94.44 294 ALA B C 1
ATOM 4892 O O . ALA B 1 294 ? -6.371 10.086 19.938 1 94.44 294 ALA B O 1
ATOM 4893 N N . ALA B 1 295 ? -6.27 8.938 21.812 1 93.25 295 ALA B N 1
ATOM 4894 C CA . ALA B 1 295 ? -7.234 9.805 22.484 1 93.25 295 ALA B CA 1
ATOM 4895 C C . ALA B 1 295 ? -6.746 11.25 22.5 1 93.25 295 ALA B C 1
ATOM 4897 O O . ALA B 1 295 ? -7.551 12.188 22.453 1 93.25 295 ALA B O 1
ATOM 4898 N N . ALA B 1 296 ? -5.484 11.43 22.516 1 93.56 296 ALA B N 1
ATOM 4899 C CA . ALA B 1 296 ? -4.895 12.766 22.562 1 93.56 296 ALA B CA 1
ATOM 4900 C C . ALA B 1 296 ? -5.223 13.547 21.297 1 93.56 296 ALA B C 1
ATOM 4902 O O . ALA B 1 296 ? -5.219 14.781 21.297 1 93.56 296 ALA B O 1
ATOM 4903 N N . LEU B 1 297 ? -5.551 12.859 20.219 1 94.38 297 LEU B N 1
ATOM 4904 C CA . LEU B 1 297 ? -5.824 13.492 18.938 1 94.38 297 LEU B CA 1
ATOM 4905 C C . LEU B 1 297 ? -7.242 14.047 18.906 1 94.38 297 LEU B C 1
ATOM 4907 O O . LEU B 1 297 ? -7.555 14.898 18.062 1 94.38 297 LEU B O 1
ATOM 4911 N N . THR B 1 298 ? -8.078 13.625 19.781 1 93.38 298 THR B N 1
ATOM 4912 C CA . THR B 1 298 ? -9.477 14.023 19.719 1 93.38 298 THR B CA 1
ATOM 4913 C C . THR B 1 298 ? -9.875 14.82 20.953 1 93.38 298 THR B C 1
ATOM 4915 O O . THR B 1 298 ? -10.984 15.336 21.031 1 93.38 298 THR B O 1
ATOM 4918 N N . GLU B 1 299 ? -8.977 14.953 21.812 1 91.81 299 GLU B N 1
ATOM 4919 C CA . GLU B 1 299 ? -9.297 15.625 23.078 1 91.81 299 GLU B CA 1
ATOM 4920 C C . GLU B 1 299 ? -9.492 17.125 22.875 1 91.81 299 GLU B C 1
ATOM 4922 O O . GLU B 1 299 ? -8.859 17.719 22 1 91.81 299 GLU B O 1
ATOM 4927 N N . LYS B 1 300 ? -10.398 17.625 23.734 1 92.81 300 LYS B N 1
ATOM 4928 C CA . LYS B 1 300 ? -10.555 19.078 23.797 1 92.81 300 LYS B CA 1
ATOM 4929 C C . LYS B 1 300 ? -9.297 19.734 24.344 1 92.81 300 LYS B C 1
ATOM 4931 O O . LYS B 1 300 ? -8.742 19.297 25.359 1 92.81 300 LYS B O 1
ATOM 4936 N N . PRO B 1 301 ? -8.914 20.734 23.578 1 91.75 301 PRO B N 1
ATOM 4937 C CA . PRO B 1 301 ? -7.715 21.391 24.094 1 91.75 301 PRO B CA 1
ATOM 4938 C C . PRO B 1 301 ? -7.965 22.141 25.406 1 91.75 301 PRO B C 1
ATOM 4940 O O . PRO B 1 301 ? -9.062 22.656 25.625 1 91.75 301 PRO B O 1
ATOM 4943 N N . ILE B 1 302 ? -6.969 21.953 26.281 1 76.38 302 ILE B N 1
ATOM 4944 C CA . ILE B 1 302 ? -7.055 22.641 27.562 1 76.38 302 ILE B CA 1
ATOM 4945 C C . ILE B 1 302 ? -5.961 23.703 27.656 1 76.38 302 ILE B C 1
ATOM 4947 O O . ILE B 1 302 ? -4.816 23.469 27.281 1 76.38 302 ILE B O 1
ATOM 4951 N N . SER B 1 303 ? -6.336 24.938 27.969 1 65.31 303 SER B N 1
ATOM 4952 C CA . SER B 1 303 ? -5.359 26 28.188 1 65.31 303 SER B CA 1
ATOM 4953 C C . SER B 1 303 ? -4.523 25.719 29.438 1 65.31 303 SER B C 1
ATOM 4955 O O . SER B 1 303 ? -5.004 25.094 30.391 1 65.31 303 SER B O 1
#

pLDDT: mean 93.73, std 8.78, range [48.66, 98.94]

Foldseek 3Di:
DALVVLVVLLLVLLQLLLVQVAWDQFAAAAFAEDLDDPCLVVVVVVDVLCVQLDDDWLVSSLLSSLLVFLVQAAADPPDPCPWFLFQVGQCVQGGNNNVRHYHQSSQQRNSLSNSSSNVWHKWKKKFAAPALQDPDTHIWMWTATPVVRFIFTAGSNQQWAKAFPVRHGHDLSRLSVCSNVVGDIAIDHSPDPDPHVVVRCSVGSNVSSVSSRRRQWMWIQSYRDGGHPPDIATTHTPPDFPLVSNLVNLVSVLVCCVVVVVVDPPDPCVPVNVVSVVVSVVSNPDDTDTHYGCVNVSDDHDD/DALVVLVVLLLVLLQLLLVQVAWDQFAAAAFAEDLPDPCLVVVVVVDVLCVQLDDDWLVSSLLSSLLVFLVQAAADPPDPCPWFLFQVGVCVQGGNNNVRHYHQSSQQRNSLSNSSSNVWHKWKKKFAAPALQDPDTHIWMWTATPVVRFIFTAGSNQQWAKAFPVRHGHDLSRLSVCSNVVGDIAIDHSPDPDPHVVVRCSVGSNVSSVSSRRRQWMWIQSYRDGGHPPDIATTHTPPDFPLVSNLVNLVSVLVCCVVVVVVDPPDPCVPVNVVSVVVSVVSNPDDGDTHYGCVNVSDDHDD

Secondary structure (DSSP, 8-state):
--HHHHHHHHHHHHHHHHHT-SBP--B----EE----THHHHHHHHS-HHHHH-SS-HHHHHHHHHHHHGGGS-B-TT----S-SSHHHHHHHHTT-TTS-B-HHHHHHHHHHHHHHTT--EEEEEEE-S-TT----EEEEEEEETTTTEEEEEBTTTTEEEE-TT--B--HHHHHHHHHTT---EEEETT-----HHHHHHHTHHHHHHHHHHTTEEEEESEESSS----EEEEPBTT--HHHHHHHHHHHHHHHHHHHHTT-TT--HHHHHHHHHHHHHHHHTPPPPPBB-GGGGTSPP--/--HHHHHHHHHHHHHHHHHT-SBP--B----EE----THHHHHHHHS-HHHHH-SS-HHHHHHHHHHHHGGGS-B-TT----S-SSHHHHHHHHTT-TTS-B-HHHHHHHHHHHHHHTT--EEEEEEE-S-TT----EEEEEEEETTTTEEEEEBTTTTEEEE-TT--B--HHHHHHHHHTT---EEEETT-----HHHHHHHTHHHHHHHHHHTTEEEEESEESSS----EEEEPBTT--HHHHHHHHHHHHHHHHHHHHTT-TT--HHHHHHHHHHHHHHHHTPPPPPBB-GGGGTSPP--

Radius of gyration: 27.6 Å; Cα contacts (8 Å, |Δi|>4): 1201; chains: 2; bounding box: 65×86×58 Å

Nearest PDB structures (foldseek):
  3isr-assembly1_B  TM=6.064E-01  e=5.061E-04  Cytophaga hutchinsonii ATCC 33406
  9crn-assembly1_A  TM=6.536E-01  e=6.921E-03  Streptococcus pyogenes NZ131
  5d61-assembly1_A  TM=6.890E-01  e=7.018E-01  Marasmius oreades
  6tsl-assembly1_AAA-2  TM=2.966E-01  e=7.018E-01  Marasmius oreades
  6tsm-assembly1_AAA-2  TM=2.966E-01  e=6.638E-01  Marasmius oreades

InterPro domains:
  IPR038765 Papain-like cysteine peptidase superfamily [SSF54001] (51-165)